Protein AF-0000000069714107 (afdb_homodimer)

pLDDT: mean 83.45, std 23.24, range [28.69, 98.81]

Sequence (476 aa):
MTFTMKLIASAIGISLLPLSFAVSAQSTPQPAAKIAEAKDSAPEPPSGWMIIDEVVWLRFVDEPTQHLISARDSFVKGDFEHASDEVCLAAGYLHIAVRKADKKSKSALTKSAQELDTLSSELHSNKATTLLSIDQVFARAVYALAADHQAKVRIAMQARNYKTAGHYLHSAVTEVEQAAKWSGHELEYSAAVTAKDTRVLAGKMVEGTGYVVDEVGKGVEWAGTEIEKLGRVIEPGKMTFTMKLIASAIGISLLPLSFAVSAQSTPQPAAKIAEAKDSAPEPPSGWMIIDEVVWLRFVDEPTQHLISARDSFVKGDFEHASDEVCLAAGYLHIAVRKADKKSKSALTKSAQELDTLSSELHSNKATTLLSIDQVFARAVYALAADHQAKVRIAMQARNYKTAGHYLHSAVTEVEQAAKWSGHELEYSAAVTAKDTRVLAGKMVEGTGYVVDEVGKGVEWAGTEIEKLGRVIEPGK

Nearest PDB structures (foldseek):
  8glt-assembly1_1  TM=2.937E-01  e=2.881E+00  synthetic construct
  2ra1-assembly1_A  TM=2.845E-01  e=3.594E+00  Geobacillus stearothermophilus
  4hyj-assembly2_B  TM=2.704E-01  e=4.033E+00  Exiguobacterium artemiae
  7nmq-assembly1_A  TM=2.188E-01  e=6.015E+00  Bacillus cereus

Organism: Shewanella oneidensis (strain ATCC 700550 / JCM 31522 / CIP 106686 / LMG 19005 / NCIMB 14063 / MR-1) (NCBI:txid211586)

Foldseek 3Di:
DDPPPPPPPPPPPPPPPPPPPPPPPPVPPQPPPPQPDDDVCDDDDDPPDDDDDVSRLLVCLQQLVVLLVVLLVCVVVVNLLSSLVSLLVSLVNLVVLLVPFDPVLNVLSVVLSVLSNVSSVCSNVVHDDDSLNSLLSSLSNLLSSLVRLLVVLVVCVVVVVQLSSLSSLLSSLVSLQSSCVSLVNHDDPVLVVLSVVLNVQSVCSNSVDDHDVVSNVVSSVSSVVSSVVSCCRSPPPD/DDPPPPPPPPPPPPPPPPPPPPPPPPPPPQPPPPQPDDDVCDDDDDPPDDDDDVSRLLVCLQQLVVLLVVLLVCVVVVNLLSSLVSLLVSLVNLVVLLVPFDPVLNVLSVVLSVVSNVVSVCSNVVHDDDSLNSLLSSLSNLLSSLVRLLVVLVVCVVVVNQLSSLSSLLSSLVSLQSSCVSLVNHDDPVLVVLSVVLNVQSSCSNSVDDHDVVSNVVSSVSSVVSSVVSCCRSVPPD

Structure (mmCIF, N/CA/C/O backbone):
data_AF-0000000069714107-model_v1
#
loop_
_entity.id
_entity.type
_entity.pdbx_description
1 polymer 'Predicted periplasmic protein'
#
loop_
_atom_site.group_PDB
_atom_site.id
_atom_site.type_symbol
_atom_site.label_atom_id
_atom_site.label_alt_id
_atom_site.label_comp_id
_atom_site.label_asym_id
_atom_site.label_entity_id
_atom_site.label_seq_id
_atom_site.pdbx_PDB_ins_code
_atom_site.Cartn_x
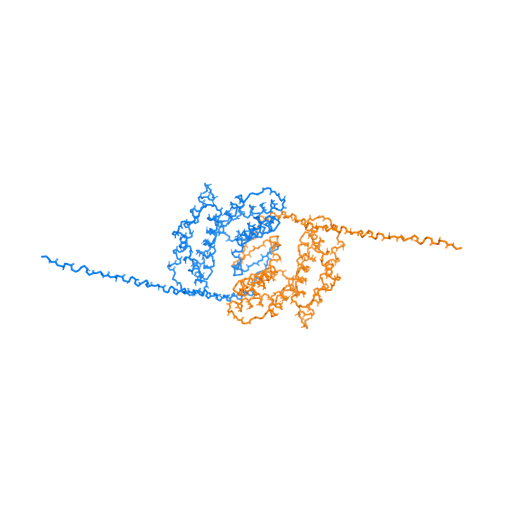_atom_site.Cartn_y
_atom_site.Cartn_z
_atom_site.occupancy
_atom_site.B_iso_or_equiv
_atom_site.auth_seq_id
_atom_site.auth_comp_id
_atom_site.auth_asym_id
_atom_site.auth_atom_id
_atom_site.pdbx_PDB_model_num
ATOM 1 N N . MET A 1 1 ? -43.656 -38.906 -72.688 1 31.66 1 MET A N 1
ATOM 2 C CA . MET A 1 1 ? -43.188 -37.531 -72.562 1 31.66 1 MET A CA 1
ATOM 3 C C . MET A 1 1 ? -43.5 -36.969 -71.188 1 31.66 1 MET A C 1
ATOM 5 O O . MET A 1 1 ? -44.625 -36.594 -70.875 1 31.66 1 MET A O 1
ATOM 9 N N . THR A 1 2 ? -43.031 -37.719 -70.062 1 34.84 2 THR A N 1
ATOM 10 C CA . THR A 1 2 ? -43.312 -37.625 -68.625 1 34.84 2 THR A CA 1
ATOM 11 C C . THR A 1 2 ? -42.812 -36.312 -68.062 1 34.84 2 THR A C 1
ATOM 13 O O . THR A 1 2 ? -41.625 -35.969 -68.188 1 34.84 2 THR A O 1
ATOM 16 N N . PHE A 1 3 ? -43.688 -35.281 -67.938 1 36.34 3 PHE A N 1
ATOM 17 C CA . PHE A 1 3 ? -43.594 -33.906 -67.438 1 36.34 3 PHE A CA 1
ATOM 18 C C . PHE A 1 3 ? -43.125 -33.906 -66 1 36.34 3 PHE A C 1
ATOM 20 O O . PHE A 1 3 ? -43.875 -34.312 -65.125 1 36.34 3 PHE A O 1
ATOM 27 N N . THR A 1 4 ? -41.844 -34.25 -65.625 1 33.16 4 THR A N 1
ATOM 28 C CA . THR A 1 4 ? -41.312 -34.312 -64.312 1 33.16 4 THR A CA 1
ATOM 29 C C . THR A 1 4 ? -41.281 -32.938 -63.656 1 33.16 4 THR A C 1
ATOM 31 O O . THR A 1 4 ? -40.625 -32 -64.188 1 33.16 4 THR A O 1
ATOM 34 N N . MET A 1 5 ? -42.438 -32.531 -63.094 1 29.89 5 MET A N 1
ATOM 35 C CA . MET A 1 5 ? -42.625 -31.266 -62.375 1 29.89 5 MET A CA 1
ATOM 36 C C . MET A 1 5 ? -41.594 -31.125 -61.25 1 29.89 5 MET A C 1
ATOM 38 O O . MET A 1 5 ? -41.5 -31.984 -60.375 1 29.89 5 MET A O 1
ATOM 42 N N . LYS A 1 6 ? -40.469 -30.438 -61.531 1 31.92 6 LYS A N 1
ATOM 43 C CA . LYS A 1 6 ? -39.375 -30.141 -60.594 1 31.92 6 LYS A CA 1
ATOM 44 C C . LYS A 1 6 ? -39.844 -29.234 -59.469 1 31.92 6 LYS A C 1
ATOM 46 O O . LYS A 1 6 ? -40.312 -28.109 -59.719 1 31.92 6 LYS A O 1
ATOM 51 N N . LEU A 1 7 ? -40.469 -29.812 -58.406 1 29.08 7 LEU A N 1
ATOM 52 C CA . LEU A 1 7 ? -40.938 -29.094 -57.219 1 29.08 7 LEU A CA 1
ATOM 53 C C . LEU A 1 7 ? -39.812 -28.281 -56.625 1 29.08 7 LEU A C 1
ATOM 55 O O . LEU A 1 7 ? -38.719 -28.812 -56.344 1 29.08 7 LEU A O 1
ATOM 59 N N . ILE A 1 8 ? -39.688 -26.969 -56.969 1 29.97 8 ILE A N 1
ATOM 60 C CA . ILE A 1 8 ? -38.75 -25.984 -56.5 1 29.97 8 ILE A CA 1
ATOM 61 C C . ILE A 1 8 ? -38.938 -25.75 -55 1 29.97 8 ILE A C 1
ATOM 63 O O . ILE A 1 8 ? -39.969 -25.266 -54.562 1 29.97 8 ILE A O 1
ATOM 67 N N . ALA A 1 9 ? -38.625 -26.703 -54.062 1 29.08 9 ALA A N 1
ATOM 68 C CA . ALA A 1 9 ? -38.688 -26.547 -52.625 1 29.08 9 ALA A CA 1
ATOM 69 C C . ALA A 1 9 ? -37.875 -25.344 -52.156 1 29.08 9 ALA A C 1
ATOM 71 O O . ALA A 1 9 ? -36.656 -25.281 -52.406 1 29.08 9 ALA A O 1
ATOM 72 N N . SER A 1 10 ? -38.406 -24.109 -52.281 1 29.17 10 SER A N 1
ATOM 73 C CA . SER A 1 10 ? -37.75 -22.891 -51.781 1 29.17 10 SER A CA 1
ATOM 74 C C . SER A 1 10 ? -37.531 -22.984 -50.281 1 29.17 10 SER A C 1
ATOM 76 O O . SER A 1 10 ? -38.469 -23.109 -49.5 1 29.17 10 SER A O 1
ATOM 78 N N . ALA A 1 11 ? -36.469 -23.672 -49.781 1 30.19 11 ALA A N 1
ATOM 79 C CA . ALA A 1 11 ? -36.031 -23.797 -48.375 1 30.19 11 ALA A CA 1
ATOM 80 C C . ALA A 1 11 ? -35.812 -22.422 -47.75 1 30.19 11 ALA A C 1
ATOM 82 O O . ALA A 1 11 ? -34.938 -21.672 -48.188 1 30.19 11 ALA A O 1
ATOM 83 N N . ILE A 1 12 ? -36.906 -21.641 -47.5 1 32.72 12 ILE A N 1
ATOM 84 C CA . ILE A 1 12 ? -36.75 -20.391 -46.75 1 32.72 12 ILE A CA 1
ATOM 85 C C . ILE A 1 12 ? -36.031 -20.672 -45.438 1 32.72 12 ILE A C 1
ATOM 87 O O . ILE A 1 12 ? -36.531 -21.453 -44.625 1 32.72 12 ILE A O 1
ATOM 91 N N . GLY A 1 13 ? -34.688 -20.688 -45.375 1 29.66 13 GLY A N 1
ATOM 92 C CA . GLY A 1 13 ? -33.812 -20.812 -44.219 1 29.66 13 GLY A CA 1
ATOM 93 C C . GLY A 1 13 ? -34.125 -19.797 -43.156 1 29.66 13 GLY A C 1
ATOM 94 O O . GLY A 1 13 ? -34.031 -18.578 -43.375 1 29.66 13 GLY A O 1
ATOM 95 N N . ILE A 1 14 ? -35.219 -20.016 -42.312 1 32.53 14 ILE A N 1
ATOM 96 C CA . ILE A 1 14 ? -35.5 -19.172 -41.156 1 32.53 14 ILE A CA 1
ATOM 97 C C . ILE A 1 14 ? -34.25 -19.078 -40.281 1 32.53 14 ILE A C 1
ATOM 99 O O . ILE A 1 14 ? -33.719 -20.109 -39.844 1 32.53 14 ILE A O 1
ATOM 103 N N . SER A 1 15 ? -33.438 -18.062 -40.5 1 30.81 15 SER A N 1
ATOM 104 C CA . SER A 1 15 ? -32.312 -17.734 -39.656 1 30.81 15 SER A CA 1
ATOM 105 C C . SER A 1 15 ? -32.75 -17.484 -38.219 1 30.81 15 SER A C 1
ATOM 107 O O . SER A 1 15 ? -33.562 -16.578 -37.969 1 30.81 15 SER A O 1
ATOM 109 N N . LEU A 1 16 ? -33.031 -18.547 -37.469 1 33.47 16 LEU A N 1
ATOM 110 C CA . LEU A 1 16 ? -33.25 -18.375 -36.031 1 33.47 16 LEU A CA 1
ATOM 111 C C . LEU A 1 16 ? -32.125 -17.578 -35.375 1 33.47 16 LEU A C 1
ATOM 113 O O . LEU A 1 16 ? -30.969 -18 -35.406 1 33.47 16 LEU A O 1
ATOM 117 N N . LEU A 1 17 ? -32.188 -16.25 -35.406 1 35.25 17 LEU A N 1
ATOM 118 C CA . LEU A 1 17 ? -31.266 -15.453 -34.625 1 35.25 17 LEU A CA 1
ATOM 119 C C . LEU A 1 17 ? -31.312 -15.82 -33.156 1 35.25 17 LEU A C 1
ATOM 121 O O . LEU A 1 17 ? -32.406 -15.812 -32.562 1 35.25 17 LEU A O 1
ATOM 125 N N . PRO A 1 18 ? -30.469 -16.734 -32.719 1 36.97 18 PRO A N 1
ATOM 126 C CA . PRO A 1 18 ? -30.469 -16.922 -31.25 1 36.97 18 PRO A CA 1
ATOM 127 C C . PRO A 1 18 ? -30.266 -15.625 -30.484 1 36.97 18 PRO A C 1
ATOM 129 O O . PRO A 1 18 ? -29.484 -14.773 -30.906 1 36.97 18 PRO A O 1
ATOM 132 N N . LEU A 1 19 ? -31.375 -15.078 -29.984 1 37.16 19 LEU A N 1
ATOM 133 C CA . LEU A 1 19 ? -31.266 -14.023 -28.984 1 37.16 19 LEU A CA 1
ATOM 134 C C . LEU A 1 19 ? -30.328 -14.43 -27.875 1 37.16 19 LEU A C 1
ATOM 136 O O . LEU A 1 19 ? -30.609 -15.375 -27.125 1 37.16 19 LEU A O 1
ATOM 140 N N . SER A 1 20 ? -29.031 -14.281 -28.141 1 31.34 20 SER A N 1
ATOM 141 C CA . SER A 1 20 ? -28.078 -14.43 -27.047 1 31.34 20 SER A CA 1
ATOM 142 C C . SER A 1 20 ? -28.406 -13.5 -25.891 1 31.34 20 SER A C 1
ATOM 144 O O . SER A 1 20 ? -28.422 -12.273 -26.047 1 31.34 20 SER A O 1
ATOM 146 N N . PHE A 1 21 ? -29.312 -13.945 -25.031 1 35.28 21 PHE A N 1
ATOM 147 C CA . PHE A 1 21 ? -29.406 -13.25 -23.75 1 35.28 21 PHE A CA 1
ATOM 148 C C . PHE A 1 21 ? -28.031 -13.125 -23.109 1 35.28 21 PHE A C 1
ATOM 150 O O . PHE A 1 21 ? -27.375 -14.133 -22.812 1 35.28 21 PHE A O 1
ATOM 157 N N . ALA A 1 22 ? -27.312 -12.039 -23.406 1 31.34 22 ALA A N 1
ATOM 158 C CA . ALA A 1 22 ? -26.203 -11.617 -22.547 1 31.34 22 ALA A CA 1
ATOM 159 C C . ALA A 1 22 ? -26.625 -11.562 -21.094 1 31.34 22 ALA A C 1
ATOM 161 O O . ALA A 1 22 ? -27.422 -10.703 -20.703 1 31.34 22 ALA A O 1
ATOM 162 N N . VAL A 1 23 ? -26.781 -12.695 -20.484 1 33.31 23 VAL A N 1
ATOM 163 C CA . VAL A 1 23 ? -26.812 -12.625 -19.031 1 33.31 23 VAL A CA 1
ATOM 164 C C . VAL A 1 23 ? -25.609 -11.852 -18.516 1 33.31 23 VAL A C 1
ATOM 166 O O . VAL A 1 23 ? -24.469 -12.297 -18.688 1 33.31 23 VAL A O 1
ATOM 169 N N . SER A 1 24 ? -25.734 -10.578 -18.578 1 29.44 24 SER A N 1
ATOM 170 C CA . SER A 1 24 ? -24.781 -9.805 -17.781 1 29.44 24 SER A CA 1
ATOM 171 C C . SER A 1 24 ? -24.656 -10.352 -16.375 1 29.44 24 SER A C 1
ATOM 173 O O . SER A 1 24 ? -25.641 -10.367 -15.617 1 29.44 24 SER A O 1
ATOM 175 N N . ALA A 1 25 ? -23.875 -11.391 -16.266 1 30.48 25 ALA A N 1
ATOM 176 C CA . ALA A 1 25 ? -23.469 -11.719 -14.906 1 30.48 25 ALA A CA 1
ATOM 177 C C . ALA A 1 25 ? -23.016 -10.461 -14.156 1 30.48 25 ALA A C 1
ATOM 179 O O . ALA A 1 25 ? -21.969 -9.891 -14.445 1 30.48 25 ALA A O 1
ATOM 180 N N . GLN A 1 26 ? -24.062 -9.68 -13.742 1 30.56 26 GLN A N 1
ATOM 181 C CA . GLN A 1 26 ? -23.719 -8.688 -12.727 1 30.56 26 GLN A CA 1
ATOM 182 C C . GLN A 1 26 ? -22.906 -9.32 -11.594 1 30.56 26 GLN A C 1
ATOM 184 O O . GLN A 1 26 ? -23.406 -10.219 -10.898 1 30.56 26 GLN A O 1
ATOM 189 N N . SER A 1 27 ? -21.672 -9.43 -11.781 1 28.83 27 SER A N 1
ATOM 190 C CA . SER A 1 27 ? -20.812 -9.781 -10.656 1 28.83 27 SER A CA 1
ATOM 191 C C . SER A 1 27 ? -21.219 -9.016 -9.398 1 28.83 27 SER A C 1
ATOM 193 O O . SER A 1 27 ? -21.188 -7.781 -9.391 1 28.83 27 SER A O 1
ATOM 195 N N . THR A 1 28 ? -22.25 -9.539 -8.695 1 30.7 28 THR A N 1
ATOM 196 C CA . THR A 1 28 ? -22.516 -8.977 -7.383 1 30.7 28 THR A CA 1
ATOM 197 C C . THR A 1 28 ? -21.219 -8.703 -6.629 1 30.7 28 THR A C 1
ATOM 199 O O . THR A 1 28 ? -20.359 -9.578 -6.516 1 30.7 28 THR A O 1
ATOM 202 N N . PRO A 1 29 ? -20.891 -7.496 -6.566 1 29.98 29 PRO A N 1
ATOM 203 C CA . PRO A 1 29 ? -19.719 -7.172 -5.758 1 29.98 29 PRO A CA 1
ATOM 204 C C . PRO A 1 29 ? -19.75 -7.848 -4.387 1 29.98 29 PRO A C 1
ATOM 206 O O . PRO A 1 29 ? -20.797 -7.922 -3.748 1 29.98 29 PRO A O 1
ATOM 209 N N . GLN A 1 30 ? -18.984 -8.883 -4.176 1 31.09 30 GLN A N 1
ATOM 210 C CA . GLN A 1 30 ? -18.875 -9.594 -2.908 1 31.09 30 GLN A CA 1
ATOM 211 C C . GLN A 1 30 ? -18.797 -8.617 -1.736 1 31.09 30 GLN A C 1
ATOM 213 O O . GLN A 1 30 ? -18.078 -7.617 -1.798 1 31.09 30 GLN A O 1
ATOM 218 N N . PRO A 1 31 ? -19.797 -8.719 -0.821 1 30.17 31 PRO A N 1
ATOM 219 C CA . PRO A 1 31 ? -19.734 -7.848 0.353 1 30.17 31 PRO A CA 1
ATOM 220 C C . PRO A 1 31 ? -18.344 -7.836 0.998 1 30.17 31 PRO A C 1
ATOM 222 O O . PRO A 1 31 ? -17.641 -8.852 0.977 1 30.17 31 PRO A O 1
ATOM 225 N N . ALA A 1 32 ? -17.703 -6.691 1.283 1 34.12 32 ALA A N 1
ATOM 226 C CA . ALA A 1 32 ? -16.484 -6.52 2.057 1 34.12 32 ALA A CA 1
ATOM 227 C C . ALA A 1 32 ? -16.547 -7.281 3.377 1 34.12 32 ALA A C 1
ATOM 229 O O . ALA A 1 32 ? -17.453 -7.047 4.184 1 34.12 32 ALA A O 1
ATOM 230 N N . ALA A 1 33 ? -16.203 -8.555 3.457 1 30 33 ALA A N 1
ATOM 231 C CA . ALA A 1 33 ? -16.172 -9.297 4.711 1 30 33 ALA A CA 1
ATOM 232 C C . ALA A 1 33 ? -15.75 -8.398 5.875 1 30 33 ALA A C 1
ATOM 234 O O . ALA A 1 33 ? -14.852 -7.566 5.73 1 30 33 ALA A O 1
ATOM 235 N N . LYS A 1 34 ? -16.688 -8.32 6.801 1 33.34 34 LYS A N 1
ATOM 236 C CA . LYS A 1 34 ? -16.359 -7.633 8.047 1 33.34 34 LYS A CA 1
ATOM 237 C C . LYS A 1 34 ? -15 -8.078 8.586 1 33.34 34 LYS A C 1
ATOM 239 O O . LYS A 1 34 ? -14.789 -9.266 8.852 1 33.34 34 LYS A O 1
ATOM 244 N N . ILE A 1 35 ? -13.992 -7.508 8.227 1 33.91 35 ILE A N 1
ATOM 245 C CA . ILE A 1 35 ? -12.664 -7.742 8.797 1 33.91 35 ILE A CA 1
ATOM 246 C C . ILE A 1 35 ? -12.781 -7.895 10.312 1 33.91 35 ILE A C 1
ATOM 248 O O . ILE A 1 35 ? -13.344 -7.031 10.992 1 33.91 35 ILE A O 1
ATOM 252 N N . ALA A 1 36 ? -12.68 -9.047 10.891 1 33.72 36 ALA A N 1
ATOM 253 C CA . ALA A 1 36 ? -12.672 -9.359 12.312 1 33.72 36 ALA A CA 1
ATOM 254 C C . ALA A 1 36 ? -11.977 -8.258 13.109 1 33.72 36 ALA A C 1
ATOM 256 O O . ALA A 1 36 ? -11.055 -7.609 12.609 1 33.72 36 ALA A O 1
ATOM 257 N N . GLU A 1 37 ? -12.664 -7.723 14.062 1 38.53 37 GLU A N 1
ATOM 258 C CA . GLU A 1 37 ? -12.164 -6.773 15.055 1 38.53 37 GLU A CA 1
ATOM 259 C C . GLU A 1 37 ? -10.742 -7.125 15.492 1 38.53 37 GLU A C 1
ATOM 261 O O . GLU A 1 37 ? -10.445 -8.289 15.773 1 38.53 37 GLU A O 1
ATOM 266 N N . ALA A 1 38 ? -9.859 -6.281 15.094 1 43.09 38 ALA A N 1
ATOM 267 C CA . ALA A 1 38 ? -8.5 -6.41 15.609 1 43.09 38 ALA A CA 1
ATOM 268 C C . ALA A 1 38 ? -8.5 -6.848 17.078 1 43.09 38 ALA A C 1
ATOM 270 O O . ALA A 1 38 ? -9.242 -6.289 17.891 1 43.09 38 ALA A O 1
ATOM 271 N N . LYS A 1 39 ? -8.164 -8.016 17.391 1 44.81 39 LYS A N 1
ATOM 272 C CA . LYS A 1 39 ? -7.957 -8.531 18.734 1 44.81 39 LYS A CA 1
ATOM 273 C C . LYS A 1 39 ? -7.285 -7.484 19.625 1 44.81 39 LYS A C 1
ATOM 275 O O . LYS A 1 39 ? -6.336 -6.824 19.203 1 44.81 39 LYS A O 1
ATOM 280 N N . ASP A 1 40 ? -7.84 -6.938 20.609 1 52.5 40 ASP A N 1
ATOM 281 C CA . ASP A 1 40 ? -7.52 -5.996 21.688 1 52.5 40 ASP A CA 1
ATOM 282 C C . ASP A 1 40 ? -6.062 -6.133 22.109 1 52.5 40 ASP A C 1
ATOM 284 O O . ASP A 1 40 ? -5.441 -5.156 22.531 1 52.5 40 ASP A O 1
ATOM 288 N N . SER A 1 41 ? -5.434 -7.344 22.062 1 67.62 41 SER A N 1
ATOM 289 C CA . SER A 1 41 ? -4.129 -7.336 22.719 1 67.62 41 SER A CA 1
ATOM 290 C C . SER A 1 41 ? -2.994 -7.344 21.703 1 67.62 41 SER A C 1
ATOM 292 O O . SER A 1 41 ? -2.275 -8.336 21.578 1 67.62 41 SER A O 1
ATOM 294 N N . ALA A 1 42 ? -3.006 -6.359 20.875 1 79.12 42 ALA A N 1
ATOM 295 C CA . ALA A 1 42 ? -1.927 -6.262 19.891 1 79.12 42 ALA A CA 1
ATOM 296 C C . ALA A 1 42 ? -0.572 -6.125 20.578 1 79.12 42 ALA A C 1
ATOM 298 O O . ALA A 1 42 ? -0.437 -5.379 21.562 1 79.12 42 ALA A O 1
ATOM 299 N N . PRO A 1 43 ? 0.297 -6.953 20.141 1 86.44 43 PRO A N 1
ATOM 300 C CA . PRO A 1 43 ? 1.641 -6.812 20.703 1 86.44 43 PRO A CA 1
ATOM 301 C C . PRO A 1 43 ? 2.277 -5.461 20.375 1 86.44 43 PRO A C 1
ATOM 303 O O . PRO A 1 43 ? 1.911 -4.82 19.391 1 86.44 43 PRO A O 1
ATOM 306 N N . GLU A 1 44 ? 3.113 -5.082 21.25 1 86.38 44 GLU A N 1
ATOM 307 C CA . GLU A 1 44 ? 3.881 -3.867 21 1 86.38 44 GLU A CA 1
ATOM 308 C C . GLU A 1 44 ? 4.906 -4.09 19.891 1 86.38 44 GLU A C 1
ATOM 310 O O . GLU A 1 44 ? 5.602 -5.105 19.875 1 86.38 44 GLU A O 1
ATOM 315 N N . PRO A 1 45 ? 4.965 -3.154 19.047 1 87.81 45 PRO A N 1
ATOM 316 C CA . PRO A 1 45 ? 5.977 -3.312 18 1 87.81 45 PRO A CA 1
ATOM 317 C C . PRO A 1 45 ? 7.402 -3.188 18.516 1 87.81 45 PRO A C 1
ATOM 319 O O . PRO A 1 45 ? 7.676 -2.342 19.375 1 87.81 45 PRO A O 1
ATOM 322 N N . PRO A 1 46 ? 8.258 -4.047 18.047 1 85.75 46 PRO A N 1
ATOM 323 C CA . PRO A 1 46 ? 9.672 -3.869 18.391 1 85.75 46 PRO A CA 1
ATOM 324 C C . PRO A 1 46 ? 10.242 -2.541 17.891 1 85.75 46 PRO A C 1
ATOM 326 O O . PRO A 1 46 ? 9.695 -1.949 16.953 1 85.75 46 PRO A O 1
ATOM 329 N N . SER A 1 47 ? 11.297 -2.064 18.578 1 86.31 47 SER A N 1
ATOM 330 C CA . SER A 1 47 ? 11.938 -0.823 18.156 1 86.31 47 SER A CA 1
ATOM 331 C C . SER A 1 47 ? 12.375 -0.893 16.703 1 86.31 47 SER A C 1
ATOM 333 O O . SER A 1 47 ? 12.945 -1.894 16.266 1 86.31 47 SER A O 1
ATOM 335 N N . GLY A 1 48 ? 12 0.113 15.93 1 89.06 48 GLY A N 1
ATOM 336 C CA . GLY A 1 48 ? 12.414 0.196 14.539 1 89.06 48 GLY A CA 1
ATOM 337 C C . GLY A 1 48 ? 11.492 -0.565 13.602 1 89.06 48 GLY A C 1
ATOM 338 O O . GLY A 1 48 ? 11.75 -0.637 12.398 1 89.06 48 GLY A O 1
ATOM 339 N N . TRP A 1 49 ? 10.484 -1.137 14.234 1 92.12 49 TRP A N 1
ATOM 340 C CA . TRP A 1 49 ? 9.602 -1.965 13.422 1 92.12 49 TRP A CA 1
ATOM 341 C C . TRP A 1 49 ? 8.141 -1.579 13.641 1 92.12 49 TRP A C 1
ATOM 343 O O . TRP A 1 49 ? 7.781 -1.06 14.703 1 92.12 49 TRP A O 1
ATOM 353 N N . MET A 1 50 ? 7.355 -1.833 12.562 1 92.75 50 MET A N 1
ATOM 354 C CA . MET A 1 50 ? 5.898 -1.786 12.617 1 92.75 50 MET A CA 1
ATOM 355 C C . MET A 1 50 ? 5.309 -3.191 12.617 1 92.75 50 MET A C 1
ATOM 357 O O . MET A 1 50 ? 5.973 -4.148 12.203 1 92.75 50 MET A O 1
ATOM 361 N N . ILE A 1 51 ? 4.105 -3.24 13.172 1 92.75 51 ILE A N 1
ATOM 362 C CA . ILE A 1 51 ? 3.424 -4.527 13.117 1 92.75 51 ILE A CA 1
ATOM 363 C C . ILE A 1 51 ? 2.086 -4.371 12.398 1 92.75 51 ILE A C 1
ATOM 365 O O . ILE A 1 51 ? 1.439 -3.324 12.492 1 92.75 51 ILE A O 1
ATOM 369 N N . ILE A 1 52 ? 1.739 -5.402 11.688 1 93.94 52 ILE A N 1
ATOM 370 C CA . ILE A 1 52 ? 0.5 -5.457 10.922 1 93.94 52 ILE A CA 1
ATOM 371 C C . ILE A 1 52 ? -0.25 -6.746 11.242 1 93.94 52 ILE A C 1
ATOM 373 O O . ILE A 1 52 ? 0.321 -7.836 11.18 1 93.94 52 ILE A O 1
ATOM 377 N N . ASP A 1 53 ? -1.493 -6.566 11.547 1 94 53 ASP A N 1
ATOM 378 C CA . ASP A 1 53 ? -2.334 -7.754 11.656 1 94 53 ASP A CA 1
ATOM 379 C C . ASP A 1 53 ? -2.422 -8.492 10.32 1 94 53 ASP A C 1
ATOM 381 O O . ASP A 1 53 ? -2.594 -7.867 9.273 1 94 53 ASP A O 1
ATOM 385 N N . GLU A 1 54 ? -2.312 -9.773 10.336 1 92.88 54 GLU A N 1
ATOM 386 C CA . GLU A 1 54 ? -2.314 -10.57 9.109 1 92.88 54 GLU A CA 1
ATOM 387 C C . GLU A 1 54 ? -3.615 -10.383 8.336 1 92.88 54 GLU A C 1
ATOM 389 O O . GLU A 1 54 ? -3.621 -10.43 7.102 1 92.88 54 GLU A O 1
ATOM 394 N N . VAL A 1 55 ? -4.684 -10.172 9.023 1 92.06 55 VAL A N 1
ATOM 395 C CA . VAL A 1 55 ? -5.969 -9.961 8.359 1 92.06 55 VAL A CA 1
ATOM 396 C C . VAL A 1 55 ? -5.945 -8.641 7.59 1 92.06 55 VAL A C 1
ATOM 398 O O . VAL A 1 55 ? -6.484 -8.555 6.484 1 92.06 55 VAL A O 1
ATOM 401 N N . VAL A 1 56 ? -5.312 -7.672 8.156 1 95.06 56 VAL A N 1
ATOM 402 C CA . VAL A 1 56 ? -5.164 -6.387 7.48 1 95.06 56 VAL A CA 1
ATOM 403 C C . VAL A 1 56 ? -4.219 -6.539 6.293 1 95.06 56 VAL A C 1
ATOM 405 O O . VAL A 1 56 ? -4.461 -5.977 5.223 1 95.06 56 VAL A O 1
ATOM 408 N N . TRP A 1 57 ? -3.182 -7.301 6.496 1 95.56 57 TRP A N 1
ATOM 409 C CA . TRP A 1 57 ? -2.201 -7.512 5.434 1 95.56 57 TRP A CA 1
ATOM 410 C C . TRP A 1 57 ? -2.865 -8.086 4.188 1 95.56 57 TRP A C 1
ATOM 412 O O . TRP A 1 57 ? -2.479 -7.762 3.062 1 95.56 57 TRP A O 1
ATOM 422 N N . LEU A 1 58 ? -3.852 -8.875 4.367 1 95.31 58 LEU A N 1
ATOM 423 C CA . LEU A 1 58 ? -4.52 -9.539 3.252 1 95.31 58 LEU A CA 1
ATOM 424 C C . LEU A 1 58 ? -5.094 -8.516 2.279 1 95.31 58 LEU A C 1
ATOM 426 O O . LEU A 1 58 ? -5.23 -8.797 1.087 1 95.31 58 LEU A O 1
ATOM 430 N N . ARG A 1 59 ? -5.332 -7.324 2.734 1 96.06 59 ARG A N 1
ATOM 431 C CA . ARG A 1 59 ? -5.875 -6.262 1.896 1 96.06 59 ARG A CA 1
ATOM 432 C C . ARG A 1 59 ? -4.859 -5.816 0.85 1 96.06 59 ARG A C 1
ATOM 434 O O . ARG A 1 59 ? -5.227 -5.246 -0.18 1 96.06 59 ARG A O 1
ATOM 441 N N . PHE A 1 60 ? -3.615 -6.125 1.129 1 97.38 60 PHE A N 1
ATOM 442 C CA . PHE A 1 60 ? -2.553 -5.512 0.342 1 97.38 60 PHE A CA 1
ATOM 443 C C . PHE A 1 60 ? -1.898 -6.539 -0.576 1 97.38 60 PHE A C 1
ATOM 445 O O . PHE A 1 60 ? -0.959 -6.215 -1.308 1 97.38 60 PHE A O 1
ATOM 452 N N . VAL A 1 61 ? -2.32 -7.738 -0.634 1 95.75 61 VAL A N 1
ATOM 453 C CA . VAL A 1 61 ? -1.583 -8.828 -1.263 1 95.75 61 VAL A CA 1
ATOM 454 C C . VAL A 1 61 ? -1.516 -8.609 -2.771 1 95.75 61 VAL A C 1
ATOM 456 O O . VAL A 1 61 ? -0.588 -9.078 -3.434 1 95.75 61 VAL A O 1
ATOM 459 N N . ASP A 1 62 ? -2.443 -7.805 -3.309 1 96.31 62 ASP A N 1
ATOM 460 C CA . ASP A 1 62 ? -2.457 -7.562 -4.75 1 96.31 62 ASP A CA 1
ATOM 461 C C . ASP A 1 62 ? -1.732 -6.266 -5.094 1 96.31 62 ASP A C 1
ATOM 463 O O . ASP A 1 62 ? -1.477 -5.984 -6.266 1 96.31 62 ASP A O 1
ATOM 467 N N . GLU A 1 63 ? -1.352 -5.527 -4.125 1 98.06 63 GLU A N 1
ATOM 468 C CA . GLU A 1 63 ? -0.834 -4.18 -4.336 1 98.06 63 GLU A CA 1
ATOM 469 C C . GLU A 1 63 ? 0.484 -4.207 -5.102 1 98.06 63 GLU A C 1
ATOM 471 O O . GLU A 1 63 ? 0.695 -3.402 -6.016 1 98.06 63 GLU A O 1
ATOM 476 N N . PRO A 1 64 ? 1.411 -5.133 -4.75 1 98.5 64 PRO A N 1
ATOM 477 C CA . PRO A 1 64 ? 2.674 -5.121 -5.496 1 98.5 64 PRO A CA 1
ATOM 478 C C . PRO A 1 64 ? 2.471 -5.246 -7.004 1 98.5 64 PRO A C 1
ATOM 480 O O . PRO A 1 64 ? 3.08 -4.504 -7.777 1 98.5 64 PRO A O 1
ATOM 483 N N . THR A 1 65 ? 1.63 -6.129 -7.406 1 98.38 65 THR A N 1
ATOM 484 C CA . THR A 1 65 ? 1.388 -6.348 -8.828 1 98.38 65 THR A CA 1
ATOM 485 C C . THR A 1 65 ? 0.729 -5.121 -9.453 1 98.38 65 THR A C 1
ATOM 487 O O . THR A 1 65 ? 1.09 -4.719 -10.562 1 98.38 65 THR A O 1
ATOM 490 N N . GLN A 1 66 ? -0.185 -4.492 -8.758 1 97.94 66 GLN A N 1
ATOM 491 C CA . GLN A 1 66 ? -0.842 -3.295 -9.266 1 97.94 66 GLN A CA 1
ATOM 492 C C . GLN A 1 66 ? 0.152 -2.148 -9.43 1 97.94 66 GLN A C 1
ATOM 494 O O . GLN A 1 66 ? 0.093 -1.403 -10.406 1 97.94 66 GLN A O 1
ATOM 499 N N . HIS A 1 67 ? 1.029 -2.041 -8.516 1 98.69 67 HIS A N 1
ATOM 500 C CA . HIS A 1 67 ? 2.053 -1.009 -8.625 1 98.69 67 HIS A CA 1
ATOM 501 C C . HIS A 1 67 ? 2.98 -1.271 -9.805 1 98.69 67 HIS A C 1
ATOM 503 O O . HIS A 1 67 ? 3.395 -0.337 -10.492 1 98.69 67 HIS A O 1
ATOM 509 N N . LEU A 1 68 ? 3.277 -2.5 -10.031 1 98.81 68 LEU A N 1
ATOM 510 C CA . LEU A 1 68 ? 4.148 -2.822 -11.156 1 98.81 68 LEU A CA 1
ATOM 511 C C . LEU A 1 68 ? 3.447 -2.545 -12.484 1 98.81 68 LEU A C 1
ATOM 513 O O . LEU A 1 68 ? 4.078 -2.084 -13.438 1 98.81 68 LEU A O 1
ATOM 517 N N . ILE A 1 69 ? 2.213 -2.811 -12.531 1 98.44 69 ILE A N 1
ATOM 518 C CA . ILE A 1 69 ? 1.44 -2.486 -13.727 1 98.44 69 ILE A CA 1
ATOM 519 C C . ILE A 1 69 ? 1.459 -0.977 -13.961 1 98.44 69 ILE A C 1
ATOM 521 O O . ILE A 1 69 ? 1.729 -0.516 -15.07 1 98.44 69 ILE A O 1
ATOM 525 N N . SER A 1 70 ? 1.229 -0.252 -12.906 1 98.06 70 SER A N 1
ATOM 526 C CA . SER A 1 70 ? 1.249 1.205 -12.992 1 98.06 70 SER A CA 1
ATOM 527 C C . SER A 1 70 ? 2.625 1.715 -13.406 1 98.06 70 SER A C 1
ATOM 529 O O . SER A 1 70 ? 2.734 2.656 -14.195 1 98.06 70 SER A O 1
ATOM 531 N N . ALA A 1 71 ? 3.613 1.098 -12.867 1 98.56 71 ALA A N 1
ATOM 532 C CA . ALA A 1 71 ? 4.98 1.479 -13.211 1 98.56 71 ALA A CA 1
ATOM 533 C C . ALA A 1 71 ? 5.25 1.28 -14.703 1 98.56 71 ALA A C 1
ATOM 535 O O . ALA A 1 71 ? 5.824 2.152 -15.359 1 98.56 71 ALA A O 1
ATOM 536 N N . ARG A 1 72 ? 4.859 0.177 -15.141 1 98.25 72 ARG A N 1
ATOM 537 C CA . ARG A 1 72 ? 5.066 -0.132 -16.547 1 98.25 72 ARG A CA 1
ATOM 538 C C . ARG A 1 72 ? 4.359 0.881 -17.453 1 98.25 72 ARG A C 1
ATOM 540 O O . ARG A 1 72 ? 4.93 1.355 -18.438 1 98.25 72 ARG A O 1
ATOM 547 N N . ASP A 1 73 ? 3.111 1.172 -17.141 1 97.94 73 ASP A N 1
ATOM 548 C CA . ASP A 1 73 ? 2.336 2.15 -17.891 1 97.94 73 ASP A CA 1
ATOM 549 C C . ASP A 1 73 ? 3.021 3.516 -17.891 1 97.94 73 ASP A C 1
ATOM 551 O O . ASP A 1 73 ? 3.098 4.18 -18.922 1 97.94 73 ASP A O 1
ATOM 555 N N . SER A 1 74 ? 3.471 3.898 -16.766 1 97.81 74 SER A N 1
ATOM 556 C CA . SER A 1 74 ? 4.168 5.176 -16.641 1 97.81 74 SER A CA 1
ATOM 557 C C . SER A 1 74 ? 5.453 5.184 -17.469 1 97.81 74 SER A C 1
ATOM 559 O O . SER A 1 74 ? 5.777 6.184 -18.109 1 97.81 74 SER A O 1
ATOM 561 N N . PHE A 1 75 ? 6.164 4.129 -17.438 1 97.88 75 PHE A N 1
ATOM 562 C CA . PHE A 1 75 ? 7.395 4.012 -18.219 1 97.88 75 PHE A CA 1
ATOM 563 C C . PHE A 1 75 ? 7.113 4.164 -19.703 1 97.88 75 PHE A C 1
ATOM 565 O O . PHE A 1 75 ? 7.816 4.898 -20.406 1 97.88 75 PHE A O 1
ATOM 572 N N . VAL A 1 76 ? 6.098 3.479 -20.141 1 97.5 76 VAL A N 1
ATOM 573 C CA . VAL A 1 76 ? 5.719 3.523 -21.547 1 97.5 76 VAL A CA 1
ATOM 574 C C . VAL A 1 76 ? 5.336 4.949 -21.938 1 97.5 76 VAL A C 1
ATOM 576 O O . VAL A 1 76 ? 5.613 5.395 -23.047 1 97.5 76 VAL A O 1
ATOM 579 N N . LYS A 1 77 ? 4.812 5.723 -21.016 1 96.81 77 LYS A N 1
ATOM 580 C CA . LYS A 1 77 ? 4.387 7.102 -21.25 1 96.81 77 LYS A CA 1
ATOM 581 C C . LYS A 1 77 ? 5.551 8.07 -21.062 1 96.81 77 LYS A C 1
ATOM 583 O O . LYS A 1 77 ? 5.395 9.281 -21.266 1 96.81 77 LYS A O 1
ATOM 588 N N . GLY A 1 78 ? 6.648 7.617 -20.609 1 95 78 GLY A N 1
ATOM 589 C CA . GLY A 1 78 ? 7.832 8.445 -20.422 1 95 78 GLY A CA 1
ATOM 590 C C . GLY A 1 78 ? 7.883 9.133 -19.078 1 95 78 GLY A C 1
ATOM 591 O O . GLY A 1 78 ? 8.719 10.016 -18.859 1 95 78 GLY A O 1
ATOM 592 N N . ASP A 1 79 ? 6.988 8.773 -18.25 1 96.19 79 ASP A N 1
ATOM 593 C CA . ASP A 1 79 ? 6.988 9.305 -16.891 1 96.19 79 ASP A CA 1
ATOM 594 C C . ASP A 1 79 ? 7.836 8.445 -15.961 1 96.19 79 ASP A C 1
ATOM 596 O O . ASP A 1 79 ? 7.305 7.734 -15.109 1 96.19 79 ASP A O 1
ATOM 600 N N . PHE A 1 80 ? 9.094 8.617 -16 1 96.25 80 PHE A N 1
ATOM 601 C CA . PHE A 1 80 ? 10.047 7.734 -15.336 1 96.25 80 PHE A CA 1
ATOM 602 C C . PHE A 1 80 ? 10.062 7.984 -13.828 1 96.25 80 PHE A C 1
ATOM 604 O O . PHE A 1 80 ? 10.328 7.074 -13.047 1 96.25 80 PHE A O 1
ATOM 611 N N . GLU A 1 81 ? 9.734 9.172 -13.406 1 95.06 81 GLU A N 1
ATOM 612 C CA . GLU A 1 81 ? 9.656 9.477 -11.977 1 95.06 81 GLU A CA 1
ATOM 613 C C . GLU A 1 81 ? 8.516 8.711 -11.312 1 95.06 81 GLU A C 1
ATOM 615 O O . GLU A 1 81 ? 8.711 8.07 -10.281 1 95.06 81 GLU A O 1
ATOM 620 N N . HIS A 1 82 ? 7.441 8.82 -11.938 1 96.56 82 HIS A N 1
ATOM 621 C CA . HIS A 1 82 ? 6.305 8.094 -11.391 1 96.56 82 HIS A CA 1
ATOM 622 C C . HIS A 1 82 ? 6.52 6.586 -11.477 1 96.56 82 HIS A C 1
ATOM 624 O O . HIS A 1 82 ? 6.141 5.848 -10.562 1 96.56 82 HIS A O 1
ATOM 630 N N . ALA A 1 83 ? 7.133 6.141 -12.57 1 98 83 ALA A N 1
ATOM 631 C CA . ALA A 1 83 ? 7.477 4.723 -12.68 1 98 83 ALA A CA 1
ATOM 632 C C . ALA A 1 83 ? 8.383 4.289 -11.523 1 98 83 ALA A C 1
ATOM 634 O O . ALA A 1 83 ? 8.164 3.238 -10.922 1 98 83 ALA A O 1
ATOM 635 N N . SER A 1 84 ? 9.336 5.098 -11.258 1 97.94 84 SER A N 1
ATOM 636 C CA . SER A 1 84 ? 10.258 4.824 -10.164 1 97.94 84 SER A CA 1
ATOM 637 C C . SER A 1 84 ? 9.523 4.715 -8.836 1 97.94 84 SER A C 1
ATOM 639 O O . SER A 1 84 ? 9.766 3.789 -8.055 1 97.94 84 SER A O 1
ATOM 641 N N . ASP A 1 85 ? 8.617 5.602 -8.594 1 96.88 85 ASP A N 1
ATOM 642 C CA . ASP A 1 85 ? 7.855 5.605 -7.348 1 96.88 85 ASP A CA 1
ATOM 643 C C . ASP A 1 85 ? 7.02 4.336 -7.207 1 96.88 85 ASP A C 1
ATOM 645 O O . ASP A 1 85 ? 6.977 3.729 -6.137 1 96.88 85 ASP A O 1
ATOM 649 N N . GLU A 1 86 ? 6.434 3.99 -8.273 1 98.5 86 GLU A N 1
ATOM 650 C CA . GLU A 1 86 ? 5.602 2.791 -8.258 1 98.5 86 GLU A CA 1
ATOM 651 C C . GLU A 1 86 ? 6.441 1.538 -8.023 1 98.5 86 GLU A C 1
ATOM 653 O O . GLU A 1 86 ? 6.031 0.637 -7.293 1 98.5 86 GLU A O 1
ATOM 658 N N . VAL A 1 87 ? 7.582 1.476 -8.594 1 98.69 87 VAL A N 1
ATOM 659 C CA . VAL A 1 87 ? 8.477 0.338 -8.398 1 98.69 87 VAL A CA 1
ATOM 660 C C . VAL A 1 87 ? 8.945 0.301 -6.945 1 98.69 87 VAL A C 1
ATOM 662 O O . VAL A 1 87 ? 9.039 -0.772 -6.344 1 98.69 87 VAL A O 1
ATOM 665 N N . CYS A 1 88 ? 9.203 1.418 -6.414 1 98.44 88 CYS A N 1
ATOM 666 C CA . CYS A 1 88 ? 9.617 1.531 -5.02 1 98.44 88 CYS A CA 1
ATOM 667 C C . CYS A 1 88 ? 8.547 0.977 -4.086 1 98.44 88 CYS A C 1
ATOM 669 O O . CYS A 1 88 ? 8.859 0.242 -3.146 1 98.44 88 CYS A O 1
ATOM 671 N N . LEU A 1 89 ? 7.348 1.3 -4.371 1 98.62 89 LEU A N 1
ATOM 672 C CA . LEU A 1 89 ? 6.238 0.808 -3.561 1 98.62 89 LEU A CA 1
ATOM 673 C C . LEU A 1 89 ? 6.109 -0.707 -3.678 1 98.62 89 LEU A C 1
ATOM 675 O O . LEU A 1 89 ? 5.973 -1.403 -2.67 1 98.62 89 LEU A O 1
ATOM 679 N N . ALA A 1 90 ? 6.207 -1.194 -4.879 1 98.81 90 ALA A N 1
ATOM 680 C CA . ALA A 1 90 ? 6.141 -2.639 -5.078 1 98.81 90 ALA A CA 1
ATOM 681 C C . ALA A 1 90 ? 7.242 -3.354 -4.305 1 98.81 90 ALA A C 1
ATOM 683 O O . ALA A 1 90 ? 6.988 -4.355 -3.633 1 98.81 90 ALA A O 1
ATOM 684 N N . ALA A 1 91 ? 8.438 -2.828 -4.375 1 98.62 91 ALA A N 1
ATOM 685 C CA . ALA A 1 91 ? 9.555 -3.402 -3.641 1 98.62 91 ALA A CA 1
ATOM 686 C C . ALA A 1 91 ? 9.273 -3.443 -2.141 1 98.62 91 ALA A C 1
ATOM 688 O O . ALA A 1 91 ? 9.594 -4.426 -1.468 1 98.62 91 ALA A O 1
ATOM 689 N N . GLY A 1 92 ? 8.703 -2.398 -1.696 1 98.06 92 GLY A N 1
ATOM 690 C CA . GLY A 1 92 ? 8.352 -2.346 -0.285 1 98.06 92 GLY A CA 1
ATOM 691 C C . GLY A 1 92 ? 7.469 -3.5 0.154 1 98.06 92 GLY A C 1
ATOM 692 O O . GLY A 1 92 ? 7.715 -4.113 1.194 1 98.06 92 GLY A O 1
ATOM 693 N N . TYR A 1 93 ? 6.469 -3.783 -0.604 1 98.31 93 TYR A N 1
ATOM 694 C CA . TYR A 1 93 ? 5.574 -4.891 -0.274 1 98.31 93 TYR A CA 1
ATOM 695 C C . TYR A 1 93 ? 6.328 -6.215 -0.282 1 98.31 93 TYR A C 1
ATOM 697 O O . TYR A 1 93 ? 6.051 -7.098 0.534 1 98.31 93 TYR A O 1
ATOM 705 N N . LEU A 1 94 ? 7.258 -6.359 -1.225 1 98.25 94 LEU A N 1
ATOM 706 C CA . LEU A 1 94 ? 8.031 -7.598 -1.252 1 98.25 94 LEU A CA 1
ATOM 707 C C . LEU A 1 94 ? 8.922 -7.711 -0.019 1 98.25 94 LEU A C 1
ATOM 709 O O . LEU A 1 94 ? 9.078 -8.797 0.542 1 98.25 94 LEU A O 1
ATOM 713 N N . HIS A 1 95 ? 9.492 -6.629 0.418 1 96.94 95 HIS A N 1
ATOM 714 C CA . HIS A 1 95 ? 10.289 -6.637 1.639 1 96.94 95 HIS A CA 1
ATOM 715 C C . HIS A 1 95 ? 9.461 -7.078 2.838 1 96.94 95 HIS A C 1
ATOM 717 O O . HIS A 1 95 ? 9.969 -7.742 3.742 1 96.94 95 HIS A O 1
ATOM 723 N N . ILE A 1 96 ? 8.211 -6.738 2.834 1 96.06 96 ILE A N 1
ATOM 724 C CA . ILE A 1 96 ? 7.324 -7.148 3.918 1 96.06 96 ILE A CA 1
ATOM 725 C C . ILE A 1 96 ? 7.012 -8.641 3.791 1 96.06 96 ILE A C 1
ATOM 727 O O . ILE A 1 96 ? 7.074 -9.375 4.777 1 96.06 96 ILE A O 1
ATOM 731 N N . ALA A 1 97 ? 6.742 -9.047 2.576 1 95.69 97 ALA A N 1
ATOM 732 C CA . ALA A 1 97 ? 6.336 -10.43 2.32 1 95.69 97 ALA A CA 1
ATOM 733 C C . ALA A 1 97 ? 7.449 -11.398 2.695 1 95.69 97 ALA A C 1
ATOM 735 O O . ALA A 1 97 ? 7.18 -12.516 3.143 1 95.69 97 ALA A O 1
ATOM 736 N N . VAL A 1 98 ? 8.688 -10.984 2.564 1 94.5 98 VAL A N 1
ATOM 737 C CA . VAL A 1 98 ? 9.844 -11.828 2.83 1 94.5 98 VAL A CA 1
ATOM 738 C C . VAL A 1 98 ? 9.797 -12.336 4.27 1 94.5 98 VAL A C 1
ATOM 740 O O . VAL A 1 98 ? 10.195 -13.469 4.543 1 94.5 98 VAL A O 1
ATOM 743 N N . ARG A 1 99 ? 9.211 -11.594 5.086 1 91.19 99 ARG A N 1
ATOM 744 C CA . ARG A 1 99 ? 9.344 -11.844 6.516 1 91.19 99 ARG A CA 1
ATOM 745 C C . ARG A 1 99 ? 8.492 -13.031 6.949 1 91.19 99 ARG A C 1
ATOM 747 O O . ARG A 1 99 ? 8.773 -13.672 7.965 1 91.19 99 ARG A O 1
ATOM 754 N N . LYS A 1 100 ? 7.516 -13.367 6.203 1 91.31 100 LYS A N 1
ATOM 755 C CA . LYS A 1 100 ? 6.668 -14.508 6.551 1 91.31 100 LYS A CA 1
ATOM 756 C C . LYS A 1 100 ? 6.652 -15.539 5.43 1 91.31 100 LYS A C 1
ATOM 758 O O . LYS A 1 100 ? 5.773 -16.406 5.387 1 91.31 100 LYS A O 1
ATOM 763 N N . ALA A 1 101 ? 7.559 -15.336 4.578 1 92.56 101 ALA A N 1
ATOM 764 C CA . ALA A 1 101 ? 7.652 -16.297 3.488 1 92.56 101 ALA A CA 1
ATOM 765 C C . ALA A 1 101 ? 8.289 -17.609 3.961 1 92.56 101 ALA A C 1
ATOM 767 O O . ALA A 1 101 ? 9.078 -17.609 4.91 1 92.56 101 ALA A O 1
ATOM 768 N N . ASP A 1 102 ? 7.887 -18.656 3.32 1 87.38 102 ASP A N 1
ATOM 769 C CA . ASP A 1 102 ? 8.578 -19.906 3.615 1 87.38 102 ASP A CA 1
ATOM 770 C C . ASP A 1 102 ? 9.992 -19.891 3.043 1 87.38 102 ASP A C 1
ATOM 772 O O . ASP A 1 102 ? 10.359 -19 2.285 1 87.38 102 ASP A O 1
ATOM 776 N N . LYS A 1 103 ? 10.742 -20.844 3.453 1 84.88 103 LYS A N 1
ATOM 777 C CA . LYS A 1 103 ? 12.156 -20.891 3.096 1 84.88 103 LYS A CA 1
ATOM 778 C C . LYS A 1 103 ? 12.344 -20.922 1.581 1 84.88 103 LYS A C 1
ATOM 780 O O . LYS A 1 103 ? 13.242 -20.266 1.049 1 84.88 103 LYS A O 1
ATOM 785 N N . LYS A 1 104 ? 11.461 -21.625 0.917 1 82.5 104 LYS A N 1
ATOM 786 C CA . LYS A 1 104 ? 11.594 -21.797 -0.527 1 82.5 104 LYS A CA 1
ATOM 787 C C . LYS A 1 104 ? 11.367 -20.484 -1.261 1 82.5 104 LYS A C 1
ATOM 789 O O . LYS A 1 104 ? 12.078 -20.172 -2.219 1 82.5 104 LYS A O 1
ATOM 794 N N . SER A 1 105 ? 10.414 -19.75 -0.799 1 89.62 105 SER A N 1
ATOM 795 C CA . SER A 1 105 ? 10.047 -18.531 -1.504 1 89.62 105 SER A CA 1
ATOM 796 C C . SER A 1 105 ? 10.852 -17.328 -1.006 1 89.62 105 SER A C 1
ATOM 798 O O . SER A 1 105 ? 10.969 -16.312 -1.701 1 89.62 105 SER A O 1
ATOM 800 N N . LYS A 1 106 ? 11.43 -17.453 0.097 1 92.69 106 LYS A N 1
ATOM 801 C CA . LYS A 1 106 ? 12.109 -16.344 0.75 1 92.69 106 LYS A CA 1
ATOM 802 C C . LYS A 1 106 ? 13.258 -15.812 -0.106 1 92.69 106 LYS A C 1
ATOM 804 O O . LYS A 1 106 ? 13.406 -14.602 -0.277 1 92.69 106 LYS A O 1
ATOM 809 N N . SER A 1 107 ? 14.023 -16.672 -0.588 1 92.56 107 SER A N 1
ATOM 810 C CA . SER A 1 107 ? 15.18 -16.281 -1.386 1 92.56 107 SER A CA 1
ATOM 811 C C . SER A 1 107 ? 14.75 -15.531 -2.645 1 92.56 107 SER A C 1
ATOM 813 O O . SER A 1 107 ? 15.289 -14.469 -2.961 1 92.56 107 SER A O 1
ATOM 815 N N . ALA A 1 108 ? 13.789 -16.078 -3.32 1 94 108 ALA A N 1
ATOM 816 C CA . ALA A 1 108 ? 13.305 -15.453 -4.547 1 94 108 ALA A CA 1
ATOM 817 C C . ALA A 1 108 ? 12.68 -14.094 -4.258 1 94 108 ALA A C 1
ATOM 819 O O . ALA A 1 108 ? 12.906 -13.133 -4.996 1 94 108 ALA A O 1
ATOM 820 N N . LEU A 1 109 ? 11.953 -14.008 -3.197 1 97 109 LEU A N 1
ATOM 821 C CA . LEU A 1 109 ? 11.336 -12.742 -2.812 1 97 109 LEU A CA 1
ATOM 822 C C . LEU A 1 109 ? 12.398 -11.703 -2.451 1 97 109 LEU A C 1
ATOM 824 O O . LEU A 1 109 ? 12.297 -10.539 -2.852 1 97 109 LEU A O 1
ATOM 828 N N . THR A 1 110 ? 13.375 -12.156 -1.721 1 96.31 110 THR A N 1
ATOM 829 C CA . THR A 1 110 ? 14.445 -11.25 -1.315 1 96.31 110 THR A CA 1
ATOM 830 C C . THR A 1 110 ? 15.188 -10.711 -2.535 1 96.31 110 THR A C 1
ATOM 832 O O . THR A 1 110 ? 15.406 -9.5 -2.652 1 96.31 110 THR A O 1
ATOM 835 N N . LYS A 1 111 ? 15.5 -11.578 -3.377 1 96 111 LYS A N 1
ATOM 836 C CA . LYS A 1 111 ? 16.219 -11.18 -4.586 1 96 111 LYS A CA 1
ATOM 837 C C . LYS A 1 111 ? 15.375 -10.227 -5.434 1 96 111 LYS A C 1
ATOM 839 O O . LYS A 1 111 ? 15.883 -9.227 -5.934 1 96 111 LYS A O 1
ATOM 844 N N . SER A 1 112 ? 14.156 -10.547 -5.59 1 97.69 112 SER A N 1
ATOM 845 C CA . SER A 1 112 ? 13.266 -9.719 -6.395 1 97.69 112 SER A CA 1
ATOM 846 C C . SER A 1 112 ? 13.078 -8.344 -5.77 1 97.69 112 SER A C 1
ATOM 848 O O . SER A 1 112 ? 13.031 -7.336 -6.477 1 97.69 112 SER A O 1
ATOM 850 N N . ALA A 1 113 ? 12.945 -8.289 -4.473 1 97.69 113 ALA A N 1
ATOM 851 C CA . ALA A 1 113 ? 12.82 -7.004 -3.783 1 97.69 113 ALA A CA 1
ATOM 852 C C . ALA A 1 113 ? 14.039 -6.125 -4.039 1 97.69 113 ALA A C 1
ATOM 854 O O . ALA A 1 113 ? 13.906 -4.934 -4.336 1 97.69 113 ALA A O 1
ATOM 855 N N . GLN A 1 114 ? 15.172 -6.719 -3.977 1 97.69 114 GLN A N 1
ATOM 856 C CA . GLN A 1 114 ? 16.422 -5.988 -4.203 1 97.69 114 GLN A CA 1
ATOM 857 C C . GLN A 1 114 ? 16.531 -5.535 -5.656 1 97.69 114 GLN A C 1
ATOM 859 O O . GLN A 1 114 ? 16.984 -4.422 -5.93 1 97.69 114 GLN A O 1
ATOM 864 N N . GLU A 1 115 ? 16.125 -6.383 -6.527 1 97.88 115 GLU A N 1
ATOM 865 C CA . GLU A 1 115 ? 16.141 -6.012 -7.941 1 97.88 115 GLU A CA 1
ATOM 866 C C . GLU A 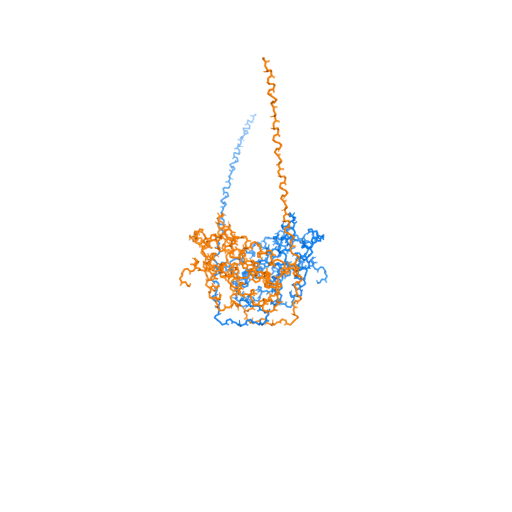1 115 ? 15.211 -4.832 -8.211 1 97.88 115 GLU A C 1
ATOM 868 O O . GLU A 1 115 ? 15.555 -3.928 -8.977 1 97.88 115 GLU A O 1
ATOM 873 N N . LEU A 1 116 ? 14.094 -4.879 -7.633 1 98.5 116 LEU A N 1
ATOM 874 C CA . LEU A 1 116 ? 13.148 -3.775 -7.785 1 98.5 116 LEU A CA 1
ATOM 875 C C . LEU A 1 116 ? 13.719 -2.49 -7.191 1 98.5 116 LEU A C 1
ATOM 877 O O . LEU A 1 116 ? 13.547 -1.41 -7.762 1 98.5 116 LEU A O 1
ATOM 881 N N . ASP A 1 117 ? 14.367 -2.609 -6.027 1 97.81 117 ASP A N 1
ATOM 882 C CA . ASP A 1 117 ? 15.016 -1.438 -5.445 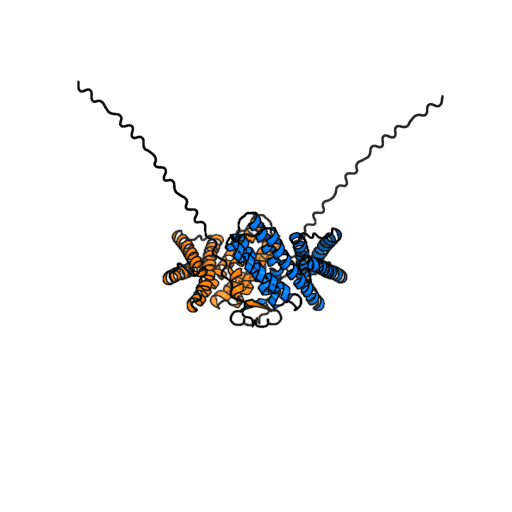1 97.81 117 ASP A CA 1
ATOM 883 C C . ASP A 1 117 ? 16.031 -0.831 -6.414 1 97.81 117 ASP A C 1
ATOM 885 O O . ASP A 1 117 ? 16.062 0.386 -6.605 1 97.81 117 ASP A O 1
ATOM 889 N N . THR A 1 118 ? 16.797 -1.699 -6.992 1 97.62 118 THR A N 1
ATOM 890 C CA . THR A 1 118 ? 17.812 -1.257 -7.953 1 97.62 118 THR A CA 1
ATOM 891 C C . THR A 1 118 ? 17.156 -0.593 -9.156 1 97.62 118 THR A C 1
ATOM 893 O O . THR A 1 118 ? 17.578 0.48 -9.594 1 97.62 118 THR A O 1
ATOM 896 N N . LEU A 1 119 ? 16.141 -1.201 -9.656 1 98 119 LEU A N 1
ATOM 897 C CA . LEU A 1 119 ? 15.438 -0.659 -10.82 1 98 119 LEU A CA 1
ATOM 898 C C . LEU A 1 119 ? 14.836 0.708 -10.5 1 98 119 LEU A C 1
ATOM 900 O O . LEU A 1 119 ? 14.898 1.621 -11.328 1 98 119 LEU A O 1
ATOM 904 N N . SER A 1 120 ? 14.195 0.816 -9.352 1 97.75 120 SER A N 1
ATOM 905 C CA . SER A 1 120 ? 13.633 2.098 -8.938 1 97.75 120 SER A CA 1
ATOM 906 C C . SER A 1 120 ? 14.688 3.199 -8.969 1 97.75 120 SER A C 1
ATOM 908 O O . SER A 1 120 ? 14.438 4.293 -9.477 1 97.75 120 SER A O 1
ATOM 910 N N . SER A 1 121 ? 15.836 2.875 -8.469 1 95.81 121 SER A N 1
ATOM 911 C CA . SER A 1 121 ? 16.938 3.836 -8.453 1 95.81 121 SER A CA 1
ATOM 912 C C . SER A 1 121 ? 17.375 4.199 -9.867 1 95.81 121 SER A C 1
ATOM 914 O O . SER A 1 121 ? 17.656 5.363 -10.156 1 95.81 121 SER A O 1
ATOM 916 N N . GLU A 1 122 ? 17.438 3.236 -10.695 1 96.06 122 GLU A N 1
ATOM 917 C CA . GLU A 1 122 ? 17.828 3.461 -12.086 1 96.06 122 GLU A CA 1
ATOM 918 C C . GLU A 1 122 ? 16.812 4.352 -12.805 1 96.06 122 GLU A C 1
ATOM 920 O O . GLU A 1 122 ? 17.188 5.258 -13.547 1 96.06 122 GLU A O 1
ATOM 925 N N . LEU A 1 123 ? 15.578 4.094 -12.602 1 96.44 123 LEU A N 1
ATOM 926 C CA . LEU A 1 123 ? 14.523 4.902 -13.203 1 96.44 123 LEU A CA 1
ATOM 927 C C . LEU A 1 123 ? 14.586 6.34 -12.695 1 96.44 123 LEU A C 1
ATOM 929 O O . LEU A 1 123 ? 14.391 7.281 -13.469 1 96.44 123 LEU A O 1
ATOM 933 N N . HIS A 1 124 ? 14.828 6.469 -11.469 1 92.69 124 HIS A N 1
ATOM 934 C CA . HIS A 1 124 ? 1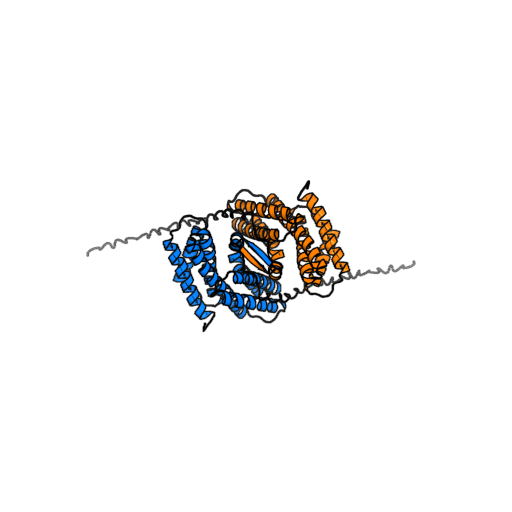4.898 7.793 -10.859 1 92.69 124 HIS A CA 1
ATOM 935 C C . HIS A 1 124 ? 16.062 8.602 -11.43 1 92.69 124 HIS A C 1
ATOM 937 O O . HIS A 1 124 ? 15.961 9.82 -11.594 1 92.69 124 HIS A O 1
ATOM 943 N N . SER A 1 125 ? 17.125 7.934 -11.75 1 91.69 125 SER A N 1
ATOM 944 C CA . SER A 1 125 ? 18.328 8.586 -12.258 1 91.69 125 SER A CA 1
ATOM 945 C C . SER A 1 125 ? 18.297 8.672 -13.781 1 91.69 125 SER A C 1
ATOM 947 O O . SER A 1 125 ? 19.297 9.031 -14.406 1 91.69 125 SER A O 1
ATOM 949 N N . ASN A 1 126 ? 17.203 8.258 -14.328 1 86.19 126 ASN A N 1
ATOM 950 C CA . ASN A 1 126 ? 17 8.281 -15.773 1 86.19 126 ASN A CA 1
ATOM 951 C C . ASN A 1 126 ? 18.062 7.465 -16.5 1 86.19 126 ASN A C 1
ATOM 953 O O . ASN A 1 126 ? 18.547 7.867 -17.547 1 86.19 126 ASN A O 1
ATOM 957 N N . LYS A 1 127 ? 18.453 6.484 -15.812 1 85.12 127 LYS A N 1
ATOM 958 C CA . LYS A 1 127 ? 19.344 5.547 -16.5 1 85.12 127 LYS A CA 1
ATOM 959 C C . LYS A 1 127 ? 18.578 4.77 -17.578 1 85.12 127 LYS A C 1
ATOM 961 O O . LYS A 1 127 ? 17.375 4.555 -17.453 1 85.12 127 LYS A O 1
ATOM 966 N N . ALA A 1 128 ? 19.359 4.422 -18.484 1 73.06 128 ALA A N 1
ATOM 967 C CA . ALA A 1 128 ? 18.75 3.746 -19.625 1 73.06 128 ALA A CA 1
ATOM 968 C C . ALA A 1 128 ? 18.188 2.383 -19.234 1 73.06 128 ALA A C 1
ATOM 970 O O . ALA A 1 128 ? 18.922 1.536 -18.703 1 73.06 128 ALA A O 1
ATOM 971 N N . THR A 1 129 ? 17.016 2.244 -19.234 1 87.31 129 THR A N 1
ATOM 972 C CA . THR A 1 129 ? 16.266 1.008 -19.047 1 87.31 129 THR A CA 1
ATOM 973 C C . THR A 1 129 ? 15.328 0.754 -20.234 1 87.31 129 THR A C 1
ATOM 975 O O . THR A 1 129 ? 14.828 1.698 -20.844 1 87.31 129 THR A O 1
ATOM 978 N N . THR A 1 130 ? 15.297 -0.53 -20.672 1 93.31 130 THR A N 1
ATOM 979 C CA . THR A 1 130 ? 14.367 -0.886 -21.734 1 93.31 130 THR A CA 1
ATOM 980 C C . THR A 1 130 ? 13.109 -1.527 -21.172 1 93.31 130 THR A C 1
ATOM 982 O O . THR A 1 130 ? 13.117 -2.037 -20.047 1 93.31 130 THR A O 1
ATOM 985 N N . LEU A 1 131 ? 12.102 -1.458 -21.938 1 95.5 131 LEU A N 1
ATOM 986 C CA . LEU A 1 131 ? 10.859 -2.094 -21.531 1 95.5 131 LEU A CA 1
ATOM 987 C C . LEU A 1 131 ? 11.055 -3.592 -21.328 1 95.5 131 LEU A C 1
ATOM 989 O O . LEU A 1 131 ? 10.477 -4.176 -20.406 1 95.5 131 LEU A O 1
ATOM 993 N N . LEU A 1 132 ? 11.844 -4.16 -22.109 1 94.19 132 LEU A N 1
ATOM 994 C CA . LEU A 1 132 ? 12.125 -5.586 -22 1 94.19 132 LEU A CA 1
ATOM 995 C C . LEU A 1 132 ? 12.789 -5.898 -20.656 1 94.19 132 LEU A C 1
ATOM 997 O O . LEU A 1 132 ? 12.43 -6.875 -20 1 94.19 132 LEU A O 1
ATOM 1001 N N . SER A 1 133 ? 13.734 -5.129 -20.281 1 94.44 133 SER A N 1
ATOM 1002 C CA . SER A 1 133 ? 14.43 -5.336 -19.016 1 94.44 133 SER A CA 1
ATOM 1003 C C . SER A 1 133 ? 13.484 -5.152 -17.828 1 94.44 133 SER A C 1
ATOM 1005 O O . SER A 1 133 ? 13.547 -5.902 -16.859 1 94.44 133 SER A O 1
ATOM 1007 N N . ILE A 1 134 ? 12.633 -4.211 -17.969 1 97.06 134 ILE A N 1
ATOM 1008 C CA . ILE A 1 134 ? 11.641 -3.947 -16.938 1 97.06 134 ILE A CA 1
ATOM 1009 C C . ILE A 1 134 ? 10.688 -5.133 -16.812 1 97.06 134 ILE A C 1
ATOM 1011 O O . ILE A 1 134 ? 10.422 -5.621 -15.711 1 97.06 134 ILE A O 1
ATOM 1015 N N . ASP A 1 135 ? 10.281 -5.559 -17.922 1 96.94 135 ASP A N 1
ATOM 1016 C CA . ASP A 1 135 ? 9.359 -6.691 -17.938 1 96.94 135 ASP A CA 1
ATOM 1017 C C . ASP A 1 135 ? 9.992 -7.93 -17.312 1 96.94 135 ASP A C 1
ATOM 1019 O O . ASP A 1 135 ? 9.32 -8.688 -16.609 1 96.94 135 ASP A O 1
ATOM 1023 N N . GLN A 1 136 ? 11.211 -8.125 -17.516 1 96 136 GLN A N 1
ATOM 1024 C CA . GLN A 1 136 ? 11.898 -9.281 -16.953 1 96 136 GLN A CA 1
ATOM 1025 C C . GLN A 1 136 ? 12.008 -9.18 -15.43 1 96 136 GLN A C 1
ATOM 1027 O O . GLN A 1 136 ? 11.789 -10.164 -14.719 1 96 136 GLN A O 1
ATOM 1032 N N . VAL A 1 137 ? 12.344 -8.008 -14.953 1 97.56 137 VAL A N 1
ATOM 1033 C CA . VAL A 1 137 ? 12.43 -7.781 -13.516 1 97.56 137 VAL A CA 1
ATOM 1034 C C . VAL A 1 137 ? 11.055 -7.969 -12.875 1 97.56 137 VAL A C 1
ATOM 1036 O O . VAL A 1 137 ? 10.922 -8.609 -11.828 1 97.56 137 VAL A O 1
ATOM 1039 N N . PHE A 1 138 ? 10.023 -7.449 -13.555 1 98.62 138 PHE A N 1
ATOM 1040 C CA . PHE A 1 138 ? 8.656 -7.551 -13.055 1 98.62 138 PHE A CA 1
ATOM 1041 C C . PHE A 1 138 ? 8.18 -9 -13.062 1 98.62 138 PHE A C 1
ATOM 1043 O O . PHE A 1 138 ? 7.52 -9.445 -12.125 1 98.62 138 PHE A O 1
ATOM 1050 N N . ALA A 1 139 ? 8.555 -9.703 -14.07 1 97.88 139 ALA A N 1
ATOM 1051 C CA . ALA A 1 139 ? 8.18 -11.109 -14.156 1 97.88 139 ALA A CA 1
ATOM 1052 C C . ALA A 1 139 ? 8.758 -11.906 -12.992 1 97.88 139 ALA A C 1
ATOM 1054 O O . ALA A 1 139 ? 8.07 -12.734 -12.391 1 97.88 139 ALA A O 1
ATOM 1055 N N . ARG A 1 140 ? 9.977 -11.68 -12.664 1 97.12 140 ARG A N 1
ATOM 1056 C CA . ARG A 1 140 ? 10.609 -12.383 -11.555 1 97.12 140 ARG A CA 1
ATOM 1057 C C . ARG A 1 140 ? 9.945 -12.031 -10.227 1 97.12 140 ARG A C 1
ATOM 1059 O O . ARG A 1 140 ? 9.75 -12.906 -9.375 1 97.12 140 ARG A O 1
ATOM 1066 N N . ALA A 1 141 ? 9.586 -10.812 -10.102 1 98.19 141 ALA A N 1
ATOM 1067 C CA . ALA A 1 141 ? 8.953 -10.367 -8.859 1 98.19 141 ALA A CA 1
ATOM 1068 C C . ALA A 1 141 ? 7.586 -11.023 -8.68 1 98.19 141 ALA A C 1
ATOM 1070 O O . ALA A 1 141 ? 7.289 -11.57 -7.613 1 98.19 141 ALA A O 1
ATOM 1071 N N . VAL A 1 142 ? 6.82 -10.961 -9.727 1 98.25 142 VAL A N 1
ATOM 1072 C CA . VAL A 1 142 ? 5.465 -11.477 -9.594 1 98.25 142 VAL A CA 1
ATOM 1073 C C . VAL A 1 142 ? 5.496 -13 -9.539 1 98.25 142 VAL A C 1
ATOM 1075 O O . VAL A 1 142 ? 4.676 -13.625 -8.867 1 98.25 142 VAL A O 1
ATOM 1078 N N . TYR A 1 143 ? 6.465 -13.609 -10.188 1 96.88 143 TYR A N 1
ATOM 1079 C CA . TYR A 1 143 ? 6.672 -15.047 -10.055 1 96.88 143 TYR A CA 1
ATOM 1080 C C . TYR A 1 143 ? 6.949 -15.43 -8.602 1 96.88 143 TYR A C 1
ATOM 1082 O O . TYR A 1 143 ? 6.363 -16.375 -8.078 1 96.88 143 TYR A O 1
ATOM 1090 N N . ALA A 1 144 ? 7.84 -14.695 -7.977 1 97 144 ALA A N 1
ATOM 1091 C CA . ALA A 1 144 ? 8.18 -14.953 -6.578 1 97 144 ALA A CA 1
ATOM 1092 C C . ALA A 1 144 ? 6.953 -14.797 -5.684 1 97 144 ALA A C 1
ATOM 1094 O O . ALA A 1 144 ? 6.738 -15.594 -4.766 1 97 144 ALA A O 1
ATOM 1095 N N . LEU A 1 145 ? 6.164 -13.812 -5.941 1 98.06 145 LEU A N 1
ATOM 1096 C CA . LEU A 1 145 ? 4.934 -13.602 -5.188 1 98.06 145 LEU A CA 1
ATOM 1097 C C . LEU A 1 145 ? 3.959 -14.75 -5.398 1 98.06 145 LEU A C 1
ATOM 1099 O O . LEU A 1 145 ? 3.336 -15.227 -4.445 1 98.06 145 LEU A O 1
ATOM 1103 N N . ALA A 1 146 ? 3.836 -15.156 -6.633 1 97.5 146 ALA A N 1
ATOM 1104 C CA . ALA A 1 146 ? 2.941 -16.266 -6.945 1 97.5 146 ALA A CA 1
ATOM 1105 C C . ALA A 1 146 ? 3.316 -17.516 -6.148 1 97.5 146 ALA A C 1
ATOM 1107 O O . ALA A 1 146 ? 2.447 -18.172 -5.582 1 97.5 146 ALA A O 1
ATOM 1108 N N . ALA A 1 147 ? 4.551 -17.781 -6.113 1 96.19 147 ALA A N 1
ATOM 1109 C CA . ALA A 1 147 ? 5.031 -18.938 -5.379 1 96.19 147 ALA A CA 1
ATOM 1110 C C . ALA A 1 147 ? 4.742 -18.812 -3.885 1 96.19 147 ALA A C 1
ATOM 1112 O O . ALA A 1 147 ? 4.297 -19.766 -3.244 1 96.19 147 ALA A O 1
ATOM 1113 N N . ASP A 1 148 ? 5 -17.703 -3.357 1 97 148 ASP A N 1
ATOM 1114 C CA . ASP A 1 148 ? 4.738 -17.438 -1.943 1 97 148 ASP A CA 1
ATOM 1115 C C . ASP A 1 148 ? 3.25 -17.578 -1.627 1 97 148 ASP A C 1
ATOM 1117 O O . ASP A 1 148 ? 2.877 -18.203 -0.632 1 97 148 ASP A O 1
ATOM 1121 N N . HIS A 1 149 ? 2.416 -17 -2.459 1 97.25 149 HIS A N 1
ATOM 1122 C CA . HIS A 1 149 ? 0.979 -17.031 -2.223 1 97.25 149 HIS A CA 1
ATOM 1123 C C . HIS A 1 149 ? 0.43 -18.453 -2.387 1 97.25 149 HIS A C 1
ATOM 1125 O O . HIS A 1 149 ? -0.471 -18.859 -1.65 1 97.25 149 HIS A O 1
ATOM 1131 N N . GLN A 1 150 ? 0.983 -19.156 -3.355 1 95.81 150 GLN A N 1
ATOM 1132 C CA . GLN A 1 150 ? 0.583 -20.562 -3.488 1 95.81 150 GLN A CA 1
ATOM 1133 C C . GLN A 1 150 ? 0.896 -21.344 -2.219 1 95.81 150 GLN A C 1
ATOM 1135 O O . GLN A 1 150 ? 0.085 -22.156 -1.77 1 95.81 150 GLN A O 1
ATOM 1140 N N . ALA A 1 151 ? 2.041 -21.141 -1.658 1 95 151 ALA A N 1
ATOM 1141 C CA . ALA A 1 151 ? 2.4 -21.797 -0.4 1 95 151 ALA A CA 1
ATOM 1142 C C . ALA A 1 151 ? 1.437 -21.406 0.715 1 95 151 ALA A C 1
ATOM 1144 O O . ALA A 1 151 ? 1.015 -22.25 1.507 1 95 151 ALA A O 1
ATOM 1145 N N . LYS A 1 152 ? 1.062 -20.203 0.732 1 95.25 152 LYS A N 1
ATOM 1146 C CA . LYS A 1 152 ? 0.173 -19.703 1.774 1 95.25 152 LYS A CA 1
ATOM 1147 C C . LYS A 1 152 ? -1.242 -20.25 1.6 1 95.25 152 LYS A C 1
ATOM 1149 O O . LYS A 1 152 ? -1.964 -20.438 2.58 1 95.25 152 LYS A O 1
ATOM 1154 N N . VAL A 1 153 ? -1.623 -20.469 0.352 1 96.12 153 VAL A N 1
ATOM 1155 C CA . VAL A 1 153 ? -2.9 -21.141 0.119 1 96.12 153 VAL A CA 1
ATOM 1156 C C . VAL A 1 153 ? -2.922 -22.484 0.838 1 96.12 153 VAL A C 1
ATOM 1158 O O . VAL A 1 153 ? -3.885 -22.812 1.537 1 96.12 153 VAL A O 1
ATOM 1161 N N . ARG A 1 154 ? -1.885 -23.203 0.701 1 93.44 154 ARG A N 1
ATOM 1162 C CA . ARG A 1 154 ? -1.801 -24.531 1.296 1 93.44 154 ARG A CA 1
ATOM 1163 C C . ARG A 1 154 ? -1.867 -24.453 2.818 1 93.44 154 ARG A C 1
ATOM 1165 O O . ARG A 1 154 ? -2.584 -25.234 3.453 1 93.44 154 ARG A O 1
ATOM 1172 N N . ILE A 1 155 ? -1.165 -23.516 3.354 1 92.88 155 ILE A N 1
ATOM 1173 C CA . ILE A 1 155 ? -1.157 -23.328 4.801 1 92.88 155 ILE A CA 1
ATOM 1174 C C . ILE A 1 155 ? -2.561 -22.969 5.281 1 92.88 155 ILE A C 1
ATOM 1176 O O . ILE A 1 155 ? -3.053 -23.531 6.266 1 92.88 155 ILE A O 1
ATOM 1180 N N . ALA A 1 156 ? -3.186 -22.094 4.617 1 94.5 156 ALA A N 1
ATOM 1181 C CA . ALA A 1 156 ? -4.527 -21.641 4.996 1 94.5 156 ALA A CA 1
ATOM 1182 C C . ALA A 1 156 ? -5.531 -22.781 4.875 1 94.5 156 ALA A C 1
ATOM 1184 O O . ALA A 1 156 ? -6.43 -22.922 5.711 1 94.5 156 ALA A O 1
ATOM 1185 N N . MET A 1 157 ? -5.363 -23.609 3.814 1 93.31 157 MET A N 1
ATOM 1186 C CA . MET A 1 157 ? -6.242 -24.766 3.621 1 93.31 157 MET A CA 1
ATOM 1187 C C . MET A 1 157 ? -6.078 -25.766 4.754 1 93.31 157 MET A C 1
ATOM 1189 O O . MET A 1 157 ? -7.062 -26.312 5.254 1 93.31 157 MET A O 1
ATOM 1193 N N . GLN A 1 158 ? -4.918 -26.016 5.145 1 92.81 158 GLN A N 1
ATOM 1194 C CA . GLN A 1 158 ? -4.645 -26.922 6.254 1 92.81 158 GLN A CA 1
ATOM 1195 C C . GLN A 1 158 ? -5.273 -26.406 7.547 1 92.81 158 GLN A C 1
ATOM 1197 O O . GLN A 1 158 ? -5.75 -27.203 8.367 1 92.81 158 GLN A O 1
ATOM 1202 N N . ALA A 1 159 ? -5.32 -25.109 7.695 1 93.94 159 ALA A N 1
ATOM 1203 C CA . ALA A 1 159 ? -5.914 -24.484 8.875 1 93.94 159 ALA A CA 1
ATOM 1204 C C . ALA A 1 159 ? -7.418 -24.312 8.695 1 93.94 159 ALA A C 1
ATOM 1206 O O . ALA A 1 159 ? -8.086 -23.75 9.57 1 93.94 159 ALA A O 1
ATOM 1207 N N . ARG A 1 160 ? -8.016 -24.703 7.582 1 92.44 160 ARG A N 1
ATOM 1208 C CA . ARG A 1 160 ? -9.438 -24.609 7.246 1 92.44 160 ARG A CA 1
ATOM 1209 C C . ARG A 1 160 ? -9.906 -23.156 7.25 1 92.44 160 ARG A C 1
ATOM 1211 O O . ARG A 1 160 ? -11.055 -22.875 7.605 1 92.44 160 ARG A O 1
ATOM 1218 N N . ASN A 1 161 ? -8.961 -22.328 7.047 1 94.31 161 ASN A N 1
ATOM 1219 C CA . ASN A 1 161 ? -9.305 -20.922 6.816 1 94.31 161 ASN A CA 1
ATOM 1220 C C . ASN A 1 161 ? -9.523 -20.641 5.332 1 94.31 161 ASN A C 1
ATOM 1222 O O . ASN A 1 161 ? -8.664 -20.047 4.676 1 94.31 161 ASN A O 1
ATOM 1226 N N . TYR A 1 162 ? -10.672 -20.906 4.855 1 94.19 162 TYR A N 1
ATOM 1227 C CA . TYR A 1 162 ? -10.938 -20.938 3.422 1 94.19 162 TYR A CA 1
ATOM 1228 C C . TYR A 1 162 ? -11.039 -19.531 2.854 1 94.19 162 TYR A C 1
ATOM 1230 O O . TYR A 1 162 ? -10.688 -19.297 1.695 1 94.19 162 TYR A O 1
ATOM 1238 N N . LYS A 1 163 ? -11.484 -18.609 3.643 1 94.38 163 LYS A N 1
ATOM 1239 C CA . LYS A 1 163 ? -11.531 -17.219 3.189 1 94.38 163 LYS A CA 1
ATOM 1240 C C . LYS A 1 163 ? -10.133 -16.703 2.863 1 94.38 163 LYS A C 1
ATOM 1242 O O . LYS A 1 163 ? -9.906 -16.141 1.788 1 94.38 163 LYS A O 1
ATOM 1247 N N . THR A 1 164 ? -9.25 -16.922 3.779 1 95.88 164 THR A N 1
ATOM 1248 C CA . THR A 1 164 ? -7.863 -16.516 3.584 1 95.88 164 THR A CA 1
ATOM 1249 C C . THR A 1 164 ? -7.25 -17.25 2.396 1 95.88 164 THR A C 1
ATOM 1251 O O . THR A 1 164 ? -6.566 -16.656 1.57 1 95.88 164 THR A O 1
ATOM 1254 N N . ALA A 1 165 ? -7.559 -18.5 2.287 1 96.25 165 ALA A N 1
ATOM 1255 C CA . ALA A 1 165 ? -7.062 -19.281 1.165 1 96.25 165 ALA A CA 1
ATOM 1256 C C . ALA A 1 165 ? -7.543 -18.719 -0.165 1 96.25 165 ALA A C 1
ATOM 1258 O O . ALA A 1 165 ? -6.789 -18.672 -1.14 1 96.25 165 ALA A O 1
ATOM 1259 N N . GLY A 1 166 ? -8.766 -18.328 -0.113 1 96.69 166 GLY A N 1
ATOM 1260 C CA . GLY A 1 166 ? -9.328 -17.734 -1.323 1 96.69 166 GLY A CA 1
ATOM 1261 C C . GLY A 1 166 ? -8.609 -16.484 -1.768 1 96.69 166 GLY A C 1
ATOM 1262 O O . GLY A 1 166 ? -8.344 -16.297 -2.957 1 96.69 166 GLY A O 1
ATOM 1263 N N . HIS A 1 167 ? -8.266 -15.625 -0.838 1 96.44 167 HIS A N 1
ATOM 1264 C CA . HIS A 1 167 ? -7.52 -14.406 -1.157 1 96.44 167 HIS A CA 1
ATOM 1265 C C . HIS A 1 167 ? -6.168 -14.734 -1.778 1 96.44 167 HIS A C 1
ATOM 1267 O O . HIS A 1 167 ? -5.82 -14.203 -2.834 1 96.44 167 HIS A O 1
ATOM 1273 N N . TYR A 1 168 ? -5.477 -15.602 -1.19 1 97.19 168 TYR A N 1
ATOM 1274 C CA . TYR A 1 168 ? -4.152 -15.953 -1.686 1 97.19 168 TYR A CA 1
ATOM 1275 C C . TYR A 1 168 ? -4.246 -16.656 -3.033 1 97.19 168 TYR A C 1
ATOM 1277 O O . TYR A 1 168 ? -3.398 -16.469 -3.906 1 97.19 168 TYR A O 1
ATOM 1285 N N . LEU A 1 169 ? -5.23 -17.5 -3.172 1 97.25 169 LEU A N 1
ATOM 1286 C CA . LEU A 1 169 ? -5.387 -18.219 -4.434 1 97.25 169 LEU A CA 1
ATOM 1287 C C . LEU A 1 169 ? -5.676 -17.25 -5.574 1 97.25 169 LEU A C 1
ATOM 1289 O O . LEU A 1 169 ? -5.102 -17.375 -6.66 1 97.25 169 LEU A O 1
ATOM 1293 N N . HIS A 1 170 ? -6.516 -16.312 -5.344 1 97.31 170 HIS A N 1
ATOM 1294 C CA . HIS A 1 170 ? -6.809 -15.289 -6.336 1 97.31 170 HIS A CA 1
ATOM 1295 C C . HIS A 1 170 ? -5.539 -14.57 -6.773 1 97.31 170 HIS A C 1
ATOM 1297 O O . HIS A 1 170 ? -5.289 -14.422 -7.973 1 97.31 170 HIS A O 1
ATOM 1303 N N . SER A 1 171 ? -4.805 -14.188 -5.84 1 97.62 171 SER A N 1
ATOM 1304 C CA . SER A 1 171 ? -3.588 -13.438 -6.125 1 97.62 171 SER A CA 1
ATOM 1305 C C . SER A 1 171 ? -2.561 -14.289 -6.855 1 97.62 171 SER A C 1
ATOM 1307 O O . SER A 1 171 ? -1.938 -13.836 -7.816 1 97.62 171 SER A O 1
ATOM 1309 N N . ALA A 1 172 ? -2.396 -15.5 -6.383 1 97.5 172 ALA A N 1
ATOM 1310 C CA . ALA A 1 172 ? -1.451 -16.406 -7.031 1 97.5 172 ALA A CA 1
ATOM 1311 C C . ALA A 1 172 ? -1.781 -16.578 -8.508 1 97.5 172 ALA A C 1
ATOM 1313 O O . ALA A 1 172 ? -0.895 -16.5 -9.367 1 97.5 172 ALA A O 1
ATOM 1314 N N . VAL A 1 173 ? -3.004 -16.766 -8.789 1 97.44 173 VAL A N 1
ATOM 1315 C CA . VAL A 1 173 ? -3.443 -17 -10.164 1 97.44 173 VAL A CA 1
ATOM 1316 C C . VAL A 1 173 ? -3.184 -15.742 -11 1 97.44 173 VAL A C 1
ATOM 1318 O O . VAL A 1 173 ? -2.664 -15.828 -12.109 1 97.44 173 VAL A O 1
ATOM 1321 N N . THR A 1 174 ? -3.537 -14.617 -10.477 1 96.88 174 THR A N 1
ATOM 1322 C CA . THR A 1 174 ? -3.324 -13.352 -11.164 1 96.88 174 THR A CA 1
ATOM 1323 C C . THR A 1 174 ? -1.84 -13.125 -11.43 1 96.88 174 THR A C 1
ATOM 1325 O O . THR A 1 174 ? -1.459 -12.672 -12.508 1 96.88 174 THR A O 1
ATOM 1328 N N . GLU A 1 175 ? -1.071 -13.461 -10.5 1 97.88 175 GLU A N 1
ATOM 1329 C CA . GLU A 1 175 ? 0.37 -13.258 -10.617 1 97.88 175 GLU A CA 1
ATOM 1330 C C . GLU A 1 175 ? 0.987 -14.227 -11.617 1 97.88 175 GLU A C 1
ATOM 1332 O O . GLU A 1 175 ? 1.917 -13.867 -12.344 1 97.88 175 GLU A O 1
ATOM 1337 N N . VAL A 1 176 ? 0.503 -15.414 -11.664 1 97.38 176 VAL A N 1
ATOM 1338 C CA . VAL A 1 176 ? 0.956 -16.359 -12.672 1 97.38 176 VAL A CA 1
ATOM 1339 C C . VAL A 1 176 ? 0.68 -15.812 -14.07 1 97.38 176 VAL A C 1
ATOM 1341 O O . VAL A 1 176 ? 1.551 -15.844 -14.945 1 97.38 176 VAL A O 1
ATOM 1344 N N . GLU A 1 177 ? -0.494 -15.312 -14.25 1 97 177 GLU A N 1
ATOM 1345 C CA . GLU A 1 177 ? -0.865 -14.758 -15.547 1 97 177 GLU A CA 1
ATOM 1346 C C . GLU A 1 177 ? 0.005 -13.555 -15.906 1 97 177 GLU A C 1
ATOM 1348 O O . GLU A 1 177 ? 0.441 -13.422 -17.047 1 97 177 GLU A O 1
ATOM 1353 N N . GLN A 1 178 ? 0.239 -12.75 -14.953 1 96.88 178 GLN A N 1
ATOM 1354 C CA . GLN A 1 178 ? 1.054 -11.562 -15.188 1 96.88 178 GLN A CA 1
ATOM 1355 C C . GLN A 1 178 ? 2.502 -11.938 -15.484 1 96.88 178 GLN A C 1
ATOM 1357 O O . GLN A 1 178 ? 3.129 -11.367 -16.375 1 96.88 178 GLN A O 1
ATOM 1362 N N . ALA A 1 179 ? 3.023 -12.875 -14.695 1 97.31 179 ALA A N 1
ATOM 1363 C CA . ALA A 1 179 ? 4.387 -13.336 -14.922 1 97.31 179 ALA A CA 1
ATOM 1364 C C . ALA A 1 179 ? 4.539 -13.93 -16.328 1 97.31 179 ALA A C 1
ATOM 1366 O O . ALA A 1 179 ? 5.543 -13.695 -17 1 97.31 179 ALA A O 1
ATOM 1367 N N . ALA A 1 180 ? 3.576 -14.688 -16.703 1 96.44 180 ALA A N 1
ATOM 1368 C CA . ALA A 1 180 ? 3.59 -15.266 -18.047 1 96.44 180 ALA A CA 1
ATOM 1369 C C . ALA A 1 180 ? 3.605 -14.18 -19.109 1 96.44 180 ALA A C 1
ATOM 1371 O O . ALA A 1 180 ? 4.398 -14.242 -20.062 1 96.44 180 ALA A O 1
ATOM 1372 N N . LYS A 1 181 ? 2.809 -13.203 -18.984 1 95.62 181 LYS A N 1
ATOM 1373 C CA . LYS A 1 181 ? 2.725 -12.094 -19.938 1 95.62 181 LYS A CA 1
ATOM 1374 C C . LYS A 1 181 ? 4.051 -11.344 -20.016 1 95.62 181 LYS A C 1
ATOM 1376 O O . LYS A 1 181 ? 4.57 -11.109 -21.109 1 95.62 181 LYS A O 1
ATOM 1381 N N . TRP A 1 182 ? 4.617 -11.008 -18.891 1 96.38 182 TRP A N 1
ATOM 1382 C CA . TRP A 1 182 ? 5.805 -10.156 -18.859 1 96.38 182 TRP A CA 1
ATOM 1383 C C . TRP A 1 182 ? 7.051 -10.953 -19.234 1 96.38 182 TRP A C 1
ATOM 1385 O O . TRP A 1 182 ? 8.047 -10.375 -19.688 1 96.38 182 TRP A O 1
ATOM 1395 N N . SER A 1 183 ? 7.047 -12.258 -19.078 1 95.12 183 SER A N 1
ATOM 1396 C CA . SER A 1 183 ? 8.188 -13.078 -19.469 1 95.12 183 SER A CA 1
ATOM 1397 C C . SER A 1 183 ? 8.125 -13.438 -20.953 1 95.12 183 SER A C 1
ATOM 1399 O O . SER A 1 183 ? 9.062 -14.023 -21.5 1 95.12 183 SER A O 1
ATOM 1401 N N . GLY A 1 184 ? 7.023 -13.125 -21.609 1 92.5 184 GLY A N 1
ATOM 1402 C CA . GLY A 1 184 ? 6.863 -13.453 -23.016 1 92.5 184 GLY A CA 1
ATOM 1403 C C . GLY A 1 184 ? 6.434 -14.883 -23.25 1 92.5 184 GLY A C 1
ATOM 1404 O O . GLY A 1 184 ? 6.492 -15.383 -24.375 1 92.5 184 GLY A O 1
ATOM 1405 N N . HIS A 1 185 ? 6.039 -15.539 -22.188 1 89.56 185 HIS A N 1
ATOM 1406 C CA . HIS A 1 185 ? 5.574 -16.922 -22.266 1 89.56 185 HIS A CA 1
ATOM 1407 C C . HIS A 1 185 ? 4.098 -17.016 -21.891 1 89.56 185 HIS A C 1
ATOM 1409 O O . HIS A 1 185 ? 3.746 -17.594 -20.859 1 89.56 185 HIS A O 1
ATOM 1415 N N . GLU A 1 186 ? 3.318 -16.719 -22.797 1 88.12 186 GLU A N 1
ATOM 1416 C CA . GLU A 1 186 ? 1.887 -16.672 -22.516 1 88.12 186 GLU A CA 1
ATOM 1417 C C . GLU A 1 186 ? 1.342 -18.062 -22.203 1 88.12 186 GLU A C 1
ATOM 1419 O O . GLU A 1 186 ? 1.812 -19.062 -22.75 1 88.12 186 GLU A O 1
ATOM 1424 N N . LEU A 1 187 ? 0.345 -18.031 -21.359 1 92.75 187 LEU A N 1
ATOM 1425 C CA . LEU A 1 187 ? -0.302 -19.281 -20.969 1 92.75 187 LEU A CA 1
ATOM 1426 C C . LEU A 1 187 ? -1.022 -19.906 -22.156 1 92.75 187 LEU A C 1
ATOM 1428 O O . LEU A 1 187 ? -1.618 -19.203 -22.984 1 92.75 187 LEU A O 1
ATOM 1432 N N . GLU A 1 188 ? -0.968 -21.25 -22.203 1 92.25 188 GLU A N 1
ATOM 1433 C CA . GLU A 1 188 ? -1.814 -21.953 -23.156 1 92.25 188 GLU A CA 1
ATOM 1434 C C . GLU A 1 188 ? -3.293 -21.672 -22.891 1 92.25 188 GLU A C 1
ATOM 1436 O O . GLU A 1 188 ? -3.682 -21.359 -21.766 1 92.25 188 GLU A O 1
ATOM 1441 N N . TYR A 1 189 ? -4.008 -21.797 -23.938 1 91.56 189 TYR A N 1
ATOM 1442 C CA . TYR A 1 189 ? -5.43 -21.484 -23.859 1 91.56 189 TYR A CA 1
ATOM 1443 C C . TYR A 1 189 ? -6.09 -22.266 -22.719 1 91.56 189 TYR A C 1
ATOM 1445 O O . TYR A 1 189 ? -6.828 -21.688 -21.906 1 91.56 189 TYR A O 1
ATOM 1453 N N . SER A 1 190 ? -5.84 -23.547 -22.703 1 91.62 190 SER A N 1
ATOM 1454 C CA . SER A 1 190 ? -6.449 -24.375 -21.672 1 91.62 190 SER A CA 1
ATOM 1455 C C . SER A 1 190 ? -6.051 -23.906 -20.281 1 91.62 190 SER A C 1
ATOM 1457 O O . SER A 1 190 ? -6.863 -23.938 -19.344 1 91.62 190 SER A O 1
ATOM 1459 N N . ALA A 1 191 ? -4.824 -23.484 -20.078 1 93.62 191 ALA A N 1
ATOM 1460 C CA . ALA A 1 191 ? -4.344 -22.984 -18.797 1 93.62 191 ALA A CA 1
ATOM 1461 C C . ALA A 1 191 ? -5.02 -21.656 -18.453 1 93.62 191 ALA A C 1
ATOM 1463 O O . ALA A 1 191 ? -5.359 -21.406 -17.297 1 93.62 191 ALA A O 1
ATOM 1464 N N . ALA A 1 192 ? -5.23 -20.906 -19.469 1 94.81 192 ALA A N 1
ATOM 1465 C CA . ALA A 1 192 ? -5.887 -19.609 -19.25 1 94.81 192 ALA A CA 1
ATOM 1466 C C . ALA A 1 192 ? -7.34 -19.812 -18.812 1 94.81 192 ALA A C 1
ATOM 1468 O O . ALA A 1 192 ? -7.844 -19.062 -17.969 1 94.81 192 ALA A O 1
ATOM 1469 N N . VAL A 1 193 ? -7.977 -20.766 -19.375 1 94.5 193 VAL A N 1
ATOM 1470 C CA . VAL A 1 193 ? -9.352 -21.078 -19 1 94.5 193 VAL A CA 1
ATOM 1471 C C . VAL A 1 193 ? -9.398 -21.547 -17.547 1 94.5 193 VAL A C 1
ATOM 1473 O O . VAL A 1 193 ? -10.25 -21.109 -16.781 1 94.5 193 VAL A O 1
ATOM 1476 N N . THR A 1 194 ? -8.477 -22.375 -17.234 1 94.69 194 THR A N 1
ATOM 1477 C CA . THR A 1 194 ? -8.422 -22.875 -15.867 1 94.69 194 THR A CA 1
ATOM 1478 C C . THR A 1 194 ? -8.125 -21.734 -14.891 1 94.69 194 THR A C 1
ATOM 1480 O O . THR A 1 194 ? -8.641 -21.719 -13.773 1 94.69 194 THR A O 1
ATOM 1483 N N . ALA A 1 195 ? -7.289 -20.828 -15.266 1 96.19 195 ALA A N 1
ATOM 1484 C CA . ALA A 1 195 ? -7.004 -19.656 -14.438 1 96.19 195 ALA A CA 1
ATOM 1485 C C . ALA A 1 195 ? -8.281 -18.875 -14.117 1 96.19 195 ALA A C 1
ATOM 1487 O O . ALA A 1 195 ? -8.531 -18.531 -12.961 1 96.19 195 ALA A O 1
ATOM 1488 N N . LYS A 1 196 ? -9.016 -18.641 -15.156 1 95.75 196 LYS A N 1
ATOM 1489 C CA . LYS A 1 196 ? -10.273 -17.922 -14.992 1 95.75 196 LYS A CA 1
ATOM 1490 C C . LYS A 1 196 ? -11.203 -18.656 -14.031 1 95.75 196 LYS A C 1
ATOM 1492 O O . LYS A 1 196 ? -11.789 -18.047 -13.133 1 95.75 196 LYS A O 1
ATOM 1497 N N . ASP A 1 197 ? -11.32 -19.922 -14.219 1 94.62 197 ASP A N 1
ATOM 1498 C CA . ASP A 1 197 ? -12.18 -20.734 -13.359 1 94.62 197 ASP A CA 1
ATOM 1499 C C . ASP A 1 197 ? -11.68 -20.719 -11.914 1 94.62 197 ASP A C 1
ATOM 1501 O O . ASP A 1 197 ? -12.477 -20.688 -10.977 1 94.62 197 ASP A O 1
ATOM 1505 N N . THR A 1 198 ? -10.398 -20.812 -11.758 1 96.19 198 THR A N 1
ATOM 1506 C CA . THR A 1 198 ? -9.797 -20.812 -10.43 1 96.19 198 THR A CA 1
ATOM 1507 C C . THR A 1 198 ? -10.047 -19.484 -9.719 1 96.19 198 THR A C 1
ATOM 1509 O O . THR A 1 198 ? -10.281 -19.453 -8.508 1 96.19 198 THR A O 1
ATOM 1512 N N . ARG A 1 199 ? -10 -18.391 -10.414 1 95.44 199 ARG A N 1
ATOM 1513 C CA . ARG A 1 199 ? -10.289 -17.078 -9.828 1 95.44 199 ARG A CA 1
ATOM 1514 C C . ARG A 1 199 ? -11.742 -17 -9.367 1 95.44 199 ARG A C 1
ATOM 1516 O O . ARG A 1 199 ? -12.031 -16.422 -8.312 1 95.44 199 ARG A O 1
ATOM 1523 N N . VAL A 1 200 ? -12.602 -17.547 -10.227 1 94.94 200 VAL A N 1
ATOM 1524 C CA . VAL A 1 200 ? -14.008 -17.578 -9.836 1 94.94 200 VAL A CA 1
ATOM 1525 C C . VAL A 1 200 ? -14.172 -18.391 -8.547 1 94.94 200 VAL A C 1
ATOM 1527 O O . VAL A 1 200 ? -14.867 -17.953 -7.629 1 94.94 200 VAL A O 1
ATOM 1530 N N . LEU A 1 201 ? -13.539 -19.516 -8.508 1 95.69 201 LEU A N 1
ATOM 1531 C CA . LEU A 1 201 ? -13.562 -20.359 -7.32 1 95.69 201 LEU A CA 1
ATOM 1532 C C . LEU A 1 201 ? -13.016 -19.609 -6.109 1 95.69 201 LEU A C 1
ATOM 1534 O O . LEU A 1 201 ? -13.594 -19.656 -5.023 1 95.69 201 LEU A O 1
ATOM 1538 N N . ALA A 1 202 ? -11.875 -18.969 -6.254 1 96.69 202 ALA A N 1
ATOM 1539 C CA . ALA A 1 202 ? -11.273 -18.172 -5.191 1 96.69 202 ALA A CA 1
ATOM 1540 C C . ALA A 1 202 ? -12.25 -17.125 -4.66 1 96.69 202 ALA A C 1
ATOM 1542 O O . ALA A 1 202 ? -12.344 -16.906 -3.449 1 96.69 202 ALA A O 1
ATOM 1543 N N . GLY A 1 203 ? -12.93 -16.469 -5.582 1 94.44 203 GLY A N 1
ATOM 1544 C CA . GLY A 1 203 ? -13.945 -15.5 -5.184 1 94.44 203 GLY A CA 1
ATOM 1545 C C . GLY A 1 203 ? -15.039 -16.109 -4.324 1 94.44 203 GLY A C 1
ATOM 1546 O O . GLY A 1 203 ? -15.453 -15.516 -3.326 1 94.44 203 GLY A O 1
ATOM 1547 N N . LYS A 1 204 ? -15.461 -17.297 -4.703 1 94.94 204 LYS A N 1
ATOM 1548 C CA . LYS A 1 204 ? -16.469 -18 -3.928 1 94.94 204 LYS A CA 1
ATOM 1549 C C . LYS A 1 204 ? -15.961 -18.344 -2.531 1 94.94 204 LYS A C 1
ATOM 1551 O O . LYS A 1 204 ? -16.703 -18.266 -1.553 1 94.94 204 LYS A O 1
ATOM 1556 N N . MET A 1 205 ? -14.758 -18.734 -2.455 1 95.94 205 MET A N 1
ATOM 1557 C CA . MET A 1 205 ? -14.141 -19.047 -1.169 1 95.94 205 MET A CA 1
ATOM 1558 C C . MET A 1 205 ? -14.133 -17.828 -0.254 1 95.94 205 MET A C 1
ATOM 1560 O O . MET A 1 205 ? -14.406 -17.938 0.942 1 95.94 205 MET A O 1
ATOM 1564 N N . VAL A 1 206 ? -13.828 -16.672 -0.77 1 93.5 206 VAL A N 1
ATOM 1565 C CA . VAL A 1 206 ? -13.789 -15.43 0.001 1 93.5 206 VAL A CA 1
ATOM 1566 C C . VAL A 1 206 ? -15.195 -15.094 0.499 1 93.5 206 VAL A C 1
ATOM 1568 O O . VAL A 1 206 ? -15.367 -14.664 1.644 1 93.5 206 VAL A O 1
ATOM 1571 N N . GLU A 1 207 ? -16.172 -15.312 -0.366 1 91.31 207 GLU A N 1
ATOM 1572 C CA . GLU A 1 207 ? -17.562 -15.039 -0.004 1 91.31 207 GLU A CA 1
ATOM 1573 C C . GLU A 1 207 ? -18.078 -16.062 1.001 1 91.31 207 GLU A C 1
ATOM 1575 O O . GLU A 1 207 ? -19.016 -15.781 1.747 1 91.31 207 GLU A O 1
ATOM 1580 N N . GLY A 1 208 ? -17.469 -17.219 0.983 1 91.69 208 GLY A N 1
ATOM 1581 C CA . GLY A 1 208 ? -17.828 -18.266 1.94 1 91.69 208 GLY A CA 1
ATOM 1582 C C . GLY A 1 208 ? -18.938 -19.172 1.449 1 91.69 208 GLY A C 1
ATOM 1583 O O . GLY A 1 208 ? -19.469 -19.969 2.217 1 91.69 208 GLY A O 1
ATOM 1584 N N . THR A 1 209 ? -19.328 -19.016 0.158 1 89 209 THR A N 1
ATOM 1585 C CA . THR A 1 209 ? -20.406 -19.844 -0.356 1 89 209 THR A CA 1
ATOM 1586 C C . THR A 1 209 ? -20.156 -20.219 -1.812 1 89 209 THR A C 1
ATOM 1588 O O . THR A 1 209 ? -19.344 -19.594 -2.49 1 89 209 THR A O 1
ATOM 1591 N N . GLY A 1 210 ? -20.719 -21.359 -2.207 1 89.38 210 GLY A N 1
ATOM 1592 C CA . GLY A 1 210 ? -20.766 -21.703 -3.619 1 89.38 210 GLY A CA 1
ATOM 1593 C C . GLY A 1 210 ? -19.516 -22.422 -4.098 1 89.38 210 GLY A C 1
ATOM 1594 O O . GLY A 1 210 ? -19.125 -22.297 -5.266 1 89.38 210 GLY A O 1
ATOM 1595 N N . TYR A 1 211 ? -18.781 -22.922 -3.125 1 89.06 211 TYR A N 1
ATOM 1596 C CA . TYR A 1 211 ? -17.594 -23.656 -3.555 1 89.06 211 TYR A CA 1
ATOM 1597 C C . TYR A 1 211 ? -17.562 -25.047 -2.941 1 89.06 211 TYR A C 1
ATOM 1599 O O . TYR A 1 211 ? -18.25 -25.312 -1.955 1 89.06 211 TYR A O 1
ATOM 1607 N N . VAL A 1 212 ? -16.891 -25.922 -3.688 1 87.25 212 VAL A N 1
ATOM 1608 C CA . VAL A 1 212 ? -16.625 -27.281 -3.221 1 87.25 212 VAL A CA 1
ATOM 1609 C C . VAL A 1 212 ? -15.141 -27.453 -2.959 1 87.25 212 VAL A C 1
ATOM 1611 O O . VAL A 1 212 ? -14.305 -27.062 -3.779 1 87.25 212 VAL A O 1
ATOM 1614 N N . VAL A 1 213 ? -14.781 -28.078 -1.851 1 83.94 213 VAL A N 1
ATOM 1615 C CA . VAL A 1 213 ? -13.406 -28.156 -1.365 1 83.94 213 VAL A CA 1
ATOM 1616 C C . VAL A 1 213 ? -12.547 -28.938 -2.359 1 83.94 213 VAL A C 1
ATOM 1618 O O . VAL A 1 213 ? -11.391 -28.594 -2.602 1 83.94 213 VAL A O 1
ATOM 1621 N N . ASP A 1 214 ? -13.125 -29.922 -2.975 1 84 214 ASP A N 1
ATOM 1622 C CA . ASP A 1 214 ? -12.375 -30.719 -3.939 1 84 214 ASP A CA 1
ATOM 1623 C C . ASP A 1 214 ? -11.977 -29.891 -5.152 1 84 214 ASP A C 1
ATOM 1625 O O . ASP A 1 214 ? -10.891 -30.078 -5.711 1 84 214 ASP A O 1
ATOM 1629 N N . GLU A 1 215 ? -12.812 -29.016 -5.543 1 86.5 215 GLU A N 1
ATOM 1630 C CA . GLU A 1 215 ? -12.516 -28.125 -6.66 1 86.5 215 GLU A CA 1
ATOM 1631 C C . GLU A 1 215 ? -11.383 -27.156 -6.309 1 86.5 215 GLU A C 1
ATOM 1633 O O . GLU A 1 215 ? -10.578 -26.797 -7.168 1 86.5 215 GLU A O 1
ATOM 1638 N N . VAL A 1 216 ? -11.297 -26.828 -5.074 1 88.75 216 VAL A N 1
ATOM 1639 C CA . VAL A 1 216 ? -10.242 -25.938 -4.605 1 88.75 216 VAL A CA 1
ATOM 1640 C C . VAL A 1 216 ? -8.883 -26.594 -4.801 1 88.75 216 VAL A C 1
ATOM 1642 O O . VAL A 1 216 ? -7.93 -25.953 -5.25 1 88.75 216 VAL A O 1
ATOM 1645 N N . GLY A 1 217 ? -8.82 -27.844 -4.5 1 89.06 217 GLY A N 1
ATOM 1646 C CA . GLY A 1 217 ? -7.578 -28.594 -4.672 1 89.06 217 GLY A CA 1
ATOM 1647 C C . GLY A 1 217 ? -7.047 -28.547 -6.094 1 89.06 217 GLY A C 1
ATOM 1648 O O . GLY A 1 217 ? -5.844 -28.375 -6.309 1 89.06 217 GLY A O 1
ATOM 1649 N N . LYS A 1 218 ? -7.922 -28.609 -7.047 1 89.19 218 LYS A N 1
ATOM 1650 C CA . LYS A 1 218 ? -7.527 -28.562 -8.453 1 89.19 218 LYS A CA 1
ATOM 1651 C C . LYS A 1 218 ? -6.938 -27.203 -8.812 1 89.19 218 LYS A C 1
ATOM 1653 O O . LYS A 1 218 ? -5.961 -27.125 -9.562 1 89.19 218 LYS A O 1
ATOM 1658 N N . GLY A 1 219 ? -7.602 -26.156 -8.32 1 90.56 219 GLY A N 1
ATOM 1659 C CA . GLY A 1 219 ? -7.082 -24.812 -8.555 1 90.56 219 GLY A CA 1
ATOM 1660 C C . GLY A 1 219 ? -5.703 -24.594 -7.961 1 90.56 219 GLY A C 1
ATOM 1661 O O . GLY A 1 219 ? -4.84 -23.984 -8.594 1 90.56 219 GLY A O 1
ATOM 1662 N N . VAL A 1 220 ? -5.508 -25.109 -6.816 1 93.06 220 VAL A N 1
ATOM 1663 C CA . VAL A 1 220 ? -4.227 -24.984 -6.129 1 93.06 220 VAL A CA 1
ATOM 1664 C C . VAL A 1 220 ? -3.156 -25.766 -6.887 1 93.06 220 VAL A C 1
ATOM 1666 O O . VAL A 1 220 ? -2.031 -25.297 -7.051 1 93.06 220 VAL A O 1
ATOM 1669 N N . GLU A 1 221 ? -3.486 -26.922 -7.336 1 93.44 221 GLU A N 1
ATOM 1670 C CA . GLU A 1 221 ? -2.562 -27.75 -8.109 1 93.44 221 GLU A CA 1
ATOM 1671 C C . GLU A 1 221 ? -2.207 -27.078 -9.438 1 93.44 221 GLU A C 1
ATOM 1673 O O . GLU A 1 221 ? -1.053 -27.125 -9.867 1 93.44 221 GLU A O 1
ATOM 1678 N N . TRP A 1 222 ? -3.189 -26.578 -10.055 1 93.81 222 TRP A N 1
ATOM 1679 C CA . TRP A 1 222 ? -2.939 -25.828 -11.289 1 93.81 222 TRP A CA 1
ATOM 1680 C C . TRP A 1 222 ? -1.915 -24.734 -11.07 1 93.81 222 TRP A C 1
ATOM 1682 O O . TRP A 1 222 ? -0.956 -24.594 -11.836 1 93.81 222 TRP A O 1
ATOM 1692 N N . ALA A 1 223 ? -2.164 -23.922 -10.023 1 93.88 223 ALA A N 1
ATOM 1693 C CA . ALA A 1 223 ? -1.238 -22.828 -9.734 1 93.88 223 ALA A CA 1
ATOM 1694 C C . ALA A 1 223 ? 0.18 -23.359 -9.531 1 93.88 223 ALA A C 1
ATOM 1696 O O . ALA A 1 223 ? 1.141 -22.797 -10.062 1 93.88 223 ALA A O 1
ATOM 1697 N N . GLY A 1 224 ? 0.29 -24.406 -8.805 1 94.06 224 GLY A N 1
ATOM 1698 C CA . GLY A 1 224 ? 1.594 -25.016 -8.57 1 94.06 224 GLY A CA 1
ATOM 1699 C C . GLY A 1 224 ? 2.283 -25.453 -9.852 1 94.06 224 GLY A C 1
ATOM 1700 O O . GLY A 1 224 ? 3.479 -25.203 -10.031 1 94.06 224 GLY A O 1
ATOM 1701 N N . THR A 1 225 ? 1.575 -26.047 -10.695 1 95.06 225 THR A N 1
ATOM 1702 C CA . THR A 1 225 ? 2.109 -26.547 -11.961 1 95.06 225 THR A CA 1
ATOM 1703 C C . THR A 1 225 ? 2.576 -25.375 -12.836 1 95.06 225 THR A C 1
ATOM 1705 O O . THR A 1 225 ? 3.666 -25.422 -13.406 1 95.06 225 THR A O 1
ATOM 1708 N N . GLU A 1 226 ? 1.726 -24.391 -12.938 1 94.88 226 GLU A N 1
ATOM 1709 C CA . GLU A 1 226 ? 2.068 -23.25 -13.781 1 94.88 226 GLU A CA 1
ATOM 1710 C C . GLU A 1 226 ? 3.256 -22.484 -13.219 1 94.88 226 GLU A C 1
ATOM 1712 O O . GLU A 1 226 ? 4.09 -21.969 -13.969 1 94.88 226 GLU A O 1
ATOM 1717 N N . ILE A 1 227 ? 3.328 -22.375 -11.922 1 94.25 227 ILE A N 1
ATOM 1718 C CA . ILE A 1 227 ? 4.461 -21.734 -11.281 1 94.25 227 ILE A CA 1
ATOM 1719 C C . ILE A 1 227 ? 5.746 -22.5 -11.594 1 94.25 227 ILE A C 1
ATOM 1721 O O . ILE A 1 227 ? 6.785 -21.891 -11.875 1 94.25 227 ILE A O 1
ATOM 1725 N N . GLU A 1 228 ? 5.684 -23.781 -11.555 1 93.19 228 GLU A N 1
ATOM 1726 C CA . GLU A 1 228 ? 6.844 -24.594 -11.883 1 93.19 228 GLU A CA 1
ATOM 1727 C C . GLU A 1 228 ? 7.273 -24.391 -13.336 1 93.19 228 GLU A C 1
ATOM 1729 O O . GLU A 1 228 ? 8.461 -24.25 -13.625 1 93.19 228 GLU A O 1
ATOM 1734 N N . LYS A 1 229 ? 6.328 -24.391 -14.219 1 93 229 LYS A N 1
ATOM 1735 C CA . LYS A 1 229 ? 6.625 -24.141 -15.625 1 93 229 LYS A CA 1
ATOM 1736 C C . LYS A 1 229 ? 7.301 -22.781 -15.812 1 93 229 LYS A C 1
ATOM 1738 O O . LYS A 1 229 ? 8.305 -22.672 -16.516 1 93 229 LYS A O 1
ATOM 1743 N N . LEU A 1 230 ? 6.738 -21.766 -15.172 1 92.62 230 LEU A N 1
ATOM 1744 C CA . LEU A 1 230 ? 7.281 -20.422 -15.281 1 92.62 230 LEU A CA 1
ATOM 1745 C C . LEU A 1 230 ? 8.688 -20.344 -14.703 1 92.62 230 LEU A C 1
ATOM 1747 O O . LEU A 1 230 ? 9.547 -19.625 -15.227 1 92.62 230 LEU A O 1
ATOM 1751 N N . GLY A 1 231 ? 8.852 -21.047 -13.586 1 92.25 231 GLY A N 1
ATOM 1752 C CA . GLY A 1 231 ? 10.164 -21.062 -12.953 1 92.25 231 GLY A CA 1
ATOM 1753 C C . GLY A 1 231 ? 11.266 -21.516 -13.891 1 92.25 231 GLY A C 1
ATOM 1754 O O . GLY A 1 231 ? 12.383 -21 -13.82 1 92.25 231 GLY A O 1
ATOM 1755 N N . ARG A 1 232 ? 10.953 -22.328 -14.789 1 91 232 ARG A N 1
ATOM 1756 C CA . ARG A 1 232 ? 11.93 -22.844 -15.742 1 91 232 ARG A CA 1
ATOM 1757 C C . ARG A 1 232 ? 12.32 -21.766 -16.75 1 91 232 ARG A C 1
ATOM 1759 O O . ARG A 1 232 ? 13.445 -21.766 -17.266 1 91 232 ARG A O 1
ATOM 1766 N N . VAL A 1 233 ? 11.406 -20.859 -16.938 1 88.56 233 VAL A N 1
ATOM 1767 C CA . VAL A 1 233 ? 11.625 -19.812 -17.938 1 88.56 233 VAL A CA 1
ATOM 1768 C C . VAL A 1 233 ? 12.266 -18.594 -17.281 1 88.56 233 VAL A C 1
ATOM 1770 O O . VAL A 1 233 ? 13.172 -17.969 -17.844 1 88.56 233 VAL A O 1
ATOM 1773 N N . ILE A 1 234 ? 11.82 -18.219 -16.188 1 89.06 234 ILE A N 1
ATOM 1774 C CA . ILE A 1 234 ? 12.203 -16.984 -15.508 1 89.06 234 ILE A CA 1
ATOM 1775 C C . ILE A 1 234 ? 13.523 -17.188 -14.781 1 89.06 234 ILE A C 1
ATOM 1777 O O . ILE A 1 234 ? 14.336 -16.25 -14.68 1 89.06 234 ILE A O 1
ATOM 1781 N N . GLU A 1 235 ? 13.711 -18.219 -14.219 1 79.25 235 GLU A N 1
ATOM 1782 C CA . GLU A 1 235 ? 14.953 -18.578 -13.555 1 79.25 235 GLU A CA 1
ATOM 1783 C C . GLU A 1 235 ? 15.578 -19.828 -14.172 1 79.25 235 GLU A C 1
ATOM 1785 O O . GLU A 1 235 ? 15.68 -20.859 -13.516 1 79.25 235 GLU A O 1
ATOM 1790 N N . PRO A 1 236 ? 16.109 -19.453 -15.289 1 63.06 236 PRO A N 1
ATOM 1791 C CA . PRO A 1 236 ? 16.641 -20.656 -15.93 1 63.06 236 PRO A CA 1
ATOM 1792 C C . PRO A 1 236 ? 17.844 -21.234 -15.172 1 63.06 236 PRO A C 1
ATOM 1794 O O . PRO A 1 236 ? 18.688 -20.484 -14.672 1 63.06 236 PRO A O 1
ATOM 1797 N N . GLY A 1 237 ? 17.719 -22.578 -14.766 1 56.41 237 GLY A N 1
ATOM 1798 C CA . GLY A 1 237 ? 18.828 -23.297 -14.156 1 56.41 237 GLY A CA 1
ATOM 1799 C C . GLY A 1 237 ? 18.656 -23.516 -12.664 1 56.41 237 GLY A C 1
ATOM 1800 O O . GLY A 1 237 ? 19.531 -24.094 -12.016 1 56.41 237 GLY A O 1
ATOM 1801 N N . LYS A 1 238 ? 17.688 -22.828 -12.102 1 52.56 238 LYS A N 1
ATOM 1802 C CA . LYS A 1 238 ? 17.453 -23.172 -10.703 1 52.56 238 LYS A CA 1
ATOM 1803 C C . LYS A 1 238 ? 16.453 -24.328 -10.578 1 52.56 238 LYS A C 1
ATOM 1805 O O . LYS A 1 238 ? 15.578 -24.484 -11.43 1 52.56 238 LYS A O 1
ATOM 1810 N N . MET B 1 1 ? 0.1 84.875 -40.281 1 32.22 1 MET B N 1
ATOM 1811 C CA . MET B 1 1 ? -0.681 83.625 -40.594 1 32.22 1 MET B CA 1
ATOM 1812 C C . MET B 1 1 ? 0.152 82.375 -40.375 1 32.22 1 MET B C 1
ATOM 1814 O O . MET B 1 1 ? 1.05 82.125 -41.156 1 32.22 1 MET B O 1
ATOM 1818 N N . THR B 1 2 ? 0.589 82.125 -39.031 1 35.22 2 THR B N 1
ATOM 1819 C CA . THR B 1 2 ? 1.562 81.25 -38.438 1 35.22 2 THR B CA 1
ATOM 1820 C C . THR B 1 2 ? 1.123 79.812 -38.594 1 35.22 2 THR B C 1
ATOM 1822 O O . THR B 1 2 ? 0.008 79.438 -38.219 1 35.22 2 THR B O 1
ATOM 1825 N N . PHE B 1 3 ? 1.586 79.125 -39.688 1 36.97 3 PHE B N 1
ATOM 1826 C CA . PHE B 1 3 ? 1.386 77.75 -40.125 1 36.97 3 PHE B CA 1
ATOM 1827 C C . PHE B 1 3 ? 1.856 76.75 -39.062 1 36.97 3 PHE B C 1
ATOM 1829 O O . PHE B 1 3 ? 3.057 76.625 -38.812 1 36.97 3 PHE B O 1
ATOM 1836 N N . THR B 1 4 ? 1.181 76.625 -37.875 1 32.97 4 THR B N 1
ATOM 1837 C CA . THR B 1 4 ? 1.531 75.75 -36.75 1 32.97 4 THR B CA 1
ATOM 1838 C C . THR B 1 4 ? 1.433 74.25 -37.156 1 32.97 4 THR B C 1
ATOM 1840 O O . THR B 1 4 ? 0.359 73.812 -37.531 1 32.97 4 THR B O 1
ATOM 1843 N N . MET B 1 5 ? 2.482 73.75 -37.844 1 29.72 5 MET B N 1
ATOM 1844 C CA . MET B 1 5 ? 2.598 72.375 -38.25 1 29.72 5 MET B CA 1
ATOM 1845 C C . MET B 1 5 ? 2.469 71.438 -37.062 1 29.72 5 MET B C 1
ATOM 1847 O O . MET B 1 5 ? 3.244 71.5 -36.125 1 29.72 5 MET B O 1
ATOM 1851 N N . LYS B 1 6 ? 1.244 71 -36.719 1 31.98 6 LYS B N 1
ATOM 1852 C CA . LYS B 1 6 ? 0.932 70.062 -35.656 1 31.98 6 LYS B CA 1
ATOM 1853 C C . LYS B 1 6 ? 1.534 68.688 -35.938 1 31.98 6 LYS B C 1
ATOM 1855 O O . LYS B 1 6 ? 1.202 68.062 -36.938 1 31.98 6 LYS B O 1
ATOM 1860 N N . LEU B 1 7 ? 2.846 68.5 -35.656 1 28.69 7 LEU B N 1
ATOM 1861 C CA . LEU B 1 7 ? 3.516 67.25 -35.844 1 28.69 7 LEU B CA 1
ATOM 1862 C C . LEU B 1 7 ? 2.803 66.125 -35.062 1 28.69 7 LEU B C 1
ATOM 1864 O O . LEU B 1 7 ? 2.523 66.312 -33.844 1 28.69 7 LEU B O 1
ATOM 1868 N N . ILE B 1 8 ? 1.972 65.312 -35.719 1 30.66 8 ILE B N 1
ATOM 1869 C CA . ILE B 1 8 ? 1.209 64.125 -35.281 1 30.66 8 ILE B CA 1
ATOM 1870 C C . ILE B 1 8 ? 2.162 63.062 -34.75 1 30.66 8 ILE B C 1
ATOM 1872 O O . ILE B 1 8 ? 2.99 62.562 -35.5 1 30.66 8 ILE B O 1
ATOM 1876 N N . ALA B 1 9 ? 2.809 63.188 -33.562 1 28.81 9 ALA B N 1
ATOM 1877 C CA . ALA B 1 9 ? 3.67 62.188 -32.938 1 28.81 9 ALA B CA 1
ATOM 1878 C C . ALA B 1 9 ? 2.938 60.844 -32.781 1 28.81 9 ALA B C 1
ATOM 1880 O O . ALA B 1 9 ? 1.897 60.781 -32.125 1 28.81 9 ALA B O 1
ATOM 1881 N N . SER B 1 10 ? 2.812 60.031 -33.812 1 28.69 10 SER B N 1
ATOM 1882 C CA . SER B 1 10 ? 2.254 58.688 -33.781 1 28.69 10 SER B CA 1
ATOM 1883 C C . SER B 1 10 ? 2.998 57.812 -32.75 1 28.69 10 SER B C 1
ATOM 1885 O O . SER B 1 10 ? 4.199 57.594 -32.906 1 28.69 10 SER B O 1
ATOM 1887 N N . ALA B 1 11 ? 2.752 57.938 -31.453 1 30.17 11 ALA B N 1
ATOM 1888 C CA . ALA B 1 11 ? 3.295 57.125 -30.359 1 30.17 11 ALA B CA 1
ATOM 1889 C C . ALA B 1 11 ? 3.018 55.625 -30.594 1 30.17 11 ALA B C 1
ATOM 1891 O O . ALA B 1 11 ? 1.859 55.219 -30.641 1 30.17 11 ALA B O 1
ATOM 1892 N N . ILE B 1 12 ? 3.721 55 -31.594 1 32.56 12 ILE B N 1
ATOM 1893 C CA . ILE B 1 12 ? 3.637 53.531 -31.766 1 32.56 12 ILE B CA 1
ATOM 1894 C C . ILE B 1 12 ? 3.959 52.844 -30.438 1 32.56 12 ILE B C 1
ATOM 1896 O O . I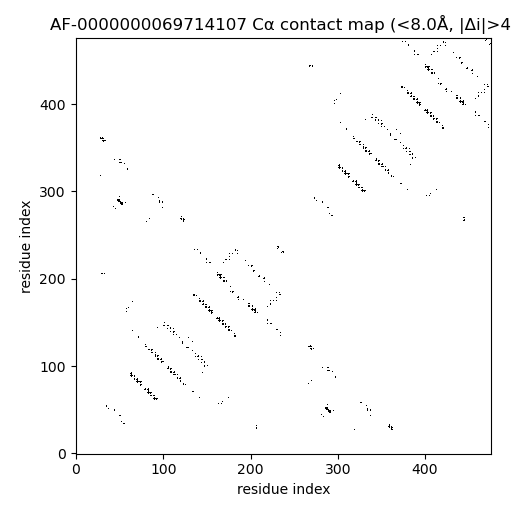LE B 1 12 ? 5.051 53 -29.891 1 32.56 12 ILE B O 1
ATOM 1900 N N . GLY B 1 13 ? 2.988 52.688 -29.5 1 29.92 13 GLY B N 1
ATOM 1901 C CA . GLY B 1 13 ? 3.059 51.906 -28.266 1 29.92 13 GLY B CA 1
ATOM 1902 C C . GLY B 1 13 ? 3.564 50.5 -28.469 1 29.92 13 GLY B C 1
ATOM 1903 O O . GLY B 1 13 ? 2.947 49.719 -29.188 1 29.92 13 GLY B O 1
ATOM 1904 N N . ILE B 1 14 ? 4.914 50.281 -28.656 1 33.31 14 ILE B N 1
ATOM 1905 C CA . ILE B 1 14 ? 5.488 48.938 -28.703 1 33.31 14 ILE B CA 1
ATOM 1906 C C . ILE B 1 14 ? 5.113 48.188 -27.438 1 33.31 14 ILE B C 1
ATOM 1908 O O . ILE B 1 14 ? 5.414 48.625 -26.328 1 33.31 14 ILE B O 1
ATOM 1912 N N . SER B 1 15 ? 3.973 47.5 -27.484 1 31.59 15 SER B N 1
ATOM 1913 C CA . SER B 1 15 ? 3.576 46.562 -26.438 1 31.59 15 SER B CA 1
ATOM 1914 C C . SER B 1 15 ? 4.664 45.531 -26.172 1 31.59 15 SER B C 1
ATOM 1916 O O . SER B 1 15 ? 5.059 44.781 -27.078 1 31.59 15 SER B O 1
ATOM 1918 N N . LEU B 1 16 ? 5.668 45.875 -25.375 1 34.94 16 LEU B N 1
ATOM 1919 C CA . LEU B 1 16 ? 6.621 44.875 -24.906 1 34.94 16 LEU B CA 1
ATOM 1920 C C . LEU B 1 16 ? 5.898 43.688 -24.266 1 34.94 16 LEU B C 1
ATOM 1922 O O . LEU B 1 16 ? 5.184 43.844 -23.281 1 34.94 16 LEU B O 1
ATOM 1926 N N . LEU B 1 17 ? 5.445 42.75 -25.062 1 36.75 17 LEU B N 1
ATOM 1927 C CA . LEU B 1 17 ? 4.938 41.5 -24.516 1 36.75 17 LEU B CA 1
ATOM 1928 C C . LEU B 1 17 ? 5.973 40.875 -23.609 1 36.75 17 LEU B C 1
ATOM 1930 O O . LEU B 1 17 ? 7.125 40.656 -24 1 36.75 17 LEU B O 1
ATOM 1934 N N . PRO B 1 18 ? 5.891 41.125 -22.297 1 38.03 18 PRO B N 1
ATOM 1935 C CA . PRO B 1 18 ? 6.812 40.344 -21.484 1 38.03 18 PRO B CA 1
ATOM 1936 C C . PRO B 1 18 ? 6.711 38.844 -21.75 1 38.03 18 PRO B C 1
ATOM 1938 O O . PRO B 1 18 ? 5.605 38.312 -21.891 1 38.03 18 PRO B O 1
ATOM 1941 N N . LEU B 1 19 ? 7.633 38.312 -22.562 1 38.22 19 LEU B N 1
ATOM 1942 C CA . LEU B 1 19 ? 7.805 36.875 -22.625 1 38.22 19 LEU B CA 1
ATOM 1943 C C . LEU B 1 19 ? 7.957 36.25 -21.234 1 38.22 19 LEU B C 1
ATOM 1945 O O . LEU B 1 19 ? 8.953 36.531 -20.547 1 38.22 19 LEU B O 1
ATOM 1949 N N . SER B 1 20 ? 6.844 36.125 -20.531 1 33.22 20 SER B N 1
ATOM 1950 C CA . SER B 1 20 ? 6.902 35.344 -19.312 1 33.22 20 SER B CA 1
ATOM 1951 C C . SER B 1 20 ? 7.48 33.969 -19.562 1 33.22 20 SER B C 1
ATOM 1953 O O . SER B 1 20 ? 6.91 33.156 -20.328 1 33.22 20 SER B O 1
ATOM 1955 N N . PHE B 1 21 ? 8.812 33.875 -19.547 1 35.62 21 PHE B N 1
ATOM 1956 C CA . PHE B 1 21 ? 9.367 32.5 -19.438 1 35.62 21 PHE B CA 1
ATOM 1957 C C . PHE B 1 21 ? 8.742 31.766 -18.266 1 35.62 21 PHE B C 1
ATOM 1959 O O . PHE B 1 21 ? 8.891 32.156 -17.125 1 35.62 21 PHE B O 1
ATOM 1966 N N . ALA B 1 22 ? 7.633 31.094 -18.516 1 32.69 22 ALA B N 1
ATOM 1967 C CA . ALA B 1 22 ? 7.227 30.031 -17.578 1 32.69 22 ALA B CA 1
ATOM 1968 C C . ALA B 1 22 ? 8.375 29.062 -17.328 1 32.69 22 ALA B C 1
ATOM 1970 O O . ALA B 1 22 ? 8.805 28.344 -18.219 1 32.69 22 ALA B O 1
ATOM 1971 N N . VAL B 1 23 ? 9.266 29.438 -16.438 1 34.12 23 VAL B N 1
ATOM 1972 C CA . VAL B 1 23 ? 10.172 28.422 -15.906 1 34.12 23 VAL B CA 1
ATOM 1973 C C . VAL B 1 23 ? 9.367 27.234 -15.414 1 34.12 23 VAL B C 1
ATOM 1975 O O . VAL B 1 23 ? 8.562 27.344 -14.484 1 34.12 23 VAL B O 1
ATOM 1978 N N . SER B 1 24 ? 9.086 26.375 -16.328 1 31.58 24 SER B N 1
ATOM 1979 C CA . SER B 1 24 ? 8.664 25.047 -15.891 1 31.58 24 SER B CA 1
ATOM 1980 C C . SER B 1 24 ? 9.594 24.5 -14.82 1 31.58 24 SER B C 1
ATOM 1982 O O . SER B 1 24 ? 10.789 24.297 -15.062 1 31.58 24 SER B O 1
ATOM 1984 N N . ALA B 1 25 ? 9.352 24.938 -13.617 1 31.03 25 ALA B N 1
ATOM 1985 C CA . ALA B 1 25 ? 9.992 24.188 -12.531 1 31.03 25 ALA B CA 1
ATOM 1986 C C . ALA B 1 25 ? 9.852 22.688 -12.734 1 31.03 25 ALA B C 1
ATOM 1988 O O . ALA B 1 25 ? 8.758 22.141 -12.602 1 31.03 25 ALA B O 1
ATOM 1989 N N . GLN B 1 26 ? 10.703 22.172 -13.664 1 31.34 26 GLN B N 1
ATOM 1990 C CA . GLN B 1 26 ? 10.852 20.719 -13.656 1 31.34 26 GLN B CA 1
ATOM 1991 C C . GLN B 1 26 ? 11.109 20.188 -12.25 1 31.34 26 GLN B C 1
ATOM 1993 O O . GLN B 1 26 ? 12.109 20.547 -11.617 1 31.34 26 GLN B O 1
ATOM 1998 N N . SER B 1 27 ? 10.109 19.938 -11.539 1 29.64 27 SER B N 1
ATOM 1999 C CA . SER B 1 27 ? 10.305 19.188 -10.297 1 29.64 27 SER B CA 1
ATOM 2000 C C . SER B 1 27 ? 11.266 18.031 -10.492 1 29.64 27 SER B C 1
ATOM 2002 O O . SER B 1 27 ? 11 17.125 -11.289 1 29.64 27 SER B O 1
ATOM 2004 N N . THR B 1 28 ? 12.578 18.328 -10.43 1 31.2 28 THR B N 1
ATOM 2005 C CA . THR B 1 28 ? 13.539 17.234 -10.391 1 31.2 28 THR B CA 1
ATOM 2006 C C . THR B 1 28 ? 13.047 16.109 -9.484 1 31.2 28 THR B C 1
ATOM 2008 O O . THR B 1 28 ? 12.703 16.359 -8.328 1 31.2 28 THR B O 1
ATOM 2011 N N . PRO B 1 29 ? 12.633 15.086 -10.078 1 31.48 29 PRO B N 1
ATOM 2012 C CA . PRO B 1 29 ? 12.258 13.938 -9.242 1 31.48 29 PRO B CA 1
ATOM 2013 C C . PRO B 1 29 ? 13.336 13.57 -8.227 1 31.48 29 PRO B C 1
ATOM 2015 O O . PRO B 1 29 ? 14.531 13.602 -8.547 1 31.48 29 PRO B O 1
ATOM 2018 N N . GLN B 1 30 ? 13.188 13.844 -6.984 1 31.53 30 GLN B N 1
ATOM 2019 C CA . GLN B 1 30 ? 14.094 13.508 -5.887 1 31.53 30 GLN B CA 1
ATOM 2020 C C . GLN B 1 30 ? 14.609 12.078 -6.016 1 31.53 30 GLN B C 1
ATOM 2022 O O . GLN B 1 30 ? 13.844 11.156 -6.309 1 31.53 30 GLN B O 1
ATOM 2027 N N . PRO B 1 31 ? 15.953 11.945 -6.145 1 30.44 31 PRO B N 1
ATOM 2028 C CA . PRO B 1 31 ? 16.5 10.586 -6.219 1 30.44 31 PRO B CA 1
ATOM 2029 C C . PRO B 1 31 ? 15.938 9.672 -5.133 1 30.44 31 PRO B C 1
ATOM 2031 O O . PRO B 1 31 ? 15.688 10.117 -4.012 1 30.44 31 PRO B O 1
ATOM 2034 N N . ALA B 1 32 ? 15.484 8.414 -5.414 1 35.38 32 ALA B N 1
ATOM 2035 C CA . ALA B 1 32 ? 15.07 7.371 -4.48 1 35.38 32 ALA B CA 1
ATOM 2036 C C . ALA B 1 32 ? 16.172 7.062 -3.475 1 35.38 32 ALA B C 1
ATOM 2038 O O . ALA B 1 32 ? 17.266 6.648 -3.857 1 35.38 32 ALA B O 1
ATOM 2039 N N . ALA B 1 33 ? 16.328 7.77 -2.338 1 30.36 33 ALA B N 1
ATOM 2040 C CA . ALA B 1 33 ? 17.312 7.445 -1.303 1 30.36 33 ALA B CA 1
ATOM 2041 C C . ALA B 1 33 ? 17.469 5.938 -1.144 1 30.36 33 ALA B C 1
ATOM 2043 O O . ALA B 1 33 ? 16.484 5.199 -1.186 1 30.36 33 ALA B O 1
ATOM 2044 N N . LYS B 1 34 ? 18.734 5.547 -1.335 1 35.56 34 LYS B N 1
ATOM 2045 C CA . LYS B 1 34 ? 19.078 4.152 -1.061 1 35.56 34 LYS B CA 1
ATOM 2046 C C . LYS B 1 34 ? 18.531 3.709 0.29 1 35.56 34 LYS B C 1
ATOM 2048 O O . LYS B 1 34 ? 18.891 4.266 1.328 1 35.56 34 LYS B O 1
ATOM 2053 N N . ILE B 1 35 ? 17.406 3.238 0.398 1 34.44 35 ILE B N 1
ATOM 2054 C CA . ILE B 1 35 ? 16.828 2.645 1.6 1 34.44 35 ILE B CA 1
ATOM 2055 C C . ILE B 1 35 ? 17.875 1.771 2.293 1 34.44 35 ILE B C 1
ATOM 2057 O O . ILE B 1 35 ? 18.469 0.889 1.669 1 34.44 35 ILE B O 1
ATOM 2061 N N . ALA B 1 36 ? 18.469 2.131 3.393 1 34.38 36 ALA B N 1
ATOM 2062 C CA . ALA B 1 36 ? 19.406 1.386 4.234 1 34.38 36 ALA B CA 1
ATOM 2063 C C . ALA B 1 36 ? 19.047 -0.099 4.262 1 34.38 36 ALA B C 1
ATOM 2065 O O . ALA B 1 36 ? 17.875 -0.468 4.141 1 34.38 36 ALA B O 1
ATOM 2066 N N . GLU B 1 37 ? 20.016 -0.897 3.936 1 39.72 37 GLU B N 1
ATOM 2067 C CA . GLU B 1 37 ? 19.984 -2.354 4.031 1 39.72 37 GLU B CA 1
ATOM 2068 C C . GLU B 1 37 ? 19.266 -2.805 5.301 1 39.72 37 GLU B C 1
ATOM 2070 O O . GLU B 1 37 ? 19.516 -2.281 6.383 1 39.72 37 GLU B O 1
ATOM 2075 N N . ALA B 1 38 ? 18.141 -3.354 5.102 1 44.22 38 ALA B N 1
ATOM 2076 C CA . ALA B 1 38 ? 17.438 -3.994 6.211 1 44.22 38 ALA B CA 1
ATOM 2077 C C . ALA B 1 38 ? 18.406 -4.711 7.137 1 44.22 38 ALA B C 1
ATOM 2079 O O . ALA B 1 38 ? 19.297 -5.426 6.672 1 44.22 38 ALA B O 1
ATOM 2080 N N . LYS B 1 39 ? 18.625 -4.223 8.289 1 45.69 39 LYS B N 1
ATOM 2081 C CA . LYS B 1 39 ? 19.406 -4.852 9.344 1 45.69 39 LYS B CA 1
ATOM 2082 C C . LYS B 1 39 ? 19.125 -6.352 9.414 1 45.69 39 LYS B C 1
ATOM 2084 O O . LYS B 1 39 ? 17.984 -6.777 9.336 1 45.69 39 LYS B O 1
ATOM 2089 N N . ASP B 1 40 ? 20.016 -7.238 9.148 1 53.06 40 ASP B N 1
ATOM 2090 C CA . ASP B 1 40 ? 20.125 -8.695 9.172 1 53.06 40 ASP B CA 1
ATOM 2091 C C . ASP B 1 40 ? 19.328 -9.281 10.344 1 53.06 40 ASP B C 1
ATOM 2093 O O . ASP B 1 40 ? 18.828 -10.406 10.258 1 53.06 40 ASP B O 1
ATOM 2097 N N . SER B 1 41 ? 19.203 -8.57 11.484 1 68 41 SER B N 1
ATOM 2098 C CA . SER B 1 41 ? 18.609 -9.352 12.562 1 68 41 SER B CA 1
ATOM 2099 C C . SER B 1 41 ? 17.156 -8.969 12.789 1 68 41 SER B C 1
ATOM 2101 O O . SER B 1 41 ? 16.812 -8.375 13.812 1 68 41 SER B O 1
ATOM 2103 N N . ALA B 1 42 ? 16.391 -9.133 11.781 1 79.38 42 ALA B N 1
ATOM 2104 C CA . ALA B 1 42 ? 14.961 -8.836 11.914 1 79.38 42 ALA B CA 1
ATOM 2105 C C . ALA B 1 42 ? 14.305 -9.75 12.938 1 79.38 42 ALA B C 1
ATOM 2107 O O . ALA B 1 42 ? 14.57 -10.953 12.961 1 79.38 42 ALA B O 1
ATOM 2108 N N . PRO B 1 43 ? 13.617 -9.094 13.812 1 86.25 43 PRO B N 1
ATOM 2109 C CA . PRO B 1 43 ? 12.883 -9.93 14.773 1 86.25 43 PRO B CA 1
ATOM 2110 C C . PRO B 1 43 ? 11.844 -10.82 14.102 1 86.25 43 PRO B C 1
ATOM 2112 O O . PRO B 1 43 ? 11.367 -10.508 13.008 1 86.25 43 PRO B O 1
ATOM 2115 N N . GLU B 1 44 ? 11.617 -11.898 14.734 1 86.31 44 GLU B N 1
ATOM 2116 C CA . GLU B 1 44 ? 10.547 -12.781 14.258 1 86.31 44 GLU B CA 1
ATOM 2117 C C . GLU B 1 44 ? 9.18 -12.164 14.508 1 86.31 44 GLU B C 1
ATOM 2119 O O . GLU B 1 44 ? 8.922 -11.625 15.594 1 86.31 44 GLU B O 1
ATOM 2124 N N . PRO B 1 45 ? 8.391 -12.266 13.555 1 87.69 45 PRO B N 1
ATOM 2125 C CA . PRO B 1 45 ? 7.043 -11.727 13.773 1 87.69 45 PRO B CA 1
ATOM 2126 C C . PRO B 1 45 ? 6.23 -12.562 14.766 1 87.69 45 PRO B C 1
ATOM 2128 O O . PRO B 1 45 ? 6.316 -13.789 14.758 1 87.69 45 PRO B O 1
ATOM 2131 N N . PRO B 1 46 ? 5.512 -11.875 15.609 1 85.81 46 PRO B N 1
ATOM 2132 C CA . PRO B 1 46 ? 4.578 -12.617 16.469 1 85.81 46 PRO B CA 1
ATOM 2133 C C . PRO B 1 46 ? 3.502 -13.344 15.664 1 85.81 46 PRO B C 1
ATOM 2135 O O . PRO B 1 46 ? 3.213 -12.969 14.523 1 85.81 46 PRO B O 1
ATOM 2138 N N . SER B 1 47 ? 2.977 -14.445 16.266 1 86.5 47 SER B N 1
ATOM 2139 C CA . SER B 1 47 ? 1.914 -15.188 15.602 1 86.5 47 SER B CA 1
ATOM 2140 C C . SER B 1 47 ? 0.745 -14.281 15.234 1 86.5 47 SER B C 1
ATOM 2142 O O . SER B 1 47 ? 0.318 -13.453 16.047 1 86.5 47 SER B O 1
ATOM 2144 N N . GLY B 1 48 ? 0.315 -14.352 13.984 1 89.19 48 GLY B N 1
ATOM 2145 C CA . GLY B 1 48 ? -0.837 -13.586 13.531 1 89.19 48 GLY B CA 1
ATOM 2146 C C . GLY B 1 48 ? -0.481 -12.188 13.086 1 89.19 48 GLY B C 1
ATOM 2147 O O . GLY B 1 48 ? -1.363 -11.398 12.734 1 89.19 48 GLY B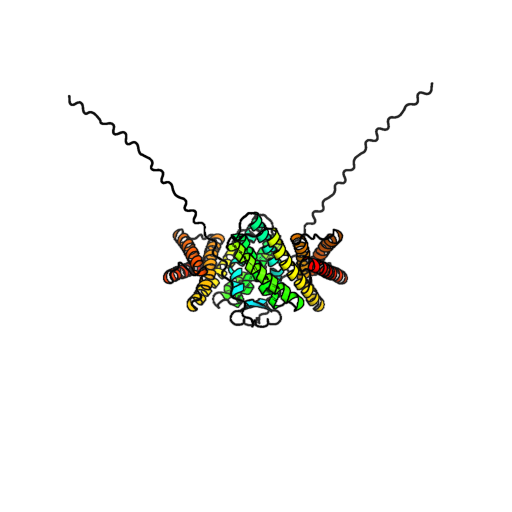 O 1
ATOM 2148 N N . TRP B 1 49 ? 0.815 -11.938 13.164 1 92.19 49 TRP B N 1
ATOM 2149 C CA . TRP B 1 49 ? 1.236 -10.586 12.836 1 92.19 49 TRP B CA 1
ATOM 2150 C C . TRP B 1 49 ? 2.383 -10.602 11.828 1 92.19 49 TRP B C 1
ATOM 2152 O O . TRP B 1 49 ? 3.139 -11.57 11.75 1 92.19 49 TRP B O 1
ATOM 2162 N N . MET B 1 50 ? 2.412 -9.484 11.055 1 92.88 50 MET B N 1
ATOM 2163 C CA . MET B 1 50 ? 3.551 -9.164 10.195 1 92.88 50 MET B CA 1
ATOM 2164 C C . MET B 1 50 ? 4.371 -8.023 10.789 1 92.88 50 MET B C 1
ATOM 2166 O O . MET B 1 50 ? 3.875 -7.266 11.625 1 92.88 50 MET B O 1
ATOM 2170 N N . ILE B 1 51 ? 5.637 -8.031 10.375 1 92.81 51 ILE B N 1
ATOM 2171 C CA . ILE B 1 51 ? 6.461 -6.906 10.812 1 92.81 51 ILE B CA 1
ATOM 2172 C C . ILE B 1 51 ? 7.02 -6.176 9.594 1 92.81 51 ILE B C 1
ATOM 2174 O O . ILE B 1 51 ? 7.293 -6.793 8.562 1 92.81 51 ILE B O 1
ATOM 2178 N N . ILE B 1 52 ? 7.141 -4.902 9.742 1 94.19 52 ILE B N 1
ATOM 2179 C CA . ILE B 1 52 ? 7.648 -4.016 8.703 1 94.19 52 ILE B CA 1
ATOM 2180 C C . ILE B 1 52 ? 8.758 -3.135 9.266 1 94.19 52 ILE B C 1
ATOM 2182 O O . ILE B 1 52 ? 8.578 -2.486 10.305 1 94.19 52 ILE B O 1
ATOM 2186 N N . ASP B 1 53 ? 9.852 -3.135 8.555 1 94.12 53 ASP B N 1
ATOM 2187 C CA . ASP B 1 53 ? 10.883 -2.166 8.914 1 94.12 53 ASP B CA 1
ATOM 2188 C C . ASP B 1 53 ? 10.367 -0.736 8.75 1 94.12 53 ASP B C 1
ATOM 2190 O O . ASP B 1 53 ? 9.719 -0.414 7.754 1 94.12 53 ASP B O 1
ATOM 2194 N N . GLU B 1 54 ? 10.648 0.113 9.672 1 92.94 54 GLU B N 1
ATOM 2195 C CA . GLU B 1 54 ? 10.148 1.485 9.648 1 92.94 54 GLU B CA 1
ATOM 2196 C C . GLU B 1 54 ? 10.633 2.223 8.398 1 92.94 54 GLU B C 1
ATOM 2198 O O . GLU B 1 54 ? 9.93 3.08 7.863 1 92.94 54 GLU B O 1
ATOM 2203 N N . VAL B 1 55 ? 11.797 1.907 7.945 1 92.12 55 VAL B N 1
ATOM 2204 C CA . VAL B 1 55 ? 12.336 2.547 6.75 1 92.12 55 VAL B CA 1
ATOM 2205 C C . VAL B 1 55 ? 11.508 2.146 5.531 1 92.12 55 VAL B C 1
ATOM 2207 O O . VAL B 1 55 ? 11.258 2.971 4.648 1 92.12 55 VAL B O 1
ATOM 2210 N N . VAL B 1 56 ? 11.094 0.917 5.508 1 95.12 56 VAL B N 1
ATOM 2211 C CA . VAL B 1 56 ? 10.227 0.445 4.43 1 95.12 56 VAL B CA 1
ATOM 2212 C C . VAL B 1 56 ? 8.852 1.094 4.551 1 95.12 56 VAL B C 1
ATOM 2214 O O . VAL B 1 56 ? 8.258 1.495 3.545 1 95.12 56 VAL B O 1
ATOM 2217 N N . TRP B 1 57 ? 8.383 1.209 5.766 1 95.62 57 TRP B N 1
ATOM 2218 C CA . TRP B 1 57 ? 7.074 1.808 6.004 1 95.62 57 TRP B CA 1
ATOM 2219 C C . TRP B 1 57 ? 7.012 3.221 5.438 1 95.62 57 TRP B C 1
ATOM 2221 O O . TRP B 1 57 ? 5.969 3.65 4.938 1 95.62 57 TRP B O 1
ATOM 2231 N N . LEU B 1 58 ? 8.094 3.916 5.469 1 95.19 58 LEU B N 1
ATOM 2232 C CA . LEU B 1 58 ? 8.133 5.301 5.016 1 95.19 58 LEU B CA 1
ATOM 2233 C C . LEU B 1 58 ? 7.73 5.402 3.549 1 95.19 58 LEU B C 1
ATOM 2235 O O . LEU B 1 58 ? 7.211 6.434 3.113 1 95.19 58 LEU B O 1
ATOM 2239 N N . ARG B 1 59 ? 7.852 4.324 2.818 1 96 59 ARG B N 1
ATOM 2240 C CA . ARG B 1 59 ? 7.488 4.305 1.405 1 96 59 ARG B CA 1
ATOM 2241 C C . ARG B 1 59 ? 5.98 4.422 1.226 1 96 59 ARG B C 1
ATOM 2243 O O . ARG B 1 59 ? 5.504 4.816 0.158 1 96 59 ARG B O 1
ATOM 2250 N N . PHE B 1 60 ? 5.27 4.117 2.281 1 97.31 60 PHE B N 1
ATOM 2251 C CA . PHE B 1 60 ? 3.83 3.938 2.133 1 97.31 60 PHE B CA 1
ATOM 2252 C C . PHE B 1 60 ? 3.07 5.086 2.791 1 97.31 60 PHE B C 1
ATOM 2254 O O . PHE B 1 60 ? 1.837 5.094 2.801 1 97.31 60 PHE B O 1
ATOM 2261 N N . VAL B 1 61 ? 3.682 6.066 3.322 1 95.56 61 VAL B N 1
ATOM 2262 C CA . VAL B 1 61 ? 3.049 7.047 4.199 1 95.56 61 VAL B CA 1
ATOM 2263 C C . VAL B 1 61 ? 2.055 7.887 3.404 1 95.56 61 VAL B C 1
ATOM 2265 O O . VAL B 1 61 ? 1.086 8.406 3.963 1 95.56 61 VAL B O 1
ATOM 2268 N N . ASP B 1 62 ? 2.23 7.945 2.088 1 96.19 62 ASP B N 1
ATOM 2269 C CA . ASP B 1 62 ? 1.334 8.75 1.263 1 96.19 62 ASP B CA 1
ATOM 2270 C C . ASP B 1 62 ? 0.227 7.891 0.656 1 96.19 62 ASP B C 1
ATOM 2272 O O . ASP B 1 62 ? -0.732 8.414 0.086 1 96.19 62 ASP B O 1
ATOM 2276 N N . GLU B 1 63 ? 0.305 6.625 0.831 1 98 63 GLU B N 1
ATOM 2277 C CA . GLU B 1 63 ? -0.582 5.695 0.138 1 98 63 GLU B CA 1
ATOM 2278 C C . GLU B 1 63 ? -2.031 5.883 0.579 1 98 63 GLU B C 1
ATOM 2280 O O . GLU B 1 63 ? -2.941 5.887 -0.251 1 98 63 GLU B O 1
ATOM 2285 N N . PRO B 1 64 ? -2.279 6.031 1.9 1 98.44 64 PRO B N 1
ATOM 2286 C CA . PRO B 1 64 ? -3.682 6.184 2.291 1 98.44 64 PRO B CA 1
ATOM 2287 C C . PRO B 1 64 ? -4.375 7.34 1.571 1 98.44 64 PRO B C 1
ATOM 2289 O O . PRO B 1 64 ? -5.492 7.184 1.074 1 98.44 64 PRO B O 1
ATOM 2292 N N . THR B 1 65 ? -3.732 8.453 1.502 1 98.38 65 THR B N 1
ATOM 2293 C CA . THR B 1 65 ? -4.32 9.625 0.859 1 98.38 65 THR B CA 1
ATOM 2294 C C . THR B 1 65 ? -4.516 9.375 -0.634 1 98.38 65 THR B C 1
ATOM 2296 O O . THR B 1 65 ? -5.551 9.742 -1.197 1 98.38 65 THR B O 1
ATOM 2299 N N . GLN B 1 66 ? -3.582 8.727 -1.285 1 97.94 66 GLN B N 1
ATOM 2300 C CA . GLN B 1 66 ? -3.703 8.414 -2.705 1 97.94 66 GLN B CA 1
ATOM 2301 C C . GLN B 1 66 ? -4.867 7.465 -2.965 1 97.94 66 GLN B C 1
ATOM 2303 O O . GLN B 1 66 ? -5.602 7.625 -3.943 1 97.94 66 GLN B O 1
ATOM 2308 N N . HIS B 1 67 ? -5.027 6.539 -2.105 1 98.69 67 HIS B N 1
ATOM 2309 C CA . HIS B 1 67 ? -6.148 5.621 -2.246 1 98.69 67 HIS B CA 1
ATOM 2310 C C . HIS B 1 67 ? -7.48 6.344 -2.059 1 98.69 67 HIS B C 1
ATOM 2312 O O . HIS B 1 67 ? -8.453 6.047 -2.754 1 98.69 67 HIS B O 1
ATOM 2318 N N . LEU B 1 68 ? -7.508 7.258 -1.159 1 98.81 68 LEU B N 1
ATOM 2319 C CA . LEU B 1 68 ? -8.742 8 -0.944 1 98.81 68 LEU B CA 1
ATOM 2320 C C . LEU B 1 68 ? -9.062 8.883 -2.145 1 98.81 68 LEU B C 1
ATOM 2322 O O . LEU B 1 68 ? -10.227 9.031 -2.521 1 98.81 68 LEU B O 1
ATOM 2326 N N . ILE B 1 69 ? -8.07 9.445 -2.711 1 98.44 69 ILE B N 1
ATOM 2327 C CA . ILE B 1 69 ? -8.273 10.227 -3.922 1 98.44 69 ILE B CA 1
ATOM 2328 C C . ILE B 1 69 ? -8.828 9.336 -5.031 1 98.44 69 ILE B C 1
ATOM 2330 O O . ILE B 1 69 ? -9.812 9.688 -5.684 1 98.44 69 ILE B O 1
ATOM 2334 N N . SER B 1 70 ? -8.234 8.195 -5.188 1 98.06 70 SER B N 1
ATOM 2335 C CA . SER B 1 70 ? -8.688 7.246 -6.191 1 98.06 70 SER B CA 1
ATOM 2336 C C . SER B 1 70 ? -10.117 6.797 -5.914 1 98.06 70 SER B C 1
ATOM 2338 O O . SER B 1 70 ? -10.922 6.641 -6.84 1 98.06 70 SER B O 1
ATOM 2340 N N . ALA B 1 71 ? -10.398 6.59 -4.68 1 98.56 71 ALA B N 1
ATOM 2341 C CA . ALA B 1 71 ? -11.742 6.188 -4.289 1 98.56 71 ALA B CA 1
ATOM 2342 C C . ALA B 1 71 ? -12.773 7.25 -4.672 1 98.56 71 ALA B C 1
ATOM 2344 O O . ALA B 1 71 ? -13.828 6.93 -5.219 1 98.56 71 ALA B O 1
ATOM 2345 N N . ARG B 1 72 ? -12.445 8.414 -4.355 1 98.25 72 ARG B N 1
ATOM 2346 C CA . ARG B 1 72 ? -13.344 9.516 -4.668 1 98.25 72 ARG B CA 1
ATOM 2347 C C . ARG B 1 72 ? -13.602 9.602 -6.168 1 98.25 72 ARG B C 1
ATOM 2349 O O . ARG B 1 72 ? -14.742 9.781 -6.598 1 98.25 72 ARG B O 1
ATOM 2356 N N . ASP B 1 73 ? -12.539 9.539 -6.949 1 97.94 73 ASP B N 1
ATOM 2357 C CA . ASP B 1 73 ? -12.656 9.578 -8.406 1 97.94 73 ASP B CA 1
ATOM 2358 C C . ASP B 1 73 ? -13.547 8.445 -8.914 1 97.94 73 ASP B C 1
ATOM 2360 O O . ASP B 1 73 ? -14.383 8.664 -9.789 1 97.94 73 ASP B O 1
ATOM 2364 N N . SER B 1 74 ? -13.336 7.309 -8.398 1 97.81 74 SER B N 1
ATOM 2365 C CA . SER B 1 74 ? -14.141 6.156 -8.797 1 97.81 74 SER B CA 1
ATOM 2366 C C . SER B 1 74 ? -15.609 6.355 -8.414 1 97.81 74 SER B C 1
ATOM 2368 O O . SER B 1 74 ? -16.5 6.008 -9.188 1 97.81 74 SER B O 1
ATOM 2370 N N . PHE B 1 75 ? -15.859 6.871 -7.277 1 97.88 75 PHE B N 1
ATOM 2371 C CA . PHE B 1 75 ? -17.219 7.137 -6.828 1 97.88 75 PHE B CA 1
ATOM 2372 C C . PHE B 1 75 ? -17.922 8.109 -7.773 1 97.88 75 PHE B C 1
ATOM 2374 O O . PHE B 1 75 ? -19.062 7.875 -8.172 1 97.88 75 PHE B O 1
ATOM 2381 N N . VAL B 1 76 ? -17.219 9.156 -8.117 1 97.5 76 VAL B N 1
ATOM 2382 C CA . VAL B 1 76 ? -17.766 10.172 -9.016 1 97.5 76 VAL B CA 1
ATOM 2383 C C . VAL B 1 76 ? -18.094 9.555 -10.367 1 97.5 76 VAL B C 1
ATOM 2385 O O . VAL B 1 76 ? -19.078 9.922 -11.008 1 97.5 76 VAL B O 1
ATOM 2388 N N . LYS B 1 77 ? -17.359 8.547 -10.766 1 96.75 77 LYS B N 1
ATOM 2389 C CA . LYS B 1 77 ? -17.547 7.871 -12.047 1 96.75 77 LYS B CA 1
ATOM 2390 C C . LYS B 1 77 ? -18.594 6.766 -11.938 1 96.75 77 LYS B C 1
ATOM 2392 O O . LYS B 1 77 ? -18.922 6.117 -12.938 1 96.75 77 LYS B O 1
ATOM 2397 N N . GLY B 1 78 ? -19.031 6.48 -10.789 1 95.06 78 GLY B N 1
ATOM 2398 C CA . GLY B 1 78 ? -20.062 5.473 -10.57 1 95.06 78 GLY B CA 1
ATOM 2399 C C . GLY B 1 78 ? -19.484 4.078 -10.391 1 95.06 78 GLY B C 1
ATOM 2400 O O . GLY B 1 78 ? -20.234 3.096 -10.398 1 95.06 78 GLY B O 1
ATOM 2401 N N . ASP B 1 79 ? -18.203 4.012 -10.289 1 96.25 79 ASP B N 1
ATOM 2402 C CA . ASP B 1 79 ? -17.562 2.73 -10.031 1 96.25 79 ASP B CA 1
ATOM 2403 C C . ASP B 1 79 ? -17.438 2.473 -8.531 1 96.25 79 ASP B C 1
ATOM 2405 O O . ASP B 1 79 ? -16.328 2.525 -7.98 1 96.25 79 ASP B O 1
ATOM 2409 N N . PHE B 1 80 ? -18.469 2.027 -7.938 1 96.31 80 PHE B N 1
ATOM 2410 C CA . PHE B 1 80 ? -18.562 1.935 -6.484 1 96.31 80 PHE B CA 1
ATOM 2411 C C . PHE B 1 80 ? -17.766 0.75 -5.961 1 96.31 80 PHE B C 1
ATOM 2413 O O . PHE B 1 80 ? -17.25 0.785 -4.84 1 96.31 80 PHE B O 1
ATOM 2420 N N . GLU B 1 81 ? -17.594 -0.271 -6.742 1 95.19 81 GLU B N 1
ATOM 2421 C CA . GLU B 1 81 ? -16.781 -1.415 -6.336 1 95.19 81 GLU B CA 1
ATOM 2422 C C . GLU B 1 81 ? -15.305 -1.028 -6.199 1 95.19 81 GLU B C 1
ATOM 2424 O O . GLU B 1 81 ? -14.672 -1.331 -5.184 1 95.19 81 GLU B O 1
ATOM 2429 N N . HIS B 1 82 ? -14.867 -0.397 -7.207 1 96.62 82 HIS B N 1
ATOM 2430 C CA . HIS B 1 82 ? -13.484 0.046 -7.137 1 96.62 82 HIS B CA 1
ATOM 2431 C C . HIS B 1 82 ? -13.289 1.083 -6.035 1 96.62 82 HIS B C 1
ATOM 2433 O O . HIS B 1 82 ? -12.266 1.079 -5.348 1 96.62 82 HIS B O 1
ATOM 2439 N N . ALA B 1 83 ? -14.273 1.967 -5.863 1 98 83 ALA B N 1
ATOM 2440 C CA . ALA B 1 83 ? -14.219 2.924 -4.762 1 98 83 ALA B CA 1
ATOM 2441 C C . ALA B 1 83 ? -14.117 2.209 -3.418 1 98 83 ALA B C 1
ATOM 2443 O O . ALA B 1 83 ? -13.305 2.586 -2.566 1 98 83 ALA B O 1
ATOM 2444 N N . SER B 1 84 ? -14.898 1.215 -3.271 1 98 84 SER B N 1
ATOM 2445 C CA . SER B 1 84 ? -14.891 0.419 -2.049 1 98 84 SER B CA 1
ATOM 2446 C C . SER B 1 84 ? -13.516 -0.201 -1.8 1 98 84 SER B C 1
ATOM 2448 O O . SER B 1 84 ? -13 -0.146 -0.683 1 98 84 SER B O 1
ATOM 2450 N N . ASP B 1 85 ? -12.93 -0.746 -2.818 1 96.94 85 ASP B N 1
ATOM 2451 C CA . ASP B 1 85 ? -11.617 -1.381 -2.697 1 96.94 85 ASP B CA 1
ATOM 2452 C C . ASP B 1 85 ? -10.555 -0.37 -2.273 1 96.94 85 ASP B C 1
ATOM 2454 O O . ASP B 1 85 ? -9.734 -0.658 -1.404 1 96.94 85 ASP B O 1
ATOM 2458 N N . GLU B 1 86 ? -10.641 0.743 -2.873 1 98.5 86 GLU B N 1
ATOM 2459 C CA . GLU B 1 86 ? -9.68 1.791 -2.551 1 98.5 86 GLU B CA 1
ATOM 2460 C C . GLU B 1 86 ? -9.844 2.27 -1.11 1 98.5 86 GLU B C 1
ATOM 2462 O O . GLU B 1 86 ? -8.859 2.506 -0.411 1 98.5 86 GLU B O 1
ATOM 2467 N N . VAL B 1 87 ? -11.031 2.387 -0.659 1 98.69 87 VAL B N 1
ATOM 2468 C CA . VAL B 1 87 ? -11.281 2.797 0.718 1 98.69 87 VAL B CA 1
ATOM 2469 C C . VAL B 1 87 ? -10.781 1.719 1.678 1 98.69 87 VAL B C 1
ATOM 2471 O O . VAL B 1 87 ? -10.219 2.029 2.727 1 98.69 87 VAL B O 1
ATOM 2474 N N . CYS B 1 88 ? -10.961 0.531 1.323 1 98.44 88 CYS B N 1
ATOM 2475 C CA . CYS B 1 88 ? -10.492 -0.595 2.125 1 98.44 88 CYS B CA 1
ATOM 2476 C C . CYS B 1 88 ? -8.984 -0.552 2.299 1 98.44 88 CYS B C 1
ATOM 2478 O O . CYS B 1 88 ? -8.477 -0.757 3.402 1 98.44 88 CYS B O 1
ATOM 2480 N N . LEU B 1 89 ? -8.32 -0.267 1.242 1 98.62 89 LEU B N 1
ATOM 2481 C CA . LEU B 1 89 ? -6.863 -0.17 1.29 1 98.62 89 LEU B CA 1
ATOM 2482 C C . LEU B 1 89 ? -6.422 0.99 2.178 1 98.62 89 LEU B C 1
ATOM 2484 O O . LEU B 1 89 ? -5.543 0.829 3.025 1 98.62 89 LEU B O 1
ATOM 2488 N N . ALA B 1 90 ? -7.078 2.111 2.023 1 98.81 90 ALA B N 1
ATOM 2489 C CA . ALA B 1 90 ? -6.758 3.264 2.861 1 98.81 90 ALA B CA 1
ATOM 2490 C C . ALA B 1 90 ? -6.953 2.938 4.34 1 98.81 90 ALA B C 1
ATOM 2492 O O . ALA B 1 90 ? -6.102 3.254 5.172 1 98.81 90 ALA B O 1
ATOM 2493 N N . ALA B 1 91 ? -8.039 2.291 4.648 1 98.62 91 ALA B N 1
ATOM 2494 C CA . ALA B 1 91 ? -8.312 1.89 6.027 1 98.62 91 ALA B CA 1
ATOM 2495 C C . ALA B 1 91 ? -7.207 0.987 6.566 1 98.62 91 ALA B C 1
ATOM 2497 O O . ALA B 1 91 ? -6.789 1.127 7.719 1 98.62 91 ALA B O 1
ATOM 2498 N N . GLY B 1 92 ? -6.801 0.117 5.738 1 98.06 92 GLY B N 1
ATOM 2499 C CA . GLY B 1 92 ? -5.723 -0.772 6.141 1 98.06 92 GLY B CA 1
ATOM 2500 C C . GLY B 1 92 ? -4.477 -0.033 6.598 1 98.06 92 GLY B C 1
ATOM 2501 O O . GLY B 1 92 ? -3.893 -0.369 7.629 1 98.06 92 GLY B O 1
ATOM 2502 N N . TYR B 1 93 ? -4.082 0.931 5.836 1 98.31 93 TYR B N 1
ATOM 2503 C CA . TYR B 1 93 ? -2.906 1.715 6.203 1 98.31 93 TYR B CA 1
ATOM 2504 C C . TYR B 1 93 ? -3.125 2.436 7.527 1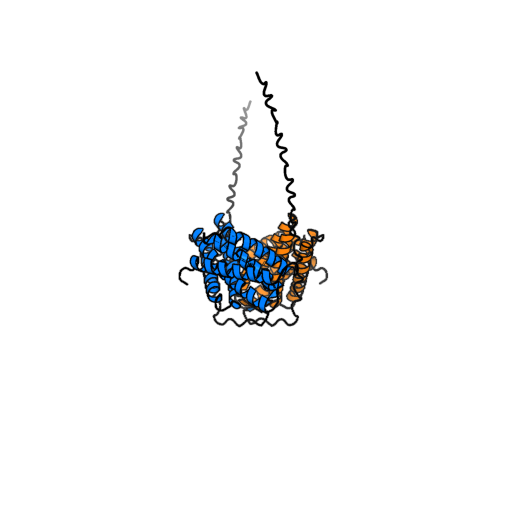 98.31 93 TYR B C 1
ATOM 2506 O O . TYR B 1 93 ? -2.195 2.576 8.328 1 98.31 93 TYR B O 1
ATOM 2514 N N . LEU B 1 94 ? -4.34 2.922 7.762 1 98.19 94 LEU B N 1
ATOM 2515 C CA . LEU B 1 94 ? -4.613 3.588 9.031 1 98.19 94 LEU B CA 1
ATOM 2516 C C . LEU B 1 94 ? -4.539 2.6 10.188 1 98.19 94 LEU B C 1
ATOM 2518 O O . LEU B 1 94 ? -4.035 2.934 11.266 1 98.19 94 LEU B O 1
ATOM 2522 N N . HIS B 1 95 ? -5.008 1.412 9.992 1 96.94 95 HIS B N 1
ATOM 2523 C CA . HIS B 1 95 ? -4.895 0.386 11.023 1 96.94 95 HIS B CA 1
ATOM 2524 C C . HIS B 1 95 ? -3.436 0.115 11.375 1 96.94 95 HIS B C 1
ATOM 2526 O O . HIS B 1 95 ? -3.115 -0.161 12.531 1 96.94 95 HIS B O 1
ATOM 2532 N N . ILE B 1 96 ? -2.586 0.201 10.414 1 96.06 96 ILE B N 1
ATOM 2533 C CA . ILE B 1 96 ? -1.162 -0.002 10.656 1 96.06 96 ILE B CA 1
ATOM 2534 C C . ILE B 1 96 ? -0.594 1.197 11.414 1 96.06 96 ILE B C 1
ATOM 2536 O O . ILE B 1 96 ? 0.139 1.031 12.391 1 96.06 96 ILE B O 1
ATOM 2540 N N . ALA B 1 97 ? -0.986 2.369 10.977 1 95.69 97 ALA B N 1
ATOM 2541 C CA . ALA B 1 97 ? -0.456 3.604 11.547 1 95.69 97 ALA B CA 1
ATOM 2542 C C . ALA B 1 97 ? -0.821 3.723 13.031 1 95.69 97 ALA B C 1
ATOM 2544 O O . ALA B 1 97 ? -0.05 4.266 13.82 1 95.69 97 ALA B O 1
ATOM 2545 N N . VAL B 1 98 ? -1.945 3.195 13.422 1 94.5 98 VAL B N 1
ATOM 2546 C CA . VAL B 1 98 ? -2.449 3.277 14.789 1 94.5 98 VAL B CA 1
ATOM 2547 C C . VAL B 1 98 ? -1.432 2.672 15.758 1 94.5 98 VAL B C 1
ATOM 2549 O O . VAL B 1 98 ? -1.262 3.16 16.875 1 94.5 98 VAL B O 1
ATOM 2552 N N . ARG B 1 99 ? -0.703 1.776 15.281 1 91.31 99 ARG B N 1
ATOM 2553 C CA . ARG B 1 99 ? 0.099 0.943 16.172 1 91.31 99 ARG B CA 1
ATOM 2554 C C . ARG B 1 99 ? 1.318 1.703 16.688 1 91.31 99 ARG B C 1
ATOM 2556 O O . ARG B 1 99 ? 1.865 1.373 17.734 1 91.31 99 ARG B O 1
ATOM 2563 N N . LYS B 1 100 ? 1.724 2.715 16 1 91.38 100 LYS B N 1
ATOM 2564 C CA . LYS B 1 100 ? 2.875 3.496 16.453 1 91.38 100 LYS B CA 1
ATOM 2565 C C . LYS B 1 100 ? 2.508 4.965 16.625 1 91.38 100 LYS B C 1
ATOM 2567 O O . LYS B 1 100 ? 3.387 5.828 16.688 1 91.38 100 LYS B O 1
ATOM 2572 N N . ALA B 1 101 ? 1.257 5.152 16.625 1 92.62 101 ALA B N 1
ATOM 2573 C CA . ALA B 1 101 ? 0.804 6.523 16.844 1 92.62 101 ALA B CA 1
ATOM 2574 C C . ALA B 1 101 ? 0.921 6.926 18.297 1 92.62 101 ALA B C 1
ATOM 2576 O O . ALA B 1 101 ? 0.865 6.074 19.188 1 92.62 101 ALA B O 1
ATOM 2577 N N . ASP B 1 102 ? 1.142 8.195 18.484 1 87.44 102 ASP B N 1
ATOM 2578 C CA . ASP B 1 102 ? 1.093 8.672 19.875 1 87.44 102 ASP B CA 1
ATOM 2579 C C . ASP B 1 102 ? -0.337 8.664 20.406 1 87.44 102 ASP B C 1
ATOM 2581 O O . ASP B 1 102 ? -1.287 8.445 19.641 1 87.44 102 ASP B O 1
ATOM 2585 N N . LYS B 1 103 ? -0.44 8.82 21.656 1 84.81 103 LYS B N 1
ATOM 2586 C CA . LYS B 1 103 ? -1.731 8.695 22.328 1 84.81 103 LYS B CA 1
ATOM 2587 C C . LYS B 1 103 ? -2.75 9.664 21.75 1 84.81 103 LYS B C 1
ATOM 2589 O O . LYS B 1 103 ? -3.916 9.312 21.547 1 84.81 103 LYS B O 1
ATOM 2594 N N . LYS B 1 104 ? -2.297 10.875 21.438 1 82.19 104 LYS B N 1
ATOM 2595 C CA . LYS B 1 104 ? -3.207 11.906 20.953 1 82.19 104 LYS B CA 1
ATOM 2596 C C . LYS B 1 104 ? -3.77 11.531 19.578 1 82.19 104 LYS B C 1
ATOM 2598 O O . LYS B 1 104 ? -4.961 11.719 19.328 1 82.19 104 LYS B O 1
ATOM 2603 N N . SER B 1 105 ? -2.932 11.016 18.766 1 89.62 105 SER B N 1
ATOM 2604 C CA . SER B 1 105 ? -3.34 10.727 17.406 1 89.62 105 SER B CA 1
ATOM 2605 C C . SER B 1 105 ? -3.988 9.344 17.297 1 89.62 105 SER B C 1
ATOM 2607 O O . SER B 1 105 ? -4.766 9.086 16.375 1 89.62 105 SER B O 1
ATOM 2609 N N . LYS B 1 106 ? -3.732 8.531 18.219 1 92.69 106 LYS B N 1
ATOM 2610 C CA . LYS B 1 106 ? -4.172 7.141 18.172 1 92.69 106 LYS B CA 1
ATOM 2611 C C . LYS B 1 106 ? -5.695 7.047 18.109 1 92.69 106 LYS B C 1
ATOM 2613 O O . LYS B 1 106 ? -6.246 6.281 17.312 1 92.69 106 LYS B O 1
ATOM 2618 N N . SER B 1 107 ? -6.32 7.77 18.938 1 92.56 107 SER B N 1
ATOM 2619 C CA . SER B 1 107 ? -7.777 7.723 18.984 1 92.56 107 SER B CA 1
ATOM 2620 C C . SER B 1 107 ? -8.391 8.172 17.656 1 92.56 107 SER B C 1
ATOM 2622 O O . SER B 1 107 ? -9.281 7.508 17.125 1 92.56 107 SER B O 1
ATOM 2624 N N . ALA B 1 108 ? -7.91 9.266 17.156 1 94.12 108 ALA B N 1
ATOM 2625 C CA . ALA B 1 108 ? -8.438 9.789 15.898 1 94.12 108 ALA B CA 1
ATOM 2626 C C . ALA B 1 108 ? -8.172 8.82 14.75 1 94.12 108 ALA B C 1
ATOM 2628 O O . ALA B 1 108 ? -9.039 8.594 13.906 1 94.12 108 ALA B O 1
ATOM 2629 N N . LEU B 1 109 ? -7.008 8.25 14.75 1 97 109 LEU B N 1
ATOM 2630 C CA . LEU B 1 109 ? -6.656 7.285 13.711 1 97 109 LEU B CA 1
ATOM 2631 C C . LEU B 1 109 ? -7.535 6.043 13.797 1 97 109 LEU B C 1
ATOM 2633 O O . LEU B 1 109 ? -8.016 5.543 12.781 1 97 109 LEU B O 1
ATOM 2637 N N . THR B 1 110 ? -7.738 5.605 15.008 1 96.25 110 THR B N 1
ATOM 2638 C CA . THR B 1 110 ? -8.562 4.418 15.211 1 96.25 110 THR B CA 1
ATOM 2639 C C . THR B 1 110 ? -9.992 4.668 14.727 1 96.25 110 THR B C 1
ATOM 2641 O O . THR B 1 110 ? -10.555 3.857 13.992 1 96.25 110 THR B O 1
ATOM 2644 N N . LYS B 1 111 ? -10.484 5.742 15.117 1 96 111 LYS B N 1
ATOM 2645 C CA . LYS B 1 111 ? -11.852 6.09 14.727 1 96 111 LYS B CA 1
ATOM 2646 C C . LYS B 1 111 ? -11.961 6.227 13.211 1 96 111 LYS B C 1
ATOM 2648 O O . LYS B 1 111 ? -12.922 5.734 12.609 1 96 111 LYS B O 1
ATOM 2653 N N . SER B 1 112 ? -11.039 6.887 12.641 1 97.69 112 SER B N 1
ATOM 2654 C CA . SER B 1 112 ? -11.062 7.094 11.195 1 97.69 112 SER B CA 1
ATOM 2655 C C . SER B 1 112 ? -10.922 5.773 10.445 1 97.69 112 SER B C 1
ATOM 2657 O O . SER B 1 112 ? -11.578 5.562 9.422 1 97.69 112 SER B O 1
ATOM 2659 N N . ALA B 1 113 ? -10.062 4.898 10.914 1 97.69 113 ALA B N 1
ATOM 2660 C CA . ALA B 1 113 ? -9.922 3.586 10.297 1 97.69 113 ALA B CA 1
ATOM 2661 C C . ALA B 1 113 ? -11.242 2.824 10.305 1 97.69 113 ALA B C 1
ATOM 2663 O O . ALA B 1 113 ? -11.641 2.238 9.297 1 97.69 113 ALA B O 1
ATOM 2664 N N . GLN B 1 114 ? -11.906 2.881 11.398 1 97.69 114 GLN B N 1
ATOM 2665 C CA . GLN B 1 114 ? -13.188 2.199 11.539 1 97.69 114 GLN B CA 1
ATOM 2666 C C . GLN B 1 114 ? -14.242 2.824 10.633 1 97.69 114 GLN B C 1
ATOM 2668 O O . GLN B 1 114 ? -15.055 2.115 10.031 1 97.69 114 GLN B O 1
ATOM 2673 N N . GLU B 1 115 ? -14.219 4.113 10.57 1 97.94 115 GLU B N 1
ATOM 2674 C CA . GLU B 1 115 ? -15.156 4.797 9.688 1 97.94 115 GLU B CA 1
ATOM 2675 C C . GLU B 1 115 ? -14.922 4.414 8.227 1 97.94 115 GLU B C 1
ATOM 2677 O O . GLU B 1 115 ? -15.883 4.211 7.473 1 97.94 115 GLU B O 1
ATOM 2682 N N . LEU B 1 116 ? -13.719 4.359 7.871 1 98.5 116 LEU B N 1
ATOM 2683 C CA . LEU B 1 116 ? -13.391 3.953 6.512 1 98.5 116 LEU B CA 1
ATOM 2684 C C . LEU B 1 116 ? -13.82 2.514 6.25 1 98.5 116 LEU B C 1
ATOM 2686 O O . LEU B 1 116 ? -14.32 2.195 5.168 1 98.5 116 LEU B O 1
ATOM 2690 N N . ASP B 1 117 ? -13.594 1.647 7.238 1 97.88 117 ASP B N 1
ATOM 2691 C CA . ASP B 1 117 ? -14.062 0.273 7.098 1 97.88 117 ASP B CA 1
ATOM 2692 C C . ASP B 1 117 ? -15.57 0.233 6.84 1 97.88 117 ASP B C 1
ATOM 2694 O O . ASP B 1 117 ? -16.031 -0.487 5.949 1 97.88 117 ASP B O 1
ATOM 2698 N N . THR B 1 118 ? -16.281 0.997 7.605 1 97.56 118 THR B N 1
ATOM 2699 C CA . THR B 1 118 ? -17.734 1.064 7.461 1 97.56 118 THR B CA 1
ATOM 2700 C C . THR B 1 118 ? -18.109 1.595 6.082 1 97.56 118 THR B C 1
ATOM 2702 O O . THR B 1 118 ? -18.984 1.031 5.414 1 97.56 118 THR B O 1
ATOM 2705 N N . LEU B 1 119 ? -17.469 2.635 5.668 1 98.06 119 LEU B N 1
ATOM 2706 C CA . LEU B 1 119 ? -17.766 3.229 4.367 1 98.06 119 LEU B CA 1
ATOM 2707 C C . LEU B 1 119 ? -17.484 2.232 3.246 1 98.06 119 LEU B C 1
ATOM 2709 O O . LEU B 1 119 ? -18.266 2.143 2.289 1 98.06 119 LEU B O 1
ATOM 2713 N N . SER B 1 120 ? -16.328 1.564 3.328 1 97.69 120 SER B N 1
ATOM 2714 C CA . SER B 1 120 ? -16 0.554 2.326 1 97.69 120 SER B CA 1
ATOM 2715 C C . SER B 1 120 ? -17.125 -0.472 2.191 1 97.69 120 SER B C 1
ATOM 2717 O O . SER B 1 120 ? -17.531 -0.819 1.078 1 97.69 120 SER B O 1
ATOM 2719 N N . SER B 1 121 ? -17.625 -0.907 3.297 1 95.88 121 SER B N 1
ATOM 2720 C CA . SER B 1 121 ? -18.719 -1.879 3.301 1 95.88 121 SER B CA 1
ATOM 2721 C C . SER B 1 121 ? -19.969 -1.298 2.676 1 95.88 121 SER B C 1
ATOM 2723 O O . SER B 1 121 ? -20.672 -1.982 1.926 1 95.88 121 SER B O 1
ATOM 2725 N N . GLU B 1 122 ? -20.25 -0.089 2.988 1 96.19 122 GLU B N 1
ATOM 2726 C CA . GLU B 1 122 ? -21.422 0.581 2.436 1 96.19 122 GLU B CA 1
ATOM 2727 C C . GLU B 1 122 ? -21.312 0.725 0.921 1 96.19 122 GLU B C 1
ATOM 2729 O O . GLU B 1 122 ? -22.297 0.491 0.199 1 96.19 122 GLU B O 1
ATOM 2734 N N . LEU B 1 123 ? -20.203 1.109 0.463 1 96.44 123 LEU B N 1
ATOM 2735 C CA . LEU B 1 123 ? -19.969 1.243 -0.971 1 96.44 123 LEU B CA 1
ATOM 2736 C C . LEU B 1 123 ? -20.109 -0.104 -1.672 1 96.44 123 LEU B C 1
ATOM 2738 O O . LEU B 1 123 ? -20.672 -0.185 -2.766 1 96.44 123 LEU B O 1
ATOM 2742 N N . HIS B 1 124 ? -19.594 -1.08 -1.06 1 92.75 124 HIS B N 1
ATOM 2743 C CA . HIS B 1 124 ? -19.656 -2.422 -1.629 1 92.75 124 HIS B CA 1
ATOM 2744 C C . HIS B 1 124 ? -21.094 -2.904 -1.75 1 92.75 124 HIS B C 1
ATOM 2746 O O . HIS B 1 124 ? -21.453 -3.605 -2.703 1 92.75 124 HIS B O 1
ATOM 2752 N N . SER B 1 125 ? -21.906 -2.529 -0.816 1 91.88 125 SER B N 1
ATOM 2753 C CA . SER B 1 125 ? -23.312 -2.957 -0.784 1 91.88 125 SER B CA 1
ATOM 2754 C C . SER B 1 125 ? -24.203 -1.987 -1.55 1 91.88 125 SER B C 1
ATOM 2756 O O . SER B 1 125 ? -25.422 -2.088 -1.49 1 91.88 125 SER B O 1
ATOM 2758 N N . ASN B 1 126 ? -23.562 -1.04 -2.16 1 86.19 126 ASN B N 1
ATOM 2759 C CA . ASN B 1 126 ? -24.266 -0.034 -2.955 1 86.19 126 ASN B CA 1
ATOM 2760 C C . ASN B 1 126 ? -25.281 0.74 -2.117 1 86.19 126 ASN B C 1
ATOM 2762 O O . ASN B 1 126 ? -26.375 1.039 -2.586 1 86.19 126 ASN B O 1
ATOM 2766 N N . LYS B 1 127 ? -24.922 0.857 -0.917 1 85.06 127 LYS B N 1
ATOM 2767 C CA . LYS B 1 127 ? -25.734 1.731 -0.09 1 85.06 127 LYS B CA 1
ATOM 2768 C C . LYS B 1 127 ? -25.578 3.191 -0.504 1 85.06 127 LYS B C 1
ATOM 2770 O O . LYS B 1 127 ? -24.531 3.59 -1.003 1 85.06 127 LYS B O 1
ATOM 2775 N N . ALA B 1 128 ? -26.609 3.824 -0.231 1 73.19 128 ALA B N 1
ATOM 2776 C CA . ALA B 1 128 ? -26.625 5.223 -0.655 1 73.19 128 ALA B CA 1
ATOM 2777 C C . ALA B 1 128 ? -25.609 6.047 0.119 1 73.19 128 ALA B C 1
ATOM 2779 O O . ALA B 1 128 ? -25.641 6.102 1.351 1 73.19 128 ALA B O 1
ATOM 2780 N N . THR B 1 129 ? -24.672 6.461 -0.47 1 87.31 129 THR B N 1
ATOM 2781 C CA . THR B 1 129 ? -23.656 7.391 0.006 1 87.31 129 THR B CA 1
ATOM 2782 C C . THR B 1 129 ? -23.562 8.609 -0.911 1 87.31 129 THR B C 1
ATOM 2784 O O . THR B 1 129 ? -23.797 8.5 -2.117 1 87.31 129 THR B O 1
ATOM 2787 N N . THR B 1 130 ? -23.453 9.789 -0.268 1 93.38 130 THR B N 1
ATOM 2788 C CA . THR B 1 130 ? -23.281 11 -1.061 1 93.38 130 THR B CA 1
ATOM 2789 C C . THR B 1 130 ? -21.812 11.406 -1.115 1 93.38 130 THR B C 1
ATOM 2791 O O . THR B 1 130 ? -21.016 11.008 -0.259 1 93.38 130 THR B O 1
ATOM 2794 N N . LEU B 1 131 ? -21.531 12.148 -2.1 1 95.44 131 LEU B N 1
ATOM 2795 C CA . LEU B 1 131 ? -20.156 12.648 -2.217 1 95.44 131 LEU B CA 1
ATOM 2796 C C . LEU B 1 131 ? -19.781 13.492 -1.004 1 95.44 131 LEU B C 1
ATOM 2798 O O . LEU B 1 131 ? -18.656 13.438 -0.53 1 95.44 131 LEU B O 1
ATOM 2802 N N . LEU B 1 132 ? -20.703 14.219 -0.516 1 94.31 132 LEU B N 1
ATOM 2803 C CA . LEU B 1 132 ? -20.453 15.047 0.659 1 94.31 132 LEU B CA 1
ATOM 2804 C C . LEU B 1 132 ? -20.109 14.188 1.867 1 94.31 132 LEU B C 1
ATOM 2806 O O . LEU B 1 132 ? -19.172 14.508 2.611 1 94.31 132 LEU B O 1
ATOM 2810 N N . SER B 1 133 ? -20.797 13.141 2.059 1 94.56 133 SER B N 1
ATOM 2811 C CA . SER B 1 133 ? -20.531 12.242 3.18 1 94.56 133 SER B CA 1
ATOM 2812 C C . SER B 1 133 ? -19.172 11.578 3.041 1 94.56 133 SER B C 1
ATOM 2814 O O . SER B 1 133 ? -18.453 11.422 4.027 1 94.56 133 SER B O 1
ATOM 2816 N N . ILE B 1 134 ? -18.844 11.234 1.851 1 97.12 134 ILE B N 1
ATOM 2817 C CA . ILE B 1 134 ? -17.547 10.625 1.566 1 97.12 134 ILE B CA 1
ATOM 2818 C C . ILE B 1 134 ? -16.438 11.625 1.854 1 97.12 134 ILE B C 1
ATOM 2820 O O . ILE B 1 134 ? -15.453 11.289 2.525 1 97.12 134 ILE B O 1
ATOM 2824 N N . ASP B 1 135 ? -16.656 12.773 1.402 1 96.94 135 ASP B N 1
ATOM 2825 C CA . ASP B 1 135 ? -15.656 13.82 1.611 1 96.94 135 ASP B CA 1
ATOM 2826 C C . ASP B 1 135 ? -15.438 14.078 3.1 1 96.94 135 ASP B C 1
ATOM 2828 O O . ASP B 1 135 ? -14.312 14.32 3.533 1 96.94 135 ASP B O 1
ATOM 2832 N N . GLN B 1 136 ? -16.422 14.016 3.863 1 96.06 136 GLN B N 1
ATOM 2833 C CA . GLN B 1 136 ? -16.312 14.25 5.301 1 96.06 136 GLN B CA 1
ATOM 2834 C C . GLN B 1 136 ? -15.531 13.133 5.98 1 96.06 136 GLN B C 1
ATOM 2836 O O . GLN B 1 136 ? -14.68 13.391 6.84 1 96.06 136 GLN B O 1
ATOM 2841 N N . VAL B 1 137 ? -15.82 11.922 5.598 1 97.56 137 VAL B N 1
ATOM 2842 C CA . VAL B 1 137 ? -15.109 10.773 6.152 1 97.56 137 VAL B CA 1
ATOM 2843 C C . VAL B 1 137 ? -13.633 10.844 5.762 1 97.56 137 VAL B C 1
ATOM 2845 O O . VAL B 1 137 ? -12.75 10.625 6.594 1 97.56 137 VAL B O 1
ATOM 2848 N N . PHE B 1 138 ? -13.391 11.203 4.504 1 98.56 138 PHE B N 1
ATOM 2849 C CA . PHE B 1 138 ? -12.031 11.305 4.004 1 98.56 138 PHE B CA 1
ATOM 2850 C C . PHE B 1 138 ? -11.281 12.438 4.691 1 98.56 138 PHE B C 1
ATOM 2852 O O . PHE B 1 138 ? -10.102 12.297 5.027 1 98.56 138 PHE B O 1
ATOM 2859 N N . ALA B 1 139 ? -11.953 13.508 4.93 1 97.94 139 ALA B N 1
ATOM 2860 C CA . ALA B 1 139 ? -11.328 14.641 5.613 1 97.94 139 ALA B CA 1
ATOM 2861 C C . ALA B 1 139 ? -10.883 14.258 7.02 1 97.94 139 ALA B C 1
ATOM 2863 O O . ALA B 1 139 ? -9.773 14.609 7.441 1 97.94 139 ALA B O 1
ATOM 2864 N N . ARG B 1 140 ? -11.672 13.539 7.719 1 97.12 140 ARG B N 1
ATOM 2865 C CA . ARG B 1 140 ? -11.32 13.117 9.07 1 97.12 140 ARG B CA 1
ATOM 2866 C C . ARG B 1 140 ? -10.133 12.156 9.047 1 97.12 140 ARG B C 1
ATOM 2868 O O . ARG B 1 140 ? -9.25 12.234 9.906 1 97.12 140 ARG B O 1
ATOM 2875 N N . ALA B 1 141 ? -10.117 11.328 8.07 1 98.19 141 ALA B N 1
ATOM 2876 C CA . ALA B 1 141 ? -9.023 10.359 7.969 1 98.19 141 ALA B CA 1
ATOM 2877 C C . ALA B 1 141 ? -7.699 11.062 7.691 1 98.19 141 ALA B C 1
ATOM 2879 O O . ALA B 1 141 ? -6.703 10.805 8.375 1 98.19 141 ALA B O 1
ATOM 2880 N N . VAL B 1 142 ? -7.742 11.922 6.715 1 98.31 142 VAL B N 1
ATOM 2881 C CA . VAL B 1 142 ? -6.488 12.555 6.332 1 98.31 142 VAL B CA 1
ATOM 2882 C C . VAL B 1 142 ? -6.074 13.57 7.395 1 98.31 142 VAL B C 1
ATOM 2884 O O . VAL B 1 142 ? -4.883 13.781 7.637 1 98.31 142 VAL B O 1
ATOM 2887 N N . TYR B 1 143 ? -7.02 14.148 8.102 1 96.81 143 TYR B N 1
ATOM 2888 C CA . TYR B 1 143 ? -6.715 14.992 9.25 1 96.81 143 TYR B CA 1
ATOM 2889 C C . TYR B 1 143 ? -5.977 14.203 10.328 1 96.81 143 TYR B C 1
ATOM 2891 O O . TYR B 1 143 ? -4.969 14.672 10.859 1 96.81 143 TYR B O 1
ATOM 2899 N N . ALA B 1 144 ? -6.496 13.062 10.641 1 97.06 144 ALA B N 1
ATOM 2900 C CA . ALA B 1 144 ? -5.863 12.211 11.641 1 97.06 144 ALA B CA 1
ATOM 2901 C C . ALA B 1 144 ? -4.445 11.836 11.227 1 97.06 144 ALA B C 1
ATOM 2903 O O . ALA B 1 144 ? -3.527 11.828 12.047 1 97.06 144 ALA B O 1
ATOM 2904 N N . LEU B 1 145 ? -4.246 11.547 9.977 1 98.06 145 LEU B N 1
ATOM 2905 C CA . LEU B 1 145 ? -2.924 11.219 9.453 1 98.06 145 LEU B CA 1
ATOM 2906 C C . LEU B 1 145 ? -1.989 12.422 9.562 1 98.06 145 LEU B C 1
ATOM 2908 O O . LEU B 1 145 ? -0.827 12.273 9.945 1 98.06 145 LEU B O 1
ATOM 2912 N N . ALA B 1 146 ? -2.512 13.562 9.188 1 97.5 146 ALA B N 1
ATOM 2913 C CA . ALA B 1 146 ? -1.709 14.781 9.266 1 97.5 146 ALA B CA 1
ATOM 2914 C C . ALA B 1 146 ? -1.188 15.008 10.68 1 97.5 146 ALA B C 1
ATOM 2916 O O . ALA B 1 146 ? -0.011 15.312 10.875 1 97.5 146 ALA B O 1
ATOM 2917 N N . ALA B 1 147 ? -2.037 14.828 11.602 1 96.12 147 ALA B N 1
ATOM 2918 C CA . ALA B 1 147 ? -1.656 15.008 13 1 96.12 147 ALA B CA 1
ATOM 2919 C C . ALA B 1 147 ? -0.599 13.992 13.422 1 96.12 147 ALA B C 1
ATOM 2921 O O . ALA B 1 147 ? 0.376 14.336 14.094 1 96.12 147 ALA B O 1
ATOM 2922 N N . ASP B 1 148 ? -0.791 12.797 13.07 1 97 148 ASP B N 1
ATOM 2923 C CA . ASP B 1 148 ? 0.168 11.742 13.391 1 97 148 ASP B CA 1
ATOM 2924 C C . ASP B 1 148 ? 1.526 12.023 12.75 1 97 148 ASP B C 1
ATOM 2926 O O . ASP B 1 148 ? 2.564 11.891 13.406 1 97 148 ASP B O 1
ATOM 2930 N N . HIS B 1 149 ? 1.508 12.406 11.5 1 97.25 149 HIS B N 1
ATOM 2931 C CA . HIS B 1 149 ? 2.754 12.664 10.789 1 97.25 149 HIS B CA 1
ATOM 2932 C C . HIS B 1 149 ? 3.459 13.898 11.336 1 97.25 149 HIS B C 1
ATOM 2934 O O . HIS B 1 149 ? 4.691 13.93 11.422 1 97.25 149 HIS B O 1
ATOM 2940 N N . GLN B 1 150 ? 2.676 14.891 11.688 1 95.81 150 GLN B N 1
ATOM 2941 C CA . GLN B 1 150 ? 3.277 16.062 12.336 1 95.81 150 GLN B CA 1
ATOM 2942 C C . GLN B 1 150 ? 3.998 15.664 13.617 1 95.81 150 GLN B C 1
ATOM 2944 O O . GLN B 1 150 ? 5.102 16.141 13.891 1 95.81 150 GLN B O 1
ATOM 2949 N N . ALA B 1 151 ? 3.4 14.852 14.422 1 95 151 ALA B N 1
ATOM 2950 C CA . ALA B 1 151 ? 4.039 14.359 15.641 1 95 151 ALA B CA 1
ATOM 2951 C C . ALA B 1 151 ? 5.32 13.594 15.32 1 95 151 ALA B C 1
ATOM 2953 O O . ALA B 1 151 ? 6.336 13.758 16 1 95 151 ALA B O 1
ATOM 2954 N N . LYS B 1 152 ? 5.297 12.867 14.289 1 95.25 152 LYS B N 1
ATOM 2955 C CA . LYS B 1 152 ? 6.449 12.055 13.906 1 95.25 152 LYS B CA 1
ATOM 2956 C C . LYS B 1 152 ? 7.578 12.922 13.359 1 95.25 152 LYS B C 1
ATOM 2958 O O . LYS B 1 152 ? 8.75 12.586 13.508 1 95.25 152 LYS B O 1
ATOM 2963 N N . VAL B 1 153 ? 7.188 14.008 12.727 1 96.06 153 VAL B N 1
ATOM 2964 C CA . VAL B 1 153 ? 8.211 14.969 12.32 1 96.06 153 VAL B CA 1
ATOM 2965 C C . VAL B 1 153 ? 9.016 15.414 13.531 1 96.06 153 VAL B C 1
ATOM 2967 O O . VAL B 1 153 ? 10.25 15.43 13.5 1 96.06 153 VAL B O 1
ATOM 2970 N N . ARG B 1 154 ? 8.344 15.734 14.562 1 93.38 154 ARG B N 1
ATOM 2971 C CA . ARG B 1 154 ? 8.992 16.234 15.773 1 93.38 154 ARG B CA 1
ATOM 2972 C C . ARG B 1 154 ? 9.914 15.172 16.375 1 93.38 154 ARG B C 1
ATOM 2974 O O . ARG B 1 154 ? 11.039 15.477 16.766 1 93.38 154 ARG B O 1
ATOM 2981 N N . ILE B 1 155 ? 9.43 13.969 16.406 1 92.88 155 ILE B N 1
ATOM 2982 C CA . ILE B 1 155 ? 10.227 12.867 16.938 1 92.88 155 ILE B CA 1
ATOM 2983 C C . ILE B 1 155 ? 11.477 12.672 16.078 1 92.88 155 ILE B C 1
ATOM 2985 O O . ILE B 1 155 ? 12.578 12.531 16.609 1 92.88 155 ILE B O 1
ATOM 2989 N N . ALA B 1 156 ? 11.32 12.68 14.828 1 94.38 156 ALA B N 1
ATOM 2990 C CA . ALA B 1 156 ? 12.445 12.484 13.914 1 94.38 156 ALA B CA 1
ATOM 2991 C C . ALA B 1 156 ? 13.453 13.625 14.031 1 94.38 156 ALA B C 1
ATOM 2993 O O . ALA B 1 156 ? 14.664 13.398 13.977 1 94.38 156 ALA B O 1
ATOM 2994 N N . MET B 1 157 ? 12.93 14.859 14.195 1 93.19 157 MET B N 1
ATOM 2995 C CA . MET B 1 157 ? 13.797 16.016 14.367 1 93.19 157 MET B CA 1
ATOM 2996 C C . MET B 1 157 ? 14.617 15.906 15.648 1 93.19 157 MET B C 1
ATOM 2998 O O . MET B 1 157 ? 15.805 16.219 15.664 1 93.19 157 MET B O 1
ATOM 3002 N N . GLN B 1 158 ? 14.023 15.492 16.688 1 92.5 158 GLN B N 1
ATOM 3003 C CA . GLN B 1 158 ? 14.711 15.305 17.953 1 92.5 158 GLN B CA 1
ATOM 3004 C C . GLN B 1 158 ? 15.82 14.258 17.828 1 92.5 158 GLN B C 1
ATOM 3006 O O . GLN B 1 158 ? 16.875 14.383 18.453 1 92.5 158 GLN B O 1
ATOM 3011 N N . ALA B 1 159 ? 15.594 13.289 17 1 93.75 159 ALA B N 1
ATOM 3012 C CA . ALA B 1 159 ? 16.578 12.227 16.766 1 93.75 159 ALA B CA 1
ATOM 3013 C C . ALA B 1 159 ? 17.562 12.633 15.68 1 93.75 159 ALA B C 1
ATOM 3015 O O . ALA B 1 159 ? 18.438 11.844 15.305 1 93.75 159 ALA B O 1
ATOM 3016 N N . ARG B 1 160 ? 17.469 13.789 15.094 1 92.5 160 ARG B N 1
ATOM 3017 C CA . ARG B 1 160 ? 18.328 14.336 14.047 1 92.5 160 ARG B CA 1
ATOM 3018 C C . ARG B 1 160 ? 18.297 13.461 12.797 1 92.5 160 ARG B C 1
ATOM 3020 O O . ARG B 1 160 ? 19.297 13.336 12.094 1 92.5 160 ARG B O 1
ATOM 3027 N N . ASN B 1 161 ? 17.219 12.781 12.703 1 94.19 161 ASN B N 1
ATOM 3028 C CA . ASN B 1 161 ? 16.953 12.062 11.461 1 94.19 161 ASN B CA 1
ATOM 3029 C C . ASN B 1 161 ? 16.188 12.922 10.469 1 94.19 161 ASN B C 1
ATOM 3031 O O . ASN B 1 161 ? 14.984 12.719 10.273 1 94.19 161 ASN B O 1
ATOM 3035 N N . TYR B 1 162 ? 16.844 13.727 9.742 1 94.06 162 TYR B N 1
ATOM 3036 C CA . TYR B 1 162 ? 16.219 14.781 8.961 1 94.06 162 TYR B CA 1
ATOM 3037 C C . TYR B 1 162 ? 15.586 14.219 7.691 1 94.06 162 TYR B C 1
ATOM 3039 O O . TYR B 1 162 ? 14.57 14.727 7.219 1 94.06 162 TYR B O 1
ATOM 3047 N N . LYS B 1 163 ? 16.141 13.172 7.18 1 94.19 163 LYS B N 1
ATOM 3048 C CA . LYS B 1 163 ? 15.539 12.531 6.012 1 94.19 163 LYS B CA 1
ATOM 3049 C C . LYS B 1 163 ? 14.141 12.016 6.332 1 94.19 163 LYS B C 1
ATOM 3051 O O . LYS B 1 163 ? 13.188 12.281 5.598 1 94.19 163 LYS B O 1
ATOM 3056 N N . THR B 1 164 ? 14.055 11.312 7.402 1 95.69 164 THR B N 1
ATOM 3057 C CA . THR B 1 164 ? 12.773 10.789 7.859 1 95.69 164 THR B CA 1
ATOM 3058 C C . THR B 1 164 ? 11.812 11.93 8.172 1 95.69 164 THR B C 1
ATOM 3060 O O . THR B 1 164 ? 10.641 11.883 7.793 1 95.69 164 THR B O 1
ATOM 3063 N N . ALA B 1 165 ? 12.32 12.953 8.789 1 96.12 165 ALA B N 1
ATOM 3064 C CA . ALA B 1 165 ? 11.492 14.117 9.094 1 96.12 165 ALA B CA 1
ATOM 3065 C C . ALA B 1 165 ? 10.93 14.742 7.824 1 96.12 165 ALA B C 1
ATOM 3067 O O . ALA B 1 165 ? 9.766 15.156 7.793 1 96.12 165 ALA B O 1
ATOM 3068 N N . GLY B 1 166 ? 11.789 14.773 6.859 1 96.56 166 GLY B N 1
ATOM 3069 C CA . GLY B 1 166 ? 11.344 15.328 5.594 1 96.56 166 GLY B CA 1
ATOM 3070 C C . GLY B 1 166 ? 10.195 14.562 4.973 1 96.56 166 GLY B C 1
ATOM 3071 O O . GLY B 1 166 ? 9.242 15.156 4.465 1 96.56 166 GLY B O 1
ATOM 3072 N N . HIS B 1 167 ? 10.242 13.25 5.031 1 96.25 167 HIS B N 1
ATOM 3073 C CA . HIS B 1 167 ? 9.164 12.43 4.508 1 96.25 167 HIS B CA 1
ATOM 3074 C C . HIS B 1 167 ? 7.852 12.703 5.238 1 96.25 167 HIS B C 1
ATOM 3076 O O . HIS B 1 167 ? 6.82 12.945 4.605 1 96.25 167 HIS B O 1
ATOM 3082 N N . TYR B 1 168 ? 7.906 12.711 6.488 1 97.12 168 TYR B N 1
ATOM 3083 C CA . TYR B 1 168 ? 6.699 12.93 7.277 1 97.12 168 TYR B CA 1
ATOM 3084 C C . TYR B 1 168 ? 6.176 14.352 7.082 1 97.12 168 TYR B C 1
ATOM 3086 O O . TYR B 1 168 ? 4.961 14.57 7.043 1 97.12 168 TYR B O 1
ATOM 3094 N N . LEU B 1 169 ? 7.07 15.289 7 1 97.25 169 LEU B N 1
ATOM 3095 C CA . LEU B 1 169 ? 6.645 16.672 6.812 1 97.25 169 LEU B CA 1
ATOM 3096 C C . LEU B 1 169 ? 5.93 16.844 5.477 1 97.25 169 LEU B C 1
ATOM 3098 O O . LEU B 1 169 ? 4.895 17.516 5.402 1 97.25 169 LEU B O 1
ATOM 3102 N N . HIS B 1 170 ? 6.453 16.297 4.461 1 97.12 170 HIS B N 1
ATOM 3103 C CA . HIS B 1 170 ? 5.816 16.328 3.152 1 97.12 170 HIS B CA 1
ATOM 3104 C C . HIS B 1 170 ? 4.395 15.773 3.217 1 97.12 170 HIS B C 1
ATOM 3106 O O . HIS B 1 170 ? 3.459 16.406 2.719 1 97.12 170 HIS B O 1
ATOM 3112 N N . SER B 1 171 ? 4.281 14.695 3.816 1 97.5 171 SER B N 1
ATOM 3113 C CA . SER B 1 171 ? 2.98 14.031 3.898 1 97.5 171 SER B CA 1
ATOM 3114 C C . SER B 1 171 ? 2.004 14.844 4.746 1 97.5 171 SER B C 1
ATOM 3116 O O . SER B 1 171 ? 0.841 15.008 4.371 1 97.5 171 SER B O 1
ATOM 3118 N N . ALA B 1 172 ? 2.496 15.312 5.879 1 97.38 172 ALA B N 1
ATOM 3119 C CA . ALA B 1 172 ? 1.643 16.109 6.746 1 97.38 172 ALA B CA 1
ATOM 3120 C C . ALA B 1 172 ? 1.073 17.312 5.992 1 97.38 172 ALA B C 1
ATOM 3122 O O . ALA B 1 172 ? -0.125 17.594 6.074 1 97.38 172 ALA B O 1
ATOM 3123 N N . VAL B 1 173 ? 1.891 17.969 5.277 1 97.38 173 VAL B N 1
ATOM 3124 C CA . VAL B 1 173 ? 1.479 19.156 4.539 1 97.38 173 VAL B CA 1
ATOM 3125 C C . VAL B 1 173 ? 0.448 18.781 3.48 1 97.38 173 VAL B C 1
ATOM 3127 O O . VAL B 1 173 ? -0.581 19.438 3.342 1 97.38 173 VAL B O 1
ATOM 3130 N N . THR B 1 174 ? 0.722 17.75 2.756 1 96.81 174 THR B N 1
ATOM 3131 C CA . THR B 1 174 ? -0.193 17.281 1.723 1 96.81 174 THR B CA 1
ATOM 3132 C C . THR B 1 174 ? -1.542 16.906 2.326 1 96.81 174 THR B C 1
ATOM 3134 O O . THR B 1 174 ? -2.592 17.219 1.761 1 96.81 174 THR B O 1
ATOM 3137 N N . GLU B 1 175 ? -1.487 16.297 3.416 1 97.81 175 GLU B N 1
ATOM 3138 C CA . GLU B 1 175 ? -2.705 15.852 4.082 1 97.81 175 GLU B CA 1
ATOM 3139 C C . GLU B 1 175 ? -3.502 17.031 4.633 1 97.81 175 GLU B C 1
ATOM 3141 O O . GLU B 1 175 ? -4.734 17.016 4.609 1 97.81 175 GLU B O 1
ATOM 3146 N N . VAL B 1 176 ? -2.842 18 5.125 1 97.38 176 VAL B N 1
ATOM 3147 C CA . VAL B 1 176 ? -3.518 19.219 5.57 1 97.38 176 VAL B CA 1
ATOM 3148 C C . VAL B 1 176 ? -4.277 19.844 4.402 1 97.38 176 VAL B C 1
ATOM 3150 O O . VAL B 1 176 ? -5.441 20.219 4.543 1 97.38 176 VAL B O 1
ATOM 3153 N N . GLU B 1 177 ? -3.637 19.938 3.311 1 96.94 177 GLU B N 1
ATOM 3154 C CA . GLU B 1 177 ? -4.266 20.531 2.133 1 96.94 177 GLU B CA 1
ATOM 3155 C C . GLU B 1 177 ? -5.465 19.703 1.673 1 96.94 177 GLU B C 1
ATOM 3157 O O . GLU B 1 177 ? -6.504 20.266 1.313 1 96.94 177 GLU B O 1
ATOM 3162 N N . GLN B 1 178 ? -5.293 18.453 1.695 1 96.81 178 GLN B N 1
ATOM 3163 C CA . GLN B 1 178 ? -6.379 17.562 1.269 1 96.81 178 GLN B CA 1
ATOM 3164 C C . GLN B 1 178 ? -7.555 17.641 2.238 1 96.81 178 GLN B C 1
ATOM 3166 O O . GLN B 1 178 ? -8.711 17.672 1.814 1 96.81 178 GLN B O 1
ATOM 3171 N N . ALA B 1 179 ? -7.23 17.609 3.525 1 97.31 179 ALA B N 1
ATOM 3172 C CA . ALA B 1 179 ? -8.281 17.719 4.535 1 97.31 179 ALA B CA 1
ATOM 3173 C C . ALA B 1 179 ? -9.055 19.031 4.383 1 97.31 179 ALA B C 1
ATOM 3175 O O . ALA B 1 179 ? -10.281 19.047 4.504 1 97.31 179 ALA B O 1
ATOM 3176 N N . ALA B 1 180 ? -8.344 20.062 4.16 1 96.44 180 ALA B N 1
ATOM 3177 C CA . ALA B 1 180 ? -8.977 21.375 3.951 1 96.44 180 ALA B CA 1
ATOM 3178 C C . ALA B 1 180 ? -9.914 21.328 2.744 1 96.44 180 ALA B C 1
ATOM 3180 O O . ALA B 1 180 ? -11.055 21.797 2.822 1 96.44 180 ALA B O 1
ATOM 3181 N N . LYS B 1 181 ? -9.484 20.781 1.678 1 95.5 181 LYS B N 1
ATOM 3182 C CA . LYS B 1 181 ? -10.281 20.672 0.456 1 95.5 181 LYS B CA 1
ATOM 3183 C C . LYS B 1 181 ? -11.547 19.859 0.693 1 95.5 181 LYS B C 1
ATOM 3185 O O . LYS B 1 181 ? -12.648 20.297 0.35 1 95.5 181 LYS B O 1
ATOM 3190 N N . TRP B 1 182 ? -11.422 18.719 1.312 1 96.31 182 TRP B N 1
ATOM 3191 C CA . TRP B 1 182 ? -12.539 17.797 1.451 1 96.31 182 TRP B CA 1
ATOM 3192 C C . TRP B 1 182 ? -13.492 18.25 2.551 1 96.31 182 TRP B C 1
ATOM 3194 O O . TRP B 1 182 ? -14.664 17.875 2.562 1 96.31 182 TRP B O 1
ATOM 3204 N N . SER B 1 183 ? -13.039 19.062 3.494 1 95.06 183 SER B N 1
ATOM 3205 C CA . SER B 1 183 ? -13.914 19.578 4.535 1 95.06 183 SER B CA 1
ATOM 3206 C C . SER B 1 183 ? -14.633 20.844 4.07 1 95.06 183 SER B C 1
ATOM 3208 O O . SER B 1 183 ? -15.5 21.359 4.777 1 95.06 183 SER B O 1
ATOM 3210 N N . GLY B 1 184 ? -14.266 21.359 2.924 1 92.38 184 GLY B N 1
ATOM 3211 C CA . GLY B 1 184 ? -14.875 22.578 2.412 1 92.38 184 GLY B CA 1
ATOM 3212 C C . GLY B 1 184 ? -14.289 23.844 3.016 1 92.38 184 GLY B C 1
ATOM 3213 O O . GLY B 1 184 ? -14.859 24.922 2.869 1 92.38 184 GLY B O 1
ATOM 3214 N N . HIS B 1 185 ? -13.203 23.688 3.703 1 89.75 185 HIS B N 1
ATOM 3215 C CA . HIS B 1 185 ? -12.516 24.812 4.32 1 89.75 185 HIS B CA 1
ATOM 3216 C C . HIS B 1 185 ? -11.141 25.031 3.689 1 89.75 185 HIS B C 1
ATOM 3218 O O . HIS B 1 185 ? -10.117 24.828 4.34 1 89.75 185 HIS B O 1
ATOM 3224 N N . GLU B 1 186 ? -11.148 25.609 2.623 1 88.25 186 GLU B N 1
ATOM 3225 C CA . GLU B 1 186 ? -9.906 25.781 1.88 1 88.25 186 GLU B CA 1
ATOM 3226 C C . GLU B 1 186 ? -8.922 26.672 2.633 1 88.25 186 GLU B C 1
ATOM 3228 O O . GLU B 1 186 ? -9.336 27.609 3.326 1 88.25 186 GLU B O 1
ATOM 3233 N N . LEU B 1 187 ? -7.672 26.359 2.387 1 92.62 187 LEU B N 1
ATOM 3234 C CA . LEU B 1 187 ? -6.613 27.125 3.02 1 92.62 187 LEU B CA 1
ATOM 3235 C C . LEU B 1 187 ? -6.59 28.562 2.482 1 92.62 187 LEU B C 1
ATOM 3237 O O . LEU B 1 187 ? -6.801 28.781 1.289 1 92.62 187 LEU B O 1
ATOM 3241 N N . GLU B 1 188 ? -6.309 29.516 3.385 1 92.25 188 GLU B N 1
ATOM 3242 C CA . GLU B 1 188 ? -6.035 30.875 2.932 1 92.25 188 GLU B CA 1
ATOM 3243 C C . GLU B 1 188 ? -4.828 30.906 1.996 1 92.25 188 GLU B C 1
ATOM 3245 O O . GLU B 1 188 ? -3.955 30.031 2.064 1 92.25 188 GLU B O 1
ATOM 3250 N N . TYR B 1 189 ? -4.848 31.875 1.197 1 91.69 189 TYR B N 1
ATOM 3251 C CA . TYR B 1 189 ? -3.793 32 0.198 1 91.69 189 TYR B CA 1
ATOM 3252 C C . TYR B 1 189 ? -2.416 31.953 0.849 1 91.69 189 TYR B C 1
ATOM 3254 O O . TYR B 1 189 ? -1.538 31.219 0.394 1 91.69 189 TYR B O 1
ATOM 3262 N N . SER B 1 190 ? -2.268 32.75 1.865 1 91.5 190 SER B N 1
ATOM 3263 C CA . SER B 1 190 ? -0.975 32.781 2.539 1 91.5 190 SER B CA 1
ATOM 3264 C C . SER B 1 190 ? -0.59 31.422 3.088 1 91.5 190 SER B C 1
ATOM 3266 O O . SER B 1 190 ? 0.581 31.047 3.045 1 91.5 190 SER B O 1
ATOM 3268 N N . ALA B 1 191 ? -1.522 30.672 3.605 1 93.5 191 ALA B N 1
ATOM 3269 C CA . ALA B 1 191 ? -1.281 29.328 4.117 1 93.5 191 ALA B CA 1
ATOM 3270 C C . ALA B 1 191 ? -0.915 28.359 2.99 1 93.5 191 ALA B C 1
ATOM 3272 O O . ALA B 1 191 ? -0.043 27.5 3.154 1 93.5 191 ALA B O 1
ATOM 3273 N N . ALA B 1 192 ? -1.555 28.594 1.902 1 94.88 192 ALA B N 1
ATOM 3274 C CA . ALA B 1 192 ? -1.274 27.734 0.746 1 94.88 192 ALA B CA 1
ATOM 3275 C C . ALA B 1 192 ? 0.14 27.969 0.224 1 94.88 192 ALA B C 1
ATOM 3277 O O . ALA B 1 192 ? 0.822 27.031 -0.187 1 94.88 192 ALA B O 1
ATOM 3278 N N . VAL B 1 193 ? 0.551 29.203 0.248 1 94.5 193 VAL B N 1
ATOM 3279 C CA . VAL B 1 193 ? 1.905 29.531 -0.182 1 94.5 193 VAL B CA 1
ATOM 3280 C C . VAL B 1 193 ? 2.92 28.891 0.766 1 94.5 193 VAL B C 1
ATOM 3282 O O . VAL B 1 193 ? 3.904 28.297 0.322 1 94.5 193 VAL B O 1
ATOM 3285 N N . THR B 1 194 ? 2.625 29 2.014 1 94.75 194 THR B N 1
ATOM 3286 C CA . THR B 1 194 ? 3.514 28.391 3.002 1 94.75 194 THR B CA 1
ATOM 3287 C C . THR B 1 194 ? 3.551 26.875 2.844 1 94.75 194 THR B C 1
ATOM 3289 O O . THR B 1 194 ? 4.598 26.25 3.041 1 94.75 194 THR B O 1
ATOM 3292 N N . ALA B 1 195 ? 2.449 26.266 2.557 1 96.19 195 ALA B N 1
ATOM 3293 C CA . ALA B 1 195 ? 2.398 24.828 2.303 1 96.19 195 ALA B CA 1
ATOM 3294 C C . ALA B 1 195 ? 3.355 24.438 1.183 1 96.19 195 ALA B C 1
ATOM 3296 O O . ALA B 1 195 ? 4.125 23.484 1.321 1 96.19 195 ALA B O 1
ATOM 3297 N N . LYS B 1 196 ? 3.242 25.172 0.121 1 95.75 196 LYS B N 1
ATOM 3298 C CA . LYS B 1 196 ? 4.105 24.906 -1.026 1 95.75 196 LYS B CA 1
ATOM 3299 C C . LYS B 1 196 ? 5.578 25.016 -0.645 1 95.75 196 LYS B C 1
ATOM 3301 O O . LYS B 1 196 ? 6.379 24.156 -0.989 1 95.75 196 LYS B O 1
ATOM 3306 N N . ASP B 1 197 ? 5.91 26.047 0.064 1 94.56 197 ASP B N 1
ATOM 3307 C CA . ASP B 1 197 ? 7.289 26.25 0.492 1 94.56 197 ASP B CA 1
ATOM 3308 C C . ASP B 1 197 ? 7.746 25.141 1.434 1 94.56 197 ASP B C 1
ATOM 3310 O O . ASP B 1 197 ? 8.898 24.703 1.374 1 94.56 197 ASP B O 1
ATOM 3314 N N . THR B 1 198 ? 6.891 24.75 2.307 1 96.19 198 THR B N 1
ATOM 3315 C CA . THR B 1 198 ? 7.207 23.688 3.264 1 96.19 198 THR B CA 1
ATOM 3316 C C . THR B 1 198 ? 7.449 22.375 2.547 1 96.19 198 THR B C 1
ATOM 3318 O O . THR B 1 198 ? 8.32 21.594 2.943 1 96.19 198 THR B O 1
ATOM 3321 N N . ARG B 1 199 ? 6.715 22.062 1.526 1 95.38 199 ARG B N 1
ATOM 3322 C CA . ARG B 1 199 ? 6.93 20.844 0.75 1 95.38 199 ARG B CA 1
ATOM 3323 C C . ARG B 1 199 ? 8.289 20.875 0.06 1 95.38 199 ARG B C 1
ATOM 3325 O O . ARG B 1 199 ? 8.969 19.844 -0.018 1 95.38 199 ARG B O 1
ATOM 3332 N N . VAL B 1 200 ? 8.586 22.062 -0.484 1 94.81 200 VAL B N 1
ATOM 3333 C CA . VAL B 1 200 ? 9.898 22.203 -1.104 1 94.81 200 VAL B CA 1
ATOM 3334 C C . VAL B 1 200 ? 10.992 21.938 -0.069 1 94.81 200 VAL B C 1
ATOM 3336 O O . VAL B 1 200 ? 11.953 21.219 -0.345 1 94.81 200 VAL B O 1
ATOM 3339 N N . LEU B 1 201 ? 10.836 22.5 1.066 1 95.75 201 LEU B N 1
ATOM 3340 C CA . LEU B 1 201 ? 11.773 22.297 2.162 1 95.75 201 LEU B CA 1
ATOM 3341 C C . LEU B 1 201 ? 11.859 20.828 2.531 1 95.75 201 LEU B C 1
ATOM 3343 O O . LEU B 1 201 ? 12.953 20.297 2.725 1 95.75 201 LEU B O 1
ATOM 3347 N N . ALA B 1 202 ? 10.734 20.172 2.701 1 96.56 202 ALA B N 1
ATOM 3348 C CA . ALA B 1 202 ? 10.68 18.75 3.006 1 96.56 202 ALA B CA 1
ATOM 3349 C C . ALA B 1 202 ? 11.461 17.938 1.975 1 96.56 202 ALA B C 1
ATOM 3351 O O . ALA B 1 202 ? 12.18 17 2.328 1 96.56 202 ALA B O 1
ATOM 3352 N N . GLY B 1 203 ? 11.258 18.281 0.718 1 94.25 203 GLY B N 1
ATOM 3353 C CA . GLY B 1 203 ? 12.008 17.625 -0.339 1 94.25 203 GLY B CA 1
ATOM 3354 C C . GLY B 1 203 ? 13.508 17.75 -0.18 1 94.25 203 GLY B C 1
ATOM 3355 O O . GLY B 1 203 ? 14.25 16.797 -0.366 1 94.25 203 GLY B O 1
ATOM 3356 N N . LYS B 1 204 ? 13.93 18.953 0.189 1 94.94 204 LYS B N 1
ATOM 3357 C CA . LYS B 1 204 ? 15.344 19.188 0.425 1 94.94 204 LYS B CA 1
ATOM 3358 C C . LYS B 1 204 ? 15.867 18.344 1.588 1 94.94 204 LYS B C 1
ATOM 3360 O O . LYS B 1 204 ? 16.984 17.844 1.544 1 94.94 204 LYS B O 1
ATOM 3365 N N . MET B 1 205 ? 15.094 18.25 2.586 1 95.88 205 MET B N 1
ATOM 3366 C CA . MET B 1 205 ? 15.461 17.438 3.742 1 95.88 205 MET B CA 1
ATOM 3367 C C . MET B 1 205 ? 15.664 15.977 3.338 1 95.88 205 MET B C 1
ATOM 3369 O O . MET B 1 205 ? 16.609 15.328 3.801 1 95.88 205 MET B O 1
ATOM 3373 N N . VAL B 1 206 ? 14.828 15.438 2.508 1 93.31 206 VAL B N 1
ATOM 3374 C CA . VAL B 1 206 ? 14.922 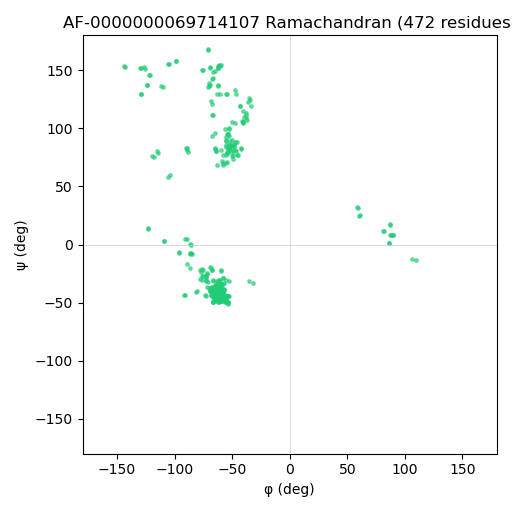14.055 2.049 1 93.31 206 VAL B CA 1
ATOM 3375 C C . VAL B 1 206 ? 16.188 13.867 1.223 1 93.31 206 VAL B C 1
ATOM 3377 O O . VAL B 1 206 ? 16.875 12.852 1.355 1 93.31 206 VAL B O 1
ATOM 3380 N N . GLU B 1 207 ? 16.484 14.867 0.408 1 91.19 207 GLU B N 1
ATOM 3381 C CA . GLU B 1 207 ? 17.672 14.812 -0.426 1 91.19 207 GLU B CA 1
ATOM 3382 C C . GLU B 1 207 ? 18.938 14.984 0.409 1 91.19 207 GLU B C 1
ATOM 3384 O O . GLU B 1 207 ? 20.031 14.555 0.007 1 91.19 207 GLU B O 1
ATOM 3389 N N . GLY B 1 208 ? 18.781 15.633 1.535 1 91.38 208 GLY B N 1
ATOM 3390 C CA . GLY B 1 208 ? 19.891 15.797 2.451 1 91.38 208 GLY B CA 1
ATOM 3391 C C . GLY B 1 208 ? 20.703 17.062 2.182 1 91.38 208 GLY B C 1
ATOM 3392 O O . GLY B 1 208 ? 21.781 17.234 2.748 1 91.38 208 GLY B O 1
ATOM 3393 N N . THR B 1 209 ? 20.188 17.906 1.273 1 88.75 209 THR B N 1
ATOM 3394 C CA . THR B 1 209 ? 20.938 19.125 0.959 1 88.75 209 THR B CA 1
ATOM 3395 C C . THR B 1 209 ? 20 20.297 0.715 1 88.75 209 THR B C 1
ATOM 3397 O O . THR B 1 209 ? 18.812 20.109 0.456 1 88.75 209 THR B O 1
ATOM 3400 N N . GLY B 1 210 ? 20.5 21.5 0.975 1 89.19 210 GLY B N 1
ATOM 3401 C CA . GLY B 1 210 ? 19.812 22.703 0.545 1 89.19 210 GLY B CA 1
ATOM 3402 C C . GLY B 1 210 ? 18.781 23.172 1.541 1 89.19 210 GLY B C 1
ATOM 3403 O O . GLY B 1 210 ? 17.781 23.781 1.157 1 89.19 210 GLY B O 1
ATOM 3404 N N . TYR B 1 211 ? 18.906 22.672 2.754 1 88.56 211 TYR B N 1
ATOM 3405 C CA . TYR B 1 211 ? 17.953 23.141 3.744 1 88.56 211 TYR B CA 1
ATOM 3406 C C . TYR B 1 211 ? 18.672 23.688 4.973 1 88.56 211 TYR B C 1
ATOM 3408 O O . TYR B 1 211 ? 19.844 23.391 5.203 1 88.56 211 TYR B O 1
ATOM 3416 N N . VAL B 1 212 ? 17.953 24.641 5.594 1 86.81 212 VAL B N 1
ATOM 3417 C CA . VAL B 1 212 ? 18.391 25.188 6.871 1 86.81 212 VAL B CA 1
ATOM 3418 C C . VAL B 1 212 ? 17.453 24.734 7.98 1 86.81 212 VAL B C 1
ATOM 3420 O O . VAL B 1 212 ? 16.234 24.797 7.836 1 86.81 212 VAL B O 1
ATOM 3423 N N . VAL B 1 213 ? 18 24.312 9.109 1 83.62 213 VAL B N 1
ATOM 3424 C CA . VAL B 1 213 ? 17.266 23.656 10.188 1 83.62 213 VAL B CA 1
ATOM 3425 C C . VAL B 1 213 ? 16.234 24.641 10.758 1 83.62 213 VAL B C 1
ATOM 3427 O O . VAL B 1 213 ? 15.109 24.25 11.086 1 83.62 213 VAL B O 1
ATOM 3430 N N . ASP B 1 214 ? 16.578 25.891 10.805 1 83.75 214 ASP B N 1
ATOM 3431 C CA . ASP B 1 214 ? 15.648 26.891 11.344 1 83.75 214 ASP B CA 1
ATOM 3432 C C . ASP B 1 214 ? 14.406 27 10.469 1 83.75 214 ASP B C 1
ATOM 3434 O O . ASP B 1 214 ? 13.305 27.219 10.977 1 83.75 214 ASP B O 1
ATOM 3438 N N . GLU B 1 215 ? 14.586 26.891 9.219 1 86.44 215 GLU B N 1
ATOM 3439 C CA . GLU B 1 215 ? 13.461 26.938 8.289 1 86.44 215 GLU B CA 1
ATOM 3440 C C . GLU B 1 215 ? 12.547 25.734 8.461 1 86.44 215 GLU B C 1
ATOM 3442 O O . GLU B 1 215 ? 11.328 25.844 8.305 1 86.44 215 GLU B O 1
ATOM 3447 N N . VAL B 1 216 ? 13.117 24.656 8.836 1 88.38 216 VAL B N 1
ATOM 3448 C CA . VAL B 1 216 ? 12.352 23.438 9.07 1 88.38 216 VAL B CA 1
ATOM 3449 C C . VAL B 1 216 ? 11.375 23.656 10.227 1 88.38 216 VAL B C 1
ATOM 3451 O O . VAL B 1 216 ? 10.211 23.25 10.156 1 88.38 216 VAL B O 1
ATOM 3454 N N . GLY B 1 217 ? 11.836 24.297 11.242 1 88.88 217 GLY B N 1
ATOM 3455 C CA . GLY B 1 217 ? 10.984 24.578 12.383 1 88.88 217 GLY B CA 1
ATOM 3456 C C . GLY B 1 217 ? 9.734 25.359 12.023 1 88.88 217 GLY B C 1
ATOM 3457 O O . GLY B 1 217 ? 8.648 25.062 12.508 1 88.88 217 GLY B O 1
ATOM 3458 N N . LYS B 1 218 ? 9.859 26.297 11.125 1 89.12 218 LYS B N 1
ATOM 3459 C CA . LYS B 1 218 ? 8.727 27.109 10.688 1 89.12 218 LYS B CA 1
ATOM 3460 C C . LYS B 1 218 ? 7.695 26.25 9.953 1 89.12 218 LYS B C 1
ATOM 3462 O O . LYS B 1 218 ? 6.488 26.438 10.133 1 89.12 218 LYS B O 1
ATOM 3467 N N . GLY B 1 219 ? 8.203 25.375 9.094 1 90.38 219 GLY B N 1
ATOM 3468 C CA . GLY B 1 219 ? 7.312 24.469 8.391 1 90.38 219 GLY B CA 1
ATOM 3469 C C . GLY B 1 219 ? 6.543 23.547 9.32 1 90.38 219 GLY B C 1
ATOM 3470 O O . GLY B 1 219 ? 5.348 23.312 9.125 1 90.38 219 GLY B O 1
ATOM 3471 N N . VAL B 1 220 ? 7.215 23.062 10.289 1 92.75 220 VAL B N 1
ATOM 3472 C CA . VAL B 1 220 ? 6.605 22.156 11.266 1 92.75 220 VAL B CA 1
ATOM 3473 C C . VAL B 1 220 ? 5.555 22.922 12.07 1 92.75 220 VAL B C 1
ATOM 3475 O O . VAL B 1 220 ? 4.469 22.391 12.336 1 92.75 220 VAL B O 1
ATOM 3478 N N . GLU B 1 221 ? 5.863 24.109 12.477 1 93.31 221 GLU B N 1
ATOM 3479 C CA . GLU B 1 221 ? 4.926 24.953 13.219 1 93.31 221 GLU B CA 1
ATOM 3480 C C . GLU B 1 221 ? 3.697 25.281 12.375 1 93.31 221 GLU B C 1
ATOM 3482 O O . GLU B 1 221 ? 2.574 25.281 12.883 1 93.31 221 GLU B O 1
ATOM 3487 N N . TRP B 1 222 ? 3.93 25.625 11.164 1 93.75 222 TRP B N 1
ATOM 3488 C CA . TRP B 1 222 ? 2.816 25.891 10.258 1 93.75 222 TRP B CA 1
ATOM 3489 C C . TRP B 1 222 ? 1.861 24.703 10.219 1 93.75 222 TRP B C 1
ATOM 3491 O O . TRP B 1 222 ? 0.646 24.859 10.344 1 93.75 222 TRP B O 1
ATOM 3501 N N . ALA B 1 223 ? 2.455 23.5 10.008 1 93.81 223 ALA B N 1
ATOM 3502 C CA . ALA B 1 223 ? 1.62 22.297 9.945 1 93.81 223 ALA B CA 1
ATOM 3503 C C . ALA B 1 223 ? 0.8 22.141 11.227 1 93.81 223 ALA B C 1
ATOM 3505 O O . ALA B 1 223 ? -0.396 21.844 11.172 1 93.81 223 ALA B O 1
ATOM 3506 N N . GLY B 1 224 ? 1.419 22.344 12.336 1 93.88 224 GLY B N 1
ATOM 3507 C CA . GLY B 1 224 ? 0.72 22.25 13.602 1 93.88 224 GLY B CA 1
ATOM 3508 C C . GLY B 1 224 ? -0.434 23.234 13.727 1 93.88 224 GLY B C 1
ATOM 3509 O O . GLY B 1 224 ? -1.521 22.859 14.18 1 93.88 224 GLY B O 1
ATOM 3510 N N . THR B 1 225 ? -0.224 24.406 13.336 1 95.12 225 THR B N 1
ATOM 3511 C CA . THR B 1 225 ? -1.238 25.453 13.398 1 95.12 225 THR B CA 1
ATOM 3512 C C . THR B 1 225 ? -2.424 25.109 12.5 1 95.12 225 THR B C 1
ATOM 3514 O O . THR B 1 225 ? -3.578 25.25 12.914 1 95.12 225 THR B O 1
ATOM 3517 N N . GLU B 1 226 ? -2.107 24.734 11.297 1 94.94 226 GLU B N 1
ATOM 3518 C CA . GLU B 1 226 ? -3.174 24.422 10.344 1 94.94 226 GLU B CA 1
ATOM 3519 C C . GLU B 1 226 ? -3.963 23.203 10.789 1 94.94 226 GLU B C 1
ATOM 3521 O O . GLU B 1 226 ? -5.176 23.125 10.586 1 94.94 226 GLU B O 1
ATOM 3526 N N . ILE B 1 227 ? -3.279 22.234 11.336 1 94.19 227 ILE B N 1
ATOM 3527 C CA . ILE B 1 227 ? -3.947 21.047 11.859 1 94.19 227 ILE B CA 1
ATOM 3528 C C . ILE B 1 227 ? -4.902 21.453 12.984 1 94.19 227 ILE B C 1
ATOM 3530 O O . ILE B 1 227 ? -6.023 20.938 13.062 1 94.19 227 ILE B O 1
ATOM 3534 N N . GLU B 1 228 ? -4.48 22.312 13.836 1 93.19 228 GLU B N 1
ATOM 3535 C CA . GLU B 1 228 ? -5.34 22.781 14.914 1 93.19 228 GLU B CA 1
ATOM 3536 C C . GLU B 1 228 ? -6.574 23.5 14.359 1 93.19 228 GLU B C 1
ATOM 3538 O O . GLU B 1 228 ? -7.688 23.281 14.836 1 93.19 228 GLU B O 1
ATOM 3543 N N . LYS B 1 229 ? -6.379 24.359 13.414 1 93.06 229 LYS B N 1
ATOM 3544 C CA . LYS B 1 229 ? -7.496 25.047 12.781 1 93.06 229 LYS B CA 1
ATOM 3545 C C . LYS B 1 229 ? -8.492 24.062 12.18 1 93.06 229 LYS B C 1
ATOM 3547 O O . LYS B 1 229 ? -9.703 24.188 12.375 1 93.06 229 LYS B O 1
ATOM 3552 N N . LEU B 1 230 ? -7.949 23.078 11.469 1 92.81 230 LEU B N 1
ATOM 3553 C CA . LEU B 1 230 ? -8.789 22.078 10.828 1 92.81 230 LEU B CA 1
ATOM 3554 C C . LEU B 1 230 ? -9.555 21.266 11.867 1 92.81 230 LEU B C 1
ATOM 3556 O O . LEU B 1 230 ? -10.703 20.891 11.641 1 92.81 230 LEU B O 1
ATOM 3560 N N . GLY B 1 231 ? -8.812 20.938 12.938 1 92.38 231 GLY B N 1
ATOM 3561 C CA . GLY B 1 231 ? -9.438 20.188 14.008 1 92.38 231 GLY B CA 1
ATOM 3562 C C . GLY B 1 231 ? -10.711 20.812 14.531 1 92.38 231 GLY B C 1
ATOM 3563 O O . GLY B 1 231 ? -11.664 20.125 14.875 1 92.38 231 GLY B O 1
ATOM 3564 N N . ARG B 1 232 ? -10.781 22.062 14.492 1 91.06 232 ARG B N 1
ATOM 3565 C CA . ARG B 1 232 ? -11.953 22.797 14.977 1 91.06 232 ARG B CA 1
ATOM 3566 C C . ARG B 1 232 ? -13.133 22.625 14.023 1 91.06 232 ARG B C 1
ATOM 3568 O O . ARG B 1 232 ? -14.289 22.672 14.445 1 91.06 232 ARG B O 1
ATOM 3575 N N . VAL B 1 233 ? -12.797 22.406 12.789 1 88.94 233 VAL B N 1
ATOM 3576 C CA . VAL B 1 233 ? -13.836 22.312 11.766 1 88.94 233 VAL B CA 1
ATOM 3577 C C . VAL B 1 233 ? -14.273 20.844 11.625 1 88.94 233 VAL B C 1
ATOM 3579 O O . VAL B 1 233 ? -15.461 20.562 11.477 1 88.94 233 VAL B O 1
ATOM 3582 N N . ILE B 1 234 ? -13.375 19.969 11.617 1 89.25 234 ILE B N 1
ATOM 3583 C CA . ILE B 1 234 ? -13.617 18.562 11.312 1 89.25 234 ILE B CA 1
ATOM 3584 C C . ILE B 1 234 ? -14.156 17.859 12.555 1 89.25 234 ILE B C 1
ATOM 3586 O O . ILE B 1 234 ? -14.969 16.938 12.445 1 89.25 234 ILE B O 1
ATOM 3590 N N . GLU B 1 235 ? -13.688 18.125 13.617 1 79.5 235 GLU B N 1
ATOM 3591 C CA . GLU B 1 235 ? -14.164 17.578 14.883 1 79.5 235 GLU B CA 1
ATOM 3592 C C . GLU B 1 235 ? -14.68 18.688 15.797 1 79.5 235 GLU B C 1
ATOM 3594 O O . GLU B 1 235 ? -14.117 18.938 16.875 1 79.5 235 GLU B O 1
ATOM 3599 N N . PRO B 1 236 ? -15.844 19.047 15.32 1 63.56 236 PRO B N 1
ATOM 3600 C CA . PRO B 1 236 ? -16.328 20.141 16.156 1 63.56 236 PRO B CA 1
ATOM 3601 C C . PRO B 1 236 ? -16.672 19.703 17.578 1 63.56 236 PRO B C 1
ATOM 3603 O O . PRO B 1 236 ? -17.25 18.625 17.766 1 63.56 236 PRO B O 1
ATOM 3606 N N . GLY B 1 237 ? -15.977 20.344 18.625 1 57.84 237 GLY B N 1
ATOM 3607 C CA . GLY B 1 237 ? -16.297 20.109 20.031 1 57.84 237 GLY B CA 1
ATOM 3608 C C . GLY B 1 237 ? -15.242 19.328 20.766 1 57.84 237 GLY B C 1
ATOM 3609 O O . GLY B 1 237 ? -15.398 19.016 21.953 1 57.84 237 GLY B O 1
ATOM 3610 N N . LYS B 1 238 ? -14.344 18.734 20.016 1 51.47 238 LYS B N 1
ATOM 3611 C CA . LYS B 1 238 ? -13.25 18.125 20.766 1 51.47 238 LYS B CA 1
ATOM 3612 C C . LYS B 1 238 ? -12.141 19.141 21.047 1 51.47 238 LYS B C 1
ATOM 3614 O O . LYS B 1 238 ? -11.914 20.047 20.234 1 51.47 238 LYS B O 1
#

Radius of gyration: 28.6 Å; Cα contacts (8 Å, |Δi|>4): 617; chains: 2; bounding box: 64×121×95 Å

Solvent-accessible surface area (backbone atoms only — not comparable to full-atom values): 25480 Å² total; per-residue (Å²): 138,84,82,76,78,78,79,78,76,77,78,78,77,77,77,76,73,77,78,73,74,74,71,70,75,70,73,69,63,67,67,58,70,80,72,73,75,76,68,86,79,64,76,80,56,55,90,70,38,41,49,36,51,46,76,51,49,61,68,49,70,57,46,33,60,53,25,44,52,51,15,52,55,26,45,76,72,65,37,33,52,59,15,15,52,24,28,41,44,22,20,38,52,32,58,37,50,35,73,75,39,51,80,82,31,23,57,47,25,49,51,32,21,52,50,30,47,51,49,19,39,35,32,38,68,65,45,93,72,51,71,68,58,48,26,45,55,50,16,46,36,32,41,26,49,20,52,38,24,48,54,46,20,52,54,24,50,76,69,68,35,47,40,62,16,12,53,27,43,33,45,19,46,52,22,46,54,49,18,21,56,41,62,72,50,65,70,52,68,70,54,48,51,48,43,53,52,35,38,53,47,17,52,20,27,51,71,69,48,91,65,55,73,72,60,49,53,54,40,53,50,49,48,52,50,53,50,53,56,46,41,54,67,73,39,67,87,111,137,84,82,77,77,78,78,77,78,77,76,78,76,76,75,75,70,76,78,72,74,75,73,72,76,70,74,69,62,71,68,62,70,81,71,72,76,74,68,86,79,66,76,80,57,55,90,69,38,40,52,35,51,45,76,51,49,60,68,47,70,56,46,35,61,53,25,44,52,51,15,51,55,27,44,76,71,64,37,35,60,62,15,14,54,24,27,41,44,22,19,38,50,33,58,38,50,36,72,75,38,52,78,80,30,23,57,47,24,49,52,30,23,50,52,31,47,52,48,18,35,36,32,29,66,66,45,93,73,52,70,68,59,49,26,45,54,50,17,48,36,31,41,25,48,18,53,38,25,48,54,47,22,54,54,25,50,76,68,68,35,47,40,61,17,12,53,28,42,33,44,18,46,53,22,48,54,50,20,21,56,42,62,71,51,64,71,53,66,71,56,48,52,48,44,54,52,35,39,53,46,16,51,21,29,51,73,69,47,92,64,54,73,71,59,49,53,53,41,52,49,49,48,52,52,50,50,53,58,46,40,54,67,73,40,68,88,111

Secondary structure (DSSP, 8-state):
---------------------------------------S-PPPPPTTEEEEEHHHHGGGTTHHHHHHHHHHHHHHTT-HHHHHHHHHHHHHHHHHHHTT--HHHHHHHHHHHHHHHHHHHHHHTT----HHHHHHHHHHHHHHHHHHHHHHHHHHHHTT-HHHHHHHHHHHHHHHHHHHHHHT-PPPHHHHHHHHHHHHHHHHHHHT-S--HHHHHHHHHHHHHHHHHHHHHHSTT-/---------------------------------------S-PPPPPTTEEEEEHHHHGGGTTHHHHHHHHHHHHHHTT-HHHHHHHHHHHHHHHHHHHTT--HHHHHHHHHHHHHHHHHHHHHHTT----HHHHHHHHHHHHHHHHHHHHHHHHHHHHTT-HHHHHHHHHHHHHHHHHHHHHHT-PPPHHHHHHHHHHHHHHHHHHHT-S--HHHHHHHHHHHHHHHHHHHHHHSTT-